Protein AF-U2P7S1-F1 (afdb_monomer)

Foldseek 3Di:
DDWDFDDQWIWDADPVPRQTLEIEHFPDAGFDADWDDDDQWIWGWHQQGWTFIFGNDRPDNVDSYHYTDTLETHTDRRIAANWAWDDDPFWIWTAGQQGWIFTAGPRHRHGPDIDRDPAGGANEYWDDDLQWIWGFGQQQWIAIFHADPVGHTPPPQGDDTDGQDGGWNAHWDDDPQKTWTKGQARVVVPDGGTWIWIWGADNPRRDIDTLETADQVVFSFIFRYYWDWDCVCCVPPVWIKTWTFTQGQQRFIWIFIDHPPHNYGDPNGYTDDTDPRGGGANYYWDADPQRWIWGAHPVGDIDTDHDAPKWWPDKDKADQPWDKQQNDDDPGVDQEIEIEGAQPTQKIKIATHMDPQKWKDKQNHTDNIDMDGDPHQWDKIWIWIDHPPGIGIHIYIYGHFWWWPDKFKFLDPDPPPTDTFDWVVHDDGPDQEIETEDEDQFKRFKMKIWTHTSHPLKDKWKWWQWQAAPVPLDIDDGRHTFDWDADPVRTIITIGTGSDMGRLDWGKTKMWMWIADNVRPTIGIHIYMYIYNCNAKEKDADPPQFPDDDFFKTKGKIAIQAKAKKFKDKDFPPDDDDDPVCSVPVTDIDTDGHTIDIDMGGGHHLGKIKMWIKGAHPVGGIYDIDIDIDHRPADAQPQVRPNDNAVVSLVVLVVCQVVVHDTDCRHQVNVPPPDRHPVSSVNSVCVRPVD

Structure (mmCIF, N/CA/C/O backbone):
data_AF-U2P7S1-F1
#
_entry.id   AF-U2P7S1-F1
#
loop_
_atom_site.group_PDB
_atom_site.id
_atom_site.type_symbol
_atom_site.label_atom_id
_atom_site.label_alt_id
_atom_site.label_comp_id
_atom_site.label_asym_id
_atom_site.label_entity_id
_atom_site.label_seq_id
_atom_site.pdbx_PDB_ins_code
_atom_site.Cartn_x
_atom_site.Cartn_y
_atom_site.Cartn_z
_atom_site.occupancy
_atom_site.B_iso_or_equiv
_atom_site.auth_seq_id
_atom_site.auth_comp_id
_atom_site.auth_asym_id
_atom_site.auth_atom_id
_atom_site.pdbx_PDB_model_num
ATOM 1 N N . MET A 1 1 ? 11.242 -25.268 -21.004 1.00 94.06 1 MET A N 1
ATOM 2 C CA . MET A 1 1 ? 12.525 -25.014 -20.318 1.00 94.06 1 MET A CA 1
ATOM 3 C C . MET A 1 1 ? 12.440 -23.665 -19.627 1.00 94.06 1 MET A C 1
ATOM 5 O O . MET A 1 1 ? 11.833 -22.766 -20.195 1.00 94.06 1 MET A O 1
ATOM 9 N N . ILE A 1 2 ? 13.009 -23.534 -18.432 1.00 96.25 2 ILE A N 1
ATOM 10 C CA . ILE A 1 2 ? 13.142 -22.275 -17.685 1.00 96.25 2 ILE A CA 1
ATOM 11 C C . ILE A 1 2 ? 14.637 -22.039 -17.474 1.00 96.25 2 ILE A C 1
ATOM 13 O O . ILE A 1 2 ? 15.324 -22.939 -17.005 1.00 96.25 2 ILE A O 1
ATOM 17 N N . PHE A 1 3 ? 15.147 -20.856 -17.819 1.00 95.94 3 PHE A N 1
ATOM 18 C CA . PHE A 1 3 ? 16.558 -20.500 -17.633 1.00 95.94 3 PHE A CA 1
ATOM 19 C C . PHE A 1 3 ? 16.683 -19.563 -16.437 1.00 95.94 3 PHE A C 1
ATOM 21 O O . PHE A 1 3 ? 16.132 -18.463 -16.455 1.00 95.94 3 PHE A O 1
ATOM 28 N N . VAL A 1 4 ? 17.394 -19.991 -15.398 1.00 94.50 4 VAL A N 1
ATOM 29 C CA . VAL A 1 4 ? 17.494 -19.247 -14.140 1.00 94.50 4 VAL A CA 1
ATOM 30 C C . VAL A 1 4 ? 18.948 -18.850 -13.900 1.00 94.50 4 VAL A C 1
ATOM 32 O O . VAL A 1 4 ? 19.814 -19.725 -13.819 1.00 94.50 4 VAL A O 1
ATOM 35 N N . PRO A 1 5 ? 19.249 -17.550 -13.757 1.00 91.56 5 PRO A N 1
ATOM 36 C CA . PRO A 1 5 ? 20.549 -17.111 -13.272 1.00 91.56 5 PRO A CA 1
ATOM 37 C C . PRO A 1 5 ? 20.773 -17.577 -11.825 1.00 91.56 5 PRO A C 1
ATOM 39 O O . PRO A 1 5 ? 20.066 -17.143 -10.917 1.00 91.56 5 PRO A O 1
ATOM 42 N N . LEU A 1 6 ? 21.758 -18.448 -11.593 1.00 87.19 6 LEU A N 1
ATOM 43 C CA . LEU A 1 6 ? 22.088 -19.004 -10.274 1.00 87.19 6 LEU A CA 1
ATOM 44 C C . LEU A 1 6 ? 23.607 -19.074 -10.085 1.00 87.19 6 LEU A C 1
ATOM 46 O O . LEU A 1 6 ? 24.335 -19.499 -10.976 1.00 87.19 6 LEU A O 1
ATOM 50 N N . GLY A 1 7 ? 24.107 -18.648 -8.919 1.00 76.62 7 GLY A N 1
ATOM 51 C CA . GLY A 1 7 ? 25.495 -18.902 -8.497 1.00 76.62 7 GLY A CA 1
ATOM 52 C C . GLY A 1 7 ? 26.605 -18.377 -9.425 1.00 76.62 7 GLY A C 1
ATOM 53 O O . GLY A 1 7 ? 27.675 -18.979 -9.487 1.00 76.62 7 GLY A O 1
ATOM 54 N N . GLY A 1 8 ? 26.372 -17.282 -10.161 1.00 84.31 8 GLY A N 1
ATOM 55 C CA . GLY A 1 8 ? 27.328 -16.773 -11.163 1.00 84.31 8 GLY A CA 1
ATOM 56 C C . GLY A 1 8 ? 27.298 -17.538 -12.494 1.00 84.31 8 GLY A C 1
ATOM 57 O O . GLY A 1 8 ? 28.266 -17.521 -13.253 1.00 84.31 8 GLY A O 1
ATOM 58 N N . GLY A 1 9 ? 26.189 -18.220 -12.768 1.00 92.00 9 GLY A N 1
ATOM 59 C CA . GLY A 1 9 ? 25.942 -19.022 -13.955 1.00 92.00 9 GLY A CA 1
ATOM 60 C C . GLY A 1 9 ? 24.457 -19.063 -14.314 1.00 92.00 9 GLY A C 1
ATOM 61 O O . GLY A 1 9 ? 23.676 -18.229 -13.855 1.00 92.00 9 GLY A O 1
ATOM 62 N N . ILE A 1 10 ? 24.083 -20.030 -15.145 1.00 95.25 10 ILE A N 1
ATOM 63 C CA . ILE A 1 10 ? 22.704 -20.294 -15.566 1.00 95.25 10 ILE A CA 1
ATOM 64 C C . ILE A 1 10 ? 22.416 -21.764 -15.319 1.00 95.25 10 ILE A C 1
ATOM 66 O O . ILE A 1 10 ? 23.233 -22.610 -15.663 1.00 95.25 10 ILE A O 1
ATOM 70 N N . GLN A 1 11 ? 21.250 -22.061 -14.768 1.00 96.12 11 GLN A N 1
ATOM 71 C CA . GLN A 1 11 ? 20.726 -23.415 -14.698 1.00 96.12 11 GLN A CA 1
ATOM 72 C C . GLN A 1 11 ? 19.424 -23.477 -15.485 1.00 96.12 11 GLN A C 1
ATOM 74 O O . GLN A 1 11 ? 18.567 -22.596 -15.362 1.00 96.12 11 GLN A O 1
ATOM 79 N N . CYS A 1 12 ? 19.301 -24.486 -16.336 1.00 96.75 12 CYS A N 1
ATOM 80 C CA . CYS A 1 12 ? 18.088 -24.752 -17.081 1.00 96.75 12 CYS A CA 1
ATOM 81 C C . CYS A 1 12 ? 17.276 -25.826 -16.376 1.00 96.75 12 CYS A C 1
ATOM 83 O O . CYS A 1 12 ? 17.821 -26.849 -15.974 1.00 96.75 12 CYS A O 1
ATOM 85 N N . PHE A 1 13 ? 15.972 -25.602 -16.271 1.00 97.44 13 PHE A N 1
ATOM 86 C CA . PHE A 1 13 ? 15.034 -26.537 -15.677 1.00 97.44 13 PHE A CA 1
ATOM 87 C C . PHE A 1 13 ? 13.955 -26.945 -16.673 1.00 97.44 13 PHE A C 1
ATOM 89 O O . PHE A 1 13 ? 13.537 -26.167 -17.545 1.00 97.44 13 PHE A O 1
ATOM 96 N N . ASN A 1 14 ? 13.436 -28.155 -16.506 1.00 95.75 14 ASN A N 1
ATOM 97 C CA . ASN A 1 14 ? 12.174 -28.546 -17.105 1.00 95.75 14 ASN A CA 1
ATOM 98 C C . ASN A 1 14 ? 11.059 -27.656 -16.529 1.00 95.75 14 ASN A C 1
ATOM 100 O O . ASN A 1 14 ? 10.944 -27.494 -15.319 1.00 95.75 14 ASN A O 1
ATOM 104 N N . ALA A 1 15 ? 10.235 -27.059 -17.392 1.00 95.00 15 ALA A N 1
ATOM 105 C CA . ALA A 1 15 ? 9.219 -26.105 -16.942 1.00 95.00 15 ALA A CA 1
ATOM 106 C C . ALA A 1 15 ? 8.072 -26.766 -16.159 1.00 95.00 15 ALA A C 1
ATOM 108 O O . ALA A 1 15 ? 7.423 -26.100 -15.363 1.00 95.00 15 ALA A O 1
ATOM 109 N N . SER A 1 16 ? 7.825 -28.057 -16.393 1.00 96.06 16 SER A N 1
ATOM 110 C CA . SER A 1 16 ? 6.743 -28.811 -15.760 1.00 96.06 16 SER A CA 1
ATOM 111 C C . SER A 1 16 ? 7.196 -29.534 -14.494 1.00 96.06 16 SER A C 1
ATOM 113 O O . SER A 1 16 ? 6.417 -29.625 -13.553 1.00 96.06 16 SER A O 1
ATOM 115 N N . THR A 1 17 ? 8.430 -30.050 -14.462 1.00 95.19 17 THR A N 1
ATOM 116 C CA . THR A 1 17 ? 8.932 -30.839 -13.318 1.00 95.19 17 THR A CA 1
ATOM 117 C C . THR A 1 17 ? 9.875 -30.063 -12.403 1.00 95.19 17 THR A C 1
ATOM 119 O O . THR A 1 17 ? 10.101 -30.490 -11.276 1.00 95.19 17 THR A O 1
ATOM 122 N N . LEU A 1 18 ? 10.417 -28.927 -12.863 1.00 95.44 18 LEU A N 1
ATOM 123 C CA . LEU A 1 18 ? 11.489 -28.171 -12.201 1.00 95.44 18 LEU A CA 1
ATOM 124 C C . LEU A 1 18 ? 12.773 -28.981 -11.963 1.00 95.44 18 LEU A C 1
ATOM 126 O O . LEU A 1 18 ? 13.650 -28.546 -11.219 1.00 95.44 18 LEU A O 1
ATOM 130 N N . GLU A 1 19 ? 12.920 -30.134 -12.615 1.00 95.62 19 GLU A N 1
ATOM 131 C CA . GLU A 1 19 ? 14.172 -30.882 -12.621 1.00 95.62 19 GLU A CA 1
ATOM 132 C C . GLU A 1 19 ? 15.210 -30.142 -13.457 1.00 95.62 19 GLU A C 1
ATOM 134 O O . GLU A 1 19 ? 14.893 -29.546 -14.493 1.00 95.62 19 GLU A O 1
ATOM 139 N N . SER A 1 20 ? 16.453 -30.165 -12.984 1.00 96.38 20 SER A N 1
ATOM 140 C CA . SER A 1 20 ? 17.575 -29.576 -13.702 1.00 96.38 20 SER A CA 1
ATOM 141 C C . SER A 1 20 ? 17.835 -30.355 -14.990 1.00 96.38 20 SER A C 1
ATOM 143 O O . SER A 1 20 ? 17.729 -31.578 -15.012 1.00 96.38 20 SER A O 1
ATOM 145 N N . LEU A 1 21 ? 18.147 -29.627 -16.056 1.00 96.44 21 LEU A N 1
ATOM 146 C CA . LEU A 1 21 ? 18.501 -30.176 -17.363 1.00 96.44 21 LEU A CA 1
ATOM 147 C C . LEU A 1 21 ? 19.994 -29.988 -17.610 1.00 96.44 21 LEU A C 1
ATOM 149 O O . LEU A 1 21 ? 20.700 -30.933 -17.902 1.00 96.44 21 LEU A O 1
ATOM 153 N N . TRP A 1 22 ? 20.491 -28.766 -17.427 1.00 96.94 22 TRP A N 1
ATOM 154 C CA . TRP A 1 22 ? 21.904 -28.452 -17.612 1.00 96.94 22 TRP A CA 1
ATOM 155 C C . TRP A 1 22 ? 22.290 -27.177 -16.865 1.00 96.94 22 TRP A C 1
ATOM 157 O O . TRP A 1 22 ? 21.449 -26.351 -16.492 1.00 96.94 22 TRP A O 1
ATOM 167 N N . CYS A 1 23 ? 23.592 -26.985 -16.692 1.00 96.38 23 CYS A N 1
ATOM 168 C CA . CYS A 1 23 ? 24.219 -25.864 -16.014 1.00 96.38 23 CYS A CA 1
ATOM 169 C C . CYS A 1 23 ? 25.219 -25.150 -16.935 1.00 96.38 23 CYS A C 1
ATOM 171 O O . CYS A 1 23 ? 25.857 -25.743 -17.794 1.00 96.38 23 CYS A O 1
ATOM 173 N N . TYR A 1 24 ? 25.426 -23.857 -16.727 1.00 95.44 24 TYR A N 1
ATOM 174 C CA . TYR A 1 24 ? 26.500 -23.077 -17.331 1.00 95.44 24 TYR A CA 1
ATOM 175 C C . TYR A 1 24 ? 27.141 -22.202 -16.266 1.00 95.44 24 TYR A C 1
ATOM 177 O O . TYR A 1 24 ? 26.440 -21.598 -15.458 1.00 95.44 24 TYR A O 1
ATOM 185 N N . LYS A 1 25 ? 28.469 -22.072 -16.284 1.00 92.56 25 LYS A N 1
ATOM 186 C CA . LYS A 1 25 ? 29.203 -21.203 -15.361 1.00 92.56 25 LYS A CA 1
ATOM 187 C C . LYS A 1 25 ? 29.925 -20.117 -16.138 1.00 92.56 25 LYS A C 1
ATOM 189 O O . LYS A 1 25 ? 30.770 -20.407 -16.982 1.00 92.56 25 LYS A O 1
ATOM 194 N N . GLY A 1 26 ? 29.604 -18.862 -15.830 1.00 88.81 26 GLY A N 1
ATOM 195 C CA . GLY A 1 26 ? 30.298 -17.724 -16.415 1.00 88.81 26 GLY A CA 1
ATOM 196 C C . GLY A 1 26 ? 31.757 -17.664 -15.966 1.00 88.81 26 GLY A C 1
ATOM 197 O O . GLY A 1 26 ? 32.126 -18.165 -14.903 1.00 88.81 26 GLY A O 1
ATOM 198 N N . ARG A 1 27 ? 32.598 -16.997 -16.763 1.00 86.00 27 ARG A N 1
ATOM 199 C CA . ARG A 1 27 ? 34.018 -16.799 -16.433 1.00 86.00 27 ARG A CA 1
ATOM 200 C C . ARG A 1 27 ? 34.204 -16.025 -15.124 1.00 86.00 27 ARG A C 1
ATOM 202 O O . ARG A 1 27 ? 35.052 -16.384 -14.311 1.00 86.00 27 ARG A O 1
ATOM 209 N N . LYS A 1 28 ? 33.461 -14.926 -14.954 1.00 85.88 28 LYS A N 1
ATOM 210 C CA . LYS A 1 28 ? 33.559 -14.016 -13.806 1.00 85.88 28 LYS A CA 1
ATOM 211 C C . LYS A 1 28 ? 32.287 -13.177 -13.661 1.00 85.88 28 LYS A C 1
ATOM 213 O O . LYS A 1 28 ? 31.691 -12.770 -14.655 1.00 85.88 28 LYS A O 1
ATOM 218 N N . GLY A 1 29 ? 31.956 -12.832 -12.417 1.00 84.19 29 GLY A N 1
ATOM 219 C CA . GLY A 1 29 ? 30.860 -11.925 -12.080 1.00 84.19 29 GLY A CA 1
ATOM 220 C C . GLY A 1 29 ? 29.502 -12.620 -12.026 1.00 84.19 29 GLY A C 1
ATOM 221 O O . GLY A 1 29 ? 29.348 -13.761 -12.456 1.00 84.19 29 GLY A O 1
ATOM 222 N N . SER A 1 30 ? 28.519 -11.926 -11.462 1.00 88.00 30 SER A N 1
ATOM 223 C CA . SER A 1 30 ? 27.154 -12.437 -11.363 1.00 88.00 30 SER A CA 1
ATOM 224 C C . SER A 1 30 ? 26.439 -12.378 -12.714 1.00 88.00 30 SER A C 1
ATOM 226 O O . SER A 1 30 ? 26.670 -11.465 -13.510 1.00 88.00 30 SER A O 1
ATOM 228 N N . CYS A 1 31 ? 25.537 -13.334 -12.939 1.00 87.81 31 CYS A N 1
ATOM 229 C CA . CYS A 1 31 ? 24.577 -13.306 -14.036 1.00 87.81 31 CYS A CA 1
ATOM 230 C C . CYS A 1 31 ? 23.307 -12.612 -13.535 1.00 87.81 31 CYS A C 1
ATOM 232 O O . CYS A 1 31 ? 22.544 -13.197 -12.771 1.00 87.81 31 CYS A O 1
ATOM 234 N N . ASN A 1 32 ? 23.115 -11.346 -13.892 1.00 86.75 32 ASN A N 1
ATOM 235 C CA . ASN A 1 32 ? 21.941 -10.557 -13.498 1.00 86.75 32 ASN A CA 1
ATOM 236 C C . ASN A 1 32 ? 21.328 -9.773 -14.669 1.00 86.75 32 ASN A C 1
ATOM 238 O O . ASN A 1 32 ? 20.440 -8.950 -14.454 1.00 86.75 32 ASN A O 1
ATOM 242 N N . SER A 1 33 ? 21.819 -10.001 -15.887 1.00 91.06 33 SER A N 1
ATOM 243 C CA . SER A 1 33 ? 21.253 -9.427 -17.104 1.00 91.06 33 SER A CA 1
ATOM 244 C C . SER A 1 33 ? 20.078 -10.273 -17.598 1.00 91.06 33 SER A C 1
ATOM 246 O O . SER A 1 33 ? 20.107 -11.496 -17.418 1.00 91.06 33 SER A O 1
ATOM 248 N N . PRO A 1 34 ? 19.059 -9.658 -18.222 1.00 92.31 34 PRO A N 1
ATOM 249 C CA . PRO A 1 34 ? 17.986 -10.395 -18.876 1.00 92.31 34 PRO A CA 1
ATOM 250 C C . PRO A 1 34 ? 18.517 -11.419 -19.885 1.00 92.31 34 PRO A C 1
ATOM 252 O O . PRO A 1 34 ? 19.489 -11.173 -20.603 1.00 92.31 34 PRO A O 1
ATOM 255 N N . ILE A 1 35 ? 17.880 -12.592 -19.916 1.00 95.56 35 ILE A N 1
ATOM 256 C CA . ILE A 1 35 ? 18.219 -13.673 -20.843 1.00 95.56 35 ILE A CA 1
ATOM 257 C C . ILE A 1 35 ? 17.362 -13.506 -22.095 1.00 95.56 35 ILE A C 1
ATOM 259 O O . ILE A 1 35 ? 16.136 -13.602 -22.035 1.00 95.56 35 ILE A O 1
ATOM 263 N N . ARG A 1 36 ? 18.007 -13.316 -23.245 1.00 96.69 36 ARG A N 1
ATOM 264 C CA . ARG A 1 36 ? 17.331 -13.293 -24.543 1.00 96.69 36 ARG A CA 1
ATOM 265 C C . ARG A 1 36 ? 17.317 -14.698 -25.128 1.00 96.69 36 ARG A C 1
ATOM 267 O O . ARG A 1 36 ? 18.375 -15.237 -25.434 1.00 96.69 36 ARG A O 1
ATOM 274 N N . TYR A 1 37 ? 16.133 -15.276 -25.309 1.00 97.19 37 TYR A N 1
ATOM 275 C CA . TYR A 1 37 ? 15.950 -16.499 -26.092 1.00 97.19 37 TYR A CA 1
ATOM 276 C C . TYR A 1 37 ? 15.639 -16.152 -27.548 1.00 97.19 37 TYR A C 1
ATOM 278 O O . TYR A 1 37 ? 14.790 -15.301 -27.814 1.00 97.19 37 TYR A O 1
ATOM 286 N N . ASP A 1 38 ? 16.303 -16.825 -28.483 1.00 97.25 38 ASP A N 1
ATOM 287 C CA . ASP A 1 38 ? 16.014 -16.715 -29.908 1.00 97.25 38 ASP A CA 1
ATOM 288 C C . ASP A 1 38 ? 16.469 -17.982 -30.650 1.00 97.25 38 ASP A C 1
ATOM 290 O O . ASP A 1 38 ? 17.634 -18.376 -30.583 1.00 97.25 38 ASP A O 1
ATOM 294 N N . ASN A 1 39 ? 15.524 -18.631 -31.335 1.00 94.62 39 ASN A N 1
ATOM 295 C CA . ASN A 1 39 ? 15.722 -19.813 -32.178 1.00 94.62 39 ASN A CA 1
ATOM 296 C C . ASN A 1 39 ? 16.614 -20.915 -31.561 1.00 94.62 39 ASN A C 1
ATOM 298 O O . ASN A 1 39 ? 17.637 -21.309 -32.126 1.00 94.62 39 ASN A O 1
ATOM 302 N N . GLY A 1 40 ? 16.249 -21.400 -30.370 1.00 95.50 40 GLY A N 1
ATOM 303 C CA . GLY A 1 40 ? 16.971 -22.480 -29.688 1.00 95.50 40 GLY A CA 1
ATOM 304 C C . GLY A 1 40 ? 18.310 -22.063 -29.072 1.00 95.50 40 GLY A C 1
ATOM 305 O O . GLY A 1 40 ? 19.070 -22.926 -28.632 1.00 95.50 40 GLY A O 1
ATOM 306 N N . ARG A 1 41 ? 18.616 -20.762 -29.024 1.00 97.31 41 ARG A N 1
ATOM 307 C CA . ARG A 1 41 ? 19.800 -20.201 -28.365 1.00 97.31 41 ARG A CA 1
ATOM 308 C C . ARG A 1 41 ? 19.390 -19.208 -27.287 1.00 97.31 41 ARG A C 1
ATOM 310 O O . ARG A 1 41 ? 18.348 -18.562 -27.398 1.00 97.31 41 ARG A O 1
ATOM 317 N N . ILE A 1 42 ? 20.224 -19.074 -26.262 1.00 97.50 42 ILE A N 1
ATOM 318 C CA . ILE A 1 42 ? 20.115 -18.002 -25.275 1.00 97.50 42 ILE A CA 1
ATOM 319 C C . ILE A 1 42 ? 21.350 -17.109 -25.292 1.00 97.50 42 ILE A C 1
ATOM 321 O O . ILE A 1 42 ? 22.473 -17.584 -25.465 1.00 97.50 42 ILE A O 1
ATOM 325 N N . TYR A 1 43 ? 21.115 -15.818 -25.089 1.00 97.44 43 TYR A N 1
ATOM 326 C CA . TYR A 1 43 ? 22.096 -14.743 -25.128 1.00 97.44 43 TYR A CA 1
ATOM 327 C C . TYR A 1 43 ? 22.035 -13.959 -23.821 1.00 97.44 43 TYR A C 1
ATOM 329 O O . TYR A 1 43 ? 20.950 -13.557 -23.392 1.00 97.44 43 TYR A O 1
ATOM 337 N N . VAL A 1 44 ? 23.179 -13.768 -23.167 1.00 96.12 44 VAL A N 1
ATOM 338 C CA . VAL A 1 44 ? 23.214 -13.232 -21.798 1.00 96.12 44 VAL A CA 1
ATOM 339 C C . VAL A 1 44 ? 24.584 -12.664 -21.436 1.00 96.12 44 VAL A C 1
ATOM 341 O O . VAL A 1 44 ? 25.622 -13.219 -21.799 1.00 96.12 44 VAL A O 1
ATOM 344 N N . GLY A 1 45 ? 24.577 -11.552 -20.702 1.00 94.38 45 GLY A N 1
ATOM 345 C CA . GLY A 1 45 ? 25.773 -10.846 -20.250 1.00 94.38 45 GLY A CA 1
ATOM 346 C C . GLY A 1 45 ? 26.062 -10.997 -18.753 1.00 94.38 45 GLY A C 1
ATOM 347 O O . GLY A 1 45 ? 25.146 -11.086 -17.932 1.00 94.38 45 GLY A O 1
ATOM 348 N N . PHE A 1 46 ? 27.348 -10.963 -18.396 1.00 93.31 46 PHE A N 1
ATOM 349 C CA . PHE A 1 46 ? 27.842 -11.047 -17.016 1.00 93.31 46 PHE A CA 1
ATOM 350 C C . PHE A 1 46 ? 28.490 -9.730 -16.553 1.00 93.31 46 PHE A C 1
ATOM 352 O O . PHE A 1 46 ? 29.221 -9.088 -17.311 1.00 93.31 46 PHE A O 1
ATOM 359 N N . GLN A 1 47 ? 28.306 -9.364 -15.275 1.00 89.56 47 GLN A N 1
ATOM 360 C CA . GLN A 1 47 ? 28.752 -8.077 -14.701 1.00 89.56 47 GLN A CA 1
ATOM 361 C C . GLN A 1 47 ? 30.241 -7.760 -14.911 1.00 89.56 47 GLN A C 1
ATOM 363 O O . GLN A 1 47 ? 30.631 -6.613 -15.074 1.00 89.56 47 GLN A O 1
ATOM 368 N N . GLN A 1 48 ? 31.114 -8.762 -14.853 1.00 80.69 48 GLN A N 1
ATOM 369 C CA . GLN A 1 48 ? 32.566 -8.572 -14.978 1.00 80.69 48 GLN A CA 1
ATOM 370 C C . GLN A 1 48 ? 33.152 -9.581 -15.965 1.00 80.69 48 GLN A C 1
ATOM 372 O O . GLN A 1 48 ? 34.237 -10.120 -15.735 1.00 80.69 48 GLN A O 1
ATOM 377 N N . GLY A 1 49 ? 32.390 -9.901 -17.011 1.00 73.88 49 GLY A N 1
ATOM 378 C CA . GLY A 1 49 ? 32.677 -11.037 -17.867 1.00 73.88 49 GLY A CA 1
ATOM 379 C C . GLY A 1 49 ? 32.129 -10.905 -19.278 1.00 73.88 49 GLY A C 1
ATOM 380 O O . GLY A 1 49 ? 31.905 -9.814 -19.800 1.00 73.88 49 GLY A O 1
ATOM 381 N N . ASP A 1 50 ? 31.980 -12.068 -19.894 1.00 87.25 50 ASP A N 1
ATOM 382 C CA . ASP A 1 50 ? 31.619 -12.209 -21.292 1.00 87.25 50 ASP A CA 1
ATOM 383 C C . ASP A 1 50 ? 30.113 -11.997 -21.513 1.00 87.25 50 ASP A C 1
ATOM 385 O O . ASP A 1 50 ? 29.289 -12.268 -20.639 1.00 87.25 50 ASP A O 1
ATOM 389 N N . PHE A 1 51 ? 29.758 -11.567 -22.716 1.00 94.75 51 PHE A N 1
ATOM 390 C CA . PHE A 1 51 ? 28.458 -11.839 -23.308 1.00 94.75 51 PHE A CA 1
ATOM 391 C C . PHE A 1 51 ? 28.530 -13.199 -23.997 1.00 94.75 51 PHE A C 1
ATOM 393 O O . PHE A 1 51 ? 29.488 -13.461 -24.725 1.00 94.75 51 PHE A O 1
ATOM 400 N N . VAL A 1 52 ? 27.572 -14.087 -23.758 1.00 96.06 52 VAL A N 1
ATOM 401 C CA . VAL A 1 52 ? 27.684 -15.486 -24.197 1.00 96.06 52 VAL A CA 1
ATOM 402 C C . VAL A 1 52 ? 26.460 -15.933 -24.973 1.00 96.06 52 VAL A C 1
ATOM 404 O O . VAL A 1 52 ? 25.354 -15.455 -24.726 1.00 96.06 52 VAL A O 1
ATOM 407 N N . CYS A 1 53 ? 26.673 -16.884 -25.880 1.00 97.81 53 CYS A N 1
ATOM 408 C CA . CYS A 1 53 ? 25.617 -17.609 -26.571 1.00 97.81 53 CYS A CA 1
ATOM 409 C C . CYS A 1 53 ? 25.662 -19.084 -26.181 1.00 97.81 53 CYS A C 1
ATOM 411 O O . CYS A 1 53 ? 26.683 -19.746 -26.373 1.00 97.81 53 CYS A O 1
ATOM 413 N N . LEU A 1 54 ? 24.546 -19.610 -25.682 1.00 97.00 54 LEU A N 1
ATOM 414 C CA . LEU A 1 54 ? 24.384 -21.017 -25.311 1.00 97.00 54 LEU A CA 1
ATOM 415 C C . LEU A 1 54 ? 23.266 -21.646 -26.145 1.00 97.00 54 LEU A C 1
ATOM 417 O O . LEU A 1 54 ? 22.304 -20.975 -26.513 1.00 97.00 54 LEU A O 1
ATOM 421 N N . THR A 1 55 ? 23.366 -22.938 -26.425 1.00 96.44 55 THR A N 1
ATOM 422 C CA . THR A 1 55 ? 22.252 -23.749 -26.936 1.00 96.44 55 THR A CA 1
ATOM 423 C C . THR A 1 55 ? 21.234 -23.981 -25.818 1.00 96.44 55 THR A C 1
ATOM 425 O O . THR A 1 55 ? 21.603 -24.280 -24.683 1.00 96.44 55 THR A O 1
ATOM 428 N N . ALA A 1 56 ? 19.944 -23.875 -26.131 1.00 95.69 56 ALA A N 1
ATOM 429 C CA . ALA A 1 56 ? 18.870 -24.154 -25.178 1.00 95.69 56 ALA A CA 1
ATOM 430 C C . ALA A 1 56 ? 18.663 -25.659 -24.935 1.00 95.69 56 ALA A C 1
ATOM 432 O O . ALA A 1 56 ? 18.224 -26.047 -23.857 1.00 95.69 56 ALA A O 1
ATOM 433 N N . THR A 1 57 ? 18.976 -26.488 -25.934 1.00 94.38 57 THR A N 1
ATOM 434 C CA . THR A 1 57 ? 18.774 -27.946 -25.947 1.00 94.38 57 THR A CA 1
ATOM 435 C C . THR A 1 57 ? 19.406 -28.641 -24.744 1.00 94.38 57 THR A C 1
ATOM 437 O O . THR A 1 57 ? 20.449 -28.211 -24.276 1.00 94.38 57 THR A O 1
ATOM 440 N N . ASP A 1 58 ? 18.806 -29.724 -24.273 1.00 94.12 58 ASP A N 1
ATOM 441 C CA . ASP A 1 58 ? 19.433 -30.658 -23.336 1.00 94.12 58 ASP A CA 1
ATOM 442 C C . ASP A 1 58 ? 20.328 -31.633 -24.125 1.00 94.12 58 ASP A C 1
ATOM 444 O O . ASP A 1 58 ? 19.818 -32.366 -24.976 1.00 94.12 58 ASP A O 1
ATOM 448 N N . GLU A 1 59 ? 21.653 -31.524 -23.977 1.00 93.50 59 GLU A N 1
ATOM 449 C CA . GLU A 1 59 ? 22.627 -32.237 -24.822 1.00 93.50 59 GLU A CA 1
ATOM 450 C C . GLU A 1 59 ? 22.916 -33.644 -24.284 1.00 93.50 59 GLU A C 1
ATOM 452 O O . GLU A 1 59 ? 23.024 -34.581 -25.082 1.00 93.50 59 GLU A O 1
ATOM 457 N N . ASP A 1 60 ? 22.923 -33.808 -22.959 1.00 94.44 60 ASP A N 1
ATOM 458 C CA . ASP A 1 60 ? 22.947 -35.092 -22.261 1.00 94.44 60 ASP A CA 1
ATOM 459 C C . ASP A 1 60 ? 21.768 -35.233 -21.276 1.00 94.44 60 ASP A C 1
ATOM 461 O O . ASP A 1 60 ? 21.930 -35.033 -20.071 1.00 94.44 60 ASP A O 1
ATOM 465 N N . PRO A 1 61 ? 20.592 -35.705 -21.743 1.00 93.19 61 PRO A N 1
ATOM 466 C CA . PRO A 1 61 ? 19.422 -35.906 -20.882 1.00 93.19 61 PRO A CA 1
ATOM 467 C C . PRO A 1 61 ? 19.607 -36.928 -19.748 1.00 93.19 61 PRO A C 1
ATOM 469 O O . PRO A 1 61 ? 18.687 -37.135 -18.953 1.00 93.19 61 PRO A O 1
ATOM 472 N N . SER A 1 62 ? 20.746 -37.633 -19.694 1.00 94.56 62 SER A N 1
ATOM 473 C CA . SER A 1 62 ? 21.081 -38.546 -18.600 1.00 94.56 62 SER A CA 1
ATOM 474 C C . SER A 1 62 ? 21.825 -37.868 -17.440 1.00 94.56 62 SER A C 1
ATOM 476 O O . SER A 1 62 ? 21.862 -38.438 -16.346 1.00 94.56 62 SER A O 1
ATOM 478 N N . ASP A 1 63 ? 22.345 -36.650 -17.637 1.00 95.88 63 ASP A N 1
ATOM 479 C CA . ASP A 1 63 ? 23.000 -35.824 -16.618 1.00 95.88 63 ASP A CA 1
ATOM 480 C C . ASP A 1 63 ? 22.234 -34.512 -16.395 1.00 95.88 63 ASP A C 1
ATOM 482 O O . ASP A 1 63 ? 22.427 -33.516 -17.083 1.00 95.88 63 ASP A O 1
ATOM 486 N N . GLN A 1 64 ? 21.432 -34.473 -15.331 1.00 92.81 64 GLN A N 1
ATOM 487 C CA . GLN A 1 64 ? 20.649 -33.295 -14.933 1.00 92.81 64 GLN A CA 1
ATOM 488 C C . GLN A 1 64 ? 21.501 -32.052 -14.608 1.00 92.81 64 GLN A C 1
ATOM 490 O O . GLN A 1 64 ? 20.962 -30.969 -14.377 1.00 92.81 64 GLN A O 1
ATOM 495 N N . THR A 1 65 ? 22.823 -32.180 -14.522 1.00 92.81 65 THR A N 1
ATOM 496 C CA . THR A 1 65 ? 23.752 -31.098 -14.181 1.00 92.81 65 THR A CA 1
ATOM 497 C C . THR A 1 65 ? 24.840 -30.886 -15.227 1.00 92.81 65 THR A C 1
ATOM 499 O O . THR A 1 65 ? 25.857 -30.258 -14.916 1.00 92.81 65 THR A O 1
ATOM 502 N N . GLU A 1 66 ? 24.608 -31.345 -16.461 1.00 95.06 66 GLU A N 1
ATOM 503 C CA . GLU A 1 66 ? 25.545 -31.215 -17.574 1.00 95.06 66 GLU A CA 1
ATOM 504 C C . GLU A 1 66 ? 26.096 -29.781 -17.677 1.00 95.06 66 GLU A C 1
ATOM 506 O O . GLU A 1 66 ? 25.348 -28.807 -17.780 1.00 95.06 66 GLU A O 1
ATOM 511 N N . MET A 1 67 ? 27.423 -29.626 -17.661 1.00 95.69 67 MET A N 1
ATOM 512 C CA . MET A 1 67 ? 28.068 -28.315 -17.765 1.00 95.69 67 MET A CA 1
ATOM 513 C C . MET A 1 67 ? 28.264 -27.897 -19.225 1.00 95.69 67 MET A C 1
ATOM 515 O O . MET A 1 67 ? 29.204 -28.329 -19.893 1.00 95.69 67 MET A O 1
ATOM 519 N N . LYS A 1 68 ? 27.433 -26.967 -19.692 1.00 94.25 68 LYS A N 1
ATOM 520 C CA . LYS A 1 68 ? 27.476 -26.430 -21.052 1.00 94.25 68 LYS A CA 1
ATOM 521 C C . LYS A 1 68 ? 28.750 -25.667 -21.377 1.00 94.25 68 LYS A C 1
ATOM 523 O O . LYS A 1 68 ? 29.275 -24.896 -20.571 1.00 94.25 68 LYS A O 1
ATOM 528 N N . THR A 1 69 ? 29.159 -25.787 -22.637 1.00 93.94 69 THR A N 1
ATOM 529 C CA . THR A 1 69 ? 30.139 -24.898 -23.270 1.00 93.94 69 THR A CA 1
ATOM 530 C C . THR A 1 69 ? 29.414 -23.857 -24.117 1.00 93.94 69 THR A C 1
ATOM 532 O O . THR A 1 69 ? 28.467 -24.173 -24.833 1.00 93.94 69 THR A O 1
ATOM 535 N N . ALA A 1 70 ? 29.848 -22.599 -24.045 1.00 95.56 70 ALA A N 1
ATOM 536 C CA . ALA A 1 70 ? 29.276 -21.558 -24.888 1.00 95.56 70 ALA A CA 1
ATOM 537 C C . ALA A 1 70 ? 29.642 -21.766 -26.363 1.00 95.56 70 ALA A C 1
ATOM 539 O O . ALA A 1 70 ? 30.796 -22.054 -26.676 1.00 95.56 70 ALA A O 1
ATOM 540 N N . LEU A 1 71 ? 28.678 -21.551 -27.265 1.00 96.94 71 LEU A N 1
ATOM 541 C CA . LEU A 1 71 ? 28.922 -21.548 -28.713 1.00 96.94 71 LEU A CA 1
ATOM 542 C C . LEU A 1 71 ? 29.940 -20.471 -29.089 1.00 96.94 71 LEU A C 1
ATOM 544 O O . LEU A 1 71 ? 30.796 -20.680 -29.945 1.00 96.94 71 LEU A O 1
ATOM 548 N N . TRP A 1 72 ? 29.843 -19.321 -28.429 1.00 97.50 72 TRP A N 1
ATOM 549 C CA . TRP A 1 72 ? 30.818 -18.248 -28.501 1.00 97.50 72 TRP A CA 1
ATOM 550 C C . TRP A 1 72 ? 30.712 -17.350 -27.270 1.00 97.50 72 TRP A C 1
ATOM 552 O O . TRP A 1 72 ? 29.696 -17.333 -26.564 1.00 97.50 72 TRP A O 1
ATOM 562 N N . THR A 1 73 ? 31.768 -16.572 -27.038 1.00 95.06 73 THR A N 1
ATOM 563 C CA . THR A 1 73 ? 31.815 -15.528 -26.015 1.00 95.06 73 THR A CA 1
ATOM 564 C C . THR A 1 73 ? 32.359 -14.225 -26.603 1.00 95.06 73 THR A C 1
ATOM 566 O O . THR A 1 73 ? 33.224 -14.235 -27.477 1.00 95.06 73 THR A O 1
ATOM 569 N N . ASN A 1 74 ? 31.853 -13.092 -26.121 1.00 93.94 74 ASN A N 1
ATOM 570 C CA . ASN A 1 74 ? 32.310 -11.752 -26.471 1.00 93.94 74 ASN A CA 1
ATOM 571 C C . ASN A 1 74 ? 32.694 -10.996 -25.193 1.00 93.94 74 ASN A C 1
ATOM 573 O O . ASN A 1 74 ? 31.847 -10.693 -24.354 1.00 93.94 74 ASN A O 1
ATOM 577 N N . TYR A 1 75 ? 33.984 -10.723 -25.018 1.00 88.25 75 TYR A N 1
ATOM 578 C CA . TYR A 1 75 ? 34.497 -10.117 -23.792 1.00 88.25 75 TYR A CA 1
ATOM 579 C C . TYR A 1 75 ? 34.393 -8.586 -23.824 1.00 88.25 75 TYR A C 1
ATOM 581 O O . TYR A 1 75 ? 34.891 -7.951 -24.753 1.00 88.25 75 TYR A O 1
ATOM 589 N N . SER A 1 76 ? 33.842 -7.992 -22.759 1.00 86.19 76 SER A N 1
ATOM 590 C CA . SER A 1 76 ? 33.966 -6.558 -22.464 1.00 86.19 76 SER A CA 1
ATOM 591 C C . SER A 1 76 ? 34.661 -6.359 -21.117 1.00 86.19 76 SER A C 1
ATOM 593 O O . SER A 1 76 ? 34.344 -7.026 -20.133 1.00 86.19 76 SER A O 1
ATOM 595 N N . THR A 1 77 ? 35.594 -5.407 -21.051 1.00 86.44 77 THR A N 1
ATOM 596 C CA . THR A 1 77 ? 36.250 -5.012 -19.794 1.00 86.44 77 THR A CA 1
ATOM 597 C C . THR A 1 77 ? 35.316 -4.252 -18.854 1.00 86.44 77 THR A C 1
ATOM 599 O O . THR A 1 77 ? 35.541 -4.274 -17.645 1.00 86.44 77 THR A O 1
ATOM 602 N N . ALA A 1 78 ? 34.279 -3.596 -19.386 1.00 91.06 78 ALA A N 1
ATOM 603 C CA . ALA A 1 78 ? 33.243 -2.941 -18.589 1.00 91.06 78 ALA A CA 1
ATOM 604 C C . ALA A 1 78 ? 32.201 -3.946 -18.062 1.00 91.06 78 ALA A C 1
ATOM 606 O O . ALA A 1 78 ? 31.602 -3.728 -17.007 1.00 91.06 78 ALA A O 1
ATOM 607 N N . GLY A 1 79 ? 32.025 -5.060 -18.782 1.00 92.44 79 GLY A N 1
ATOM 608 C CA . GLY A 1 79 ? 31.026 -6.087 -18.504 1.00 92.44 79 GLY A CA 1
ATOM 609 C C . GLY A 1 79 ? 29.600 -5.637 -18.821 1.00 92.44 79 GLY A C 1
ATOM 610 O O . GLY A 1 79 ? 29.367 -4.541 -19.331 1.00 92.44 79 GLY A O 1
ATOM 611 N N . TYR A 1 80 ? 28.634 -6.494 -18.503 1.00 93.69 80 TYR A N 1
ATOM 612 C CA . TYR A 1 80 ? 27.219 -6.308 -18.828 1.00 93.69 80 TYR A CA 1
ATOM 613 C C . TYR A 1 80 ? 26.392 -6.368 -17.543 1.00 93.69 80 TYR A C 1
ATOM 615 O O . TYR A 1 80 ? 26.346 -7.399 -16.871 1.00 93.69 80 TYR A O 1
ATOM 623 N N . TRP A 1 81 ? 25.782 -5.242 -17.169 1.00 91.56 81 TRP A N 1
ATOM 624 C CA . TRP A 1 81 ? 25.138 -5.052 -15.868 1.00 91.56 81 TRP A CA 1
ATOM 625 C C . TRP A 1 81 ? 23.654 -4.777 -16.041 1.00 91.56 81 TRP A C 1
ATOM 627 O O . TRP A 1 81 ? 23.299 -3.649 -16.371 1.00 91.56 81 TRP A O 1
ATOM 637 N N . TRP A 1 82 ? 22.797 -5.770 -15.777 1.00 90.31 82 TRP A N 1
ATOM 638 C CA . TRP A 1 82 ? 21.359 -5.635 -16.063 1.00 90.31 82 TRP A CA 1
ATOM 639 C C . TRP A 1 82 ? 21.117 -5.161 -17.510 1.00 90.31 82 TRP A C 1
ATOM 641 O O . TRP A 1 82 ? 20.250 -4.334 -17.768 1.00 90.31 82 TRP A O 1
ATOM 651 N N . ALA A 1 83 ? 21.968 -5.633 -18.425 1.00 90.88 83 ALA A N 1
ATOM 652 C CA . ALA A 1 83 ? 22.011 -5.228 -19.821 1.00 90.88 83 ALA A CA 1
ATOM 653 C C . ALA A 1 83 ? 21.948 -6.493 -20.673 1.00 90.88 83 ALA A C 1
ATOM 655 O O . ALA A 1 83 ? 22.937 -7.210 -20.848 1.00 90.88 83 ALA A O 1
ATOM 656 N N . GLY A 1 84 ? 20.743 -6.818 -21.100 1.00 94.00 84 GLY A N 1
ATOM 657 C CA . GLY A 1 84 ? 20.428 -7.860 -22.056 1.00 94.00 84 GLY A CA 1
ATOM 658 C C . GLY A 1 84 ? 20.503 -7.327 -23.479 1.00 94.00 84 GLY A C 1
ATOM 659 O O . GLY A 1 84 ? 21.160 -6.324 -23.773 1.00 94.00 84 GLY A O 1
ATOM 660 N N . ALA A 1 85 ? 19.859 -8.047 -24.389 1.00 96.94 85 ALA A N 1
ATOM 661 C CA . ALA A 1 85 ? 20.068 -7.855 -25.810 1.00 96.94 85 ALA A CA 1
ATOM 662 C C . ALA A 1 85 ? 18.797 -8.005 -26.630 1.00 96.94 85 ALA A C 1
ATOM 664 O O . ALA A 1 85 ? 17.891 -8.772 -26.301 1.00 96.94 85 ALA A O 1
ATOM 665 N N . TRP A 1 86 ? 18.823 -7.354 -27.785 1.00 98.00 86 TRP A N 1
ATOM 666 C CA . TRP A 1 86 ? 17.927 -7.658 -28.885 1.00 98.00 86 TRP A CA 1
ATOM 667 C C . TRP A 1 86 ? 18.665 -8.436 -29.973 1.00 98.00 86 TRP A C 1
ATOM 669 O O . TRP A 1 86 ? 19.879 -8.312 -30.140 1.00 98.00 86 TRP A O 1
ATOM 679 N N . THR A 1 87 ? 17.931 -9.252 -30.722 1.00 98.12 87 THR A N 1
ATOM 680 C CA . THR A 1 87 ? 18.468 -10.066 -31.813 1.00 98.12 87 THR A CA 1
ATOM 681 C C . THR A 1 87 ? 17.619 -9.900 -33.062 1.00 98.12 87 THR A C 1
ATOM 683 O O . THR A 1 87 ? 16.392 -9.877 -32.977 1.00 98.12 87 THR A O 1
ATOM 686 N N . ASN A 1 88 ? 18.278 -9.843 -34.218 1.00 97.19 88 ASN A N 1
ATOM 687 C CA . ASN A 1 88 ? 17.647 -10.100 -35.512 1.00 97.19 88 ASN A CA 1
ATOM 688 C C . ASN A 1 88 ? 18.207 -11.390 -36.121 1.00 97.19 88 ASN A C 1
ATOM 690 O O . ASN A 1 88 ? 18.860 -12.180 -35.434 1.00 97.19 88 ASN A O 1
ATOM 694 N N . ASP A 1 89 ? 17.949 -11.622 -37.406 1.00 95.81 89 ASP A N 1
ATOM 695 C CA . ASP A 1 89 ? 18.386 -12.835 -38.100 1.00 95.81 89 ASP A CA 1
ATOM 696 C C . ASP A 1 89 ? 19.912 -13.008 -38.093 1.00 95.81 89 ASP A C 1
ATOM 698 O O . ASP A 1 89 ? 20.402 -14.129 -37.947 1.00 95.81 89 ASP A O 1
ATOM 702 N N . ASN A 1 90 ? 20.663 -11.904 -38.170 1.00 97.50 90 ASN A N 1
ATOM 703 C CA . ASN A 1 90 ? 22.109 -11.913 -38.402 1.00 97.50 90 ASN A CA 1
ATOM 704 C C . ASN A 1 90 ? 22.939 -11.504 -37.178 1.00 97.50 90 ASN A C 1
ATOM 706 O O . ASN A 1 90 ? 24.084 -11.940 -37.046 1.00 97.50 90 ASN A O 1
ATOM 710 N N . TYR A 1 91 ? 22.391 -10.678 -36.282 1.00 98.50 91 TYR A N 1
ATOM 711 C CA . TYR A 1 91 ? 23.162 -10.003 -35.240 1.00 98.50 91 TYR A CA 1
ATOM 712 C C . TYR A 1 91 ? 22.491 -9.999 -33.864 1.00 98.50 91 TYR A C 1
ATOM 714 O O . TYR A 1 91 ? 21.272 -10.118 -33.721 1.00 98.50 91 TYR A O 1
ATOM 722 N N . VAL A 1 92 ? 23.334 -9.809 -32.850 1.00 98.44 92 VAL A N 1
ATOM 723 C CA . VAL A 1 92 ? 22.979 -9.588 -31.446 1.00 98.44 92 VAL A CA 1
ATOM 724 C C . VAL A 1 92 ? 23.429 -8.187 -31.040 1.00 98.44 92 VAL A C 1
ATOM 726 O O . VAL A 1 92 ? 24.579 -7.813 -31.272 1.00 98.44 92 VAL A O 1
ATOM 729 N N . PHE A 1 93 ? 22.532 -7.428 -30.419 1.00 98.50 93 PHE A N 1
ATOM 730 C CA . PHE A 1 93 ? 22.733 -6.041 -30.012 1.00 98.50 93 PHE A CA 1
ATOM 731 C C . PHE A 1 93 ? 22.706 -5.954 -28.497 1.00 98.50 93 PHE A C 1
ATOM 733 O O . PHE A 1 93 ? 21.667 -6.205 -27.893 1.00 98.50 93 PHE A O 1
ATOM 740 N N . SER A 1 94 ? 23.825 -5.574 -27.891 1.00 97.19 94 SER A N 1
ATOM 741 C CA . SER A 1 94 ? 23.935 -5.388 -26.443 1.00 97.19 94 SER A CA 1
ATOM 742 C C . SER A 1 94 ? 24.759 -4.149 -26.148 1.00 97.19 94 SER A C 1
ATOM 744 O O . SER A 1 94 ? 25.716 -3.861 -26.864 1.00 97.19 94 SER A O 1
ATOM 746 N N . VAL A 1 95 ? 24.431 -3.437 -25.076 1.00 96.19 95 VAL A N 1
ATOM 747 C CA . VAL A 1 95 ? 25.232 -2.299 -24.612 1.00 96.19 95 VAL A CA 1
ATOM 748 C C . VAL A 1 95 ? 26.042 -2.740 -23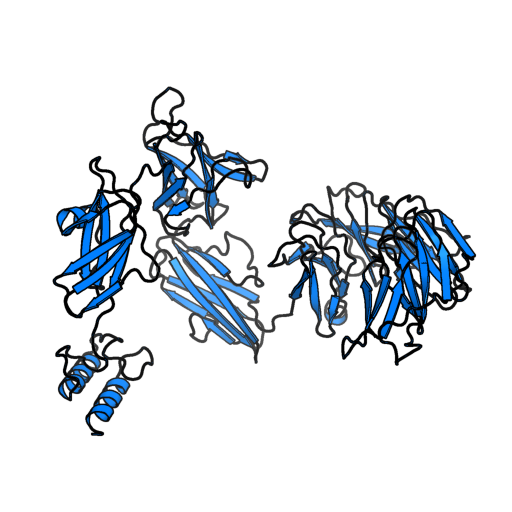.401 1.00 96.19 95 VAL A C 1
ATOM 750 O O . VAL A 1 95 ? 25.489 -3.315 -22.465 1.00 96.19 95 VAL A O 1
ATOM 753 N N . ASP A 1 96 ? 27.354 -2.522 -23.423 1.00 94.38 96 ASP A N 1
ATOM 754 C CA . ASP A 1 96 ? 28.175 -2.779 -22.242 1.00 94.38 96 ASP A CA 1
ATOM 755 C C . ASP A 1 96 ? 27.995 -1.674 -21.188 1.00 94.38 96 ASP A C 1
ATOM 757 O O . ASP A 1 96 ? 27.467 -0.590 -21.454 1.00 94.38 96 ASP A O 1
ATOM 761 N N . ALA A 1 97 ? 28.442 -1.925 -19.960 1.00 93.81 97 ALA A N 1
ATOM 762 C CA . ALA A 1 97 ? 28.269 -0.965 -18.874 1.00 93.81 97 ALA A CA 1
ATOM 763 C C . ALA A 1 97 ? 29.067 0.334 -19.051 1.00 93.81 97 ALA A C 1
ATOM 765 O O . ALA A 1 97 ? 28.781 1.291 -18.337 1.00 93.81 97 ALA A O 1
ATOM 766 N N . GLY A 1 98 ? 30.017 0.381 -19.992 1.00 94.25 98 GLY A N 1
ATOM 767 C CA . GLY A 1 98 ? 30.751 1.586 -20.381 1.00 94.25 98 GLY A CA 1
ATOM 768 C C . GLY A 1 98 ? 30.051 2.399 -21.475 1.00 94.25 98 GLY A C 1
ATOM 769 O O . GLY A 1 98 ? 30.625 3.366 -21.977 1.00 94.25 98 GLY A O 1
ATOM 770 N N . GLY A 1 99 ? 28.837 2.006 -21.872 1.00 95.25 99 GLY A N 1
ATOM 771 C CA . GLY A 1 99 ? 28.024 2.719 -22.851 1.00 95.25 99 GLY A CA 1
ATOM 772 C C . GLY A 1 99 ? 28.417 2.470 -24.302 1.00 95.25 99 GLY A C 1
ATOM 773 O O . GLY A 1 99 ? 28.095 3.291 -25.163 1.00 95.25 99 GLY A O 1
ATOM 774 N N . ALA A 1 100 ? 29.101 1.366 -24.604 1.00 95.69 100 ALA A N 1
ATOM 775 C CA . ALA A 1 100 ? 29.352 0.962 -25.979 1.00 95.69 100 ALA A CA 1
ATOM 776 C C . ALA A 1 100 ? 28.281 -0.017 -26.465 1.00 95.69 100 ALA A C 1
ATOM 778 O O . ALA A 1 100 ? 28.116 -1.098 -25.900 1.00 95.69 100 ALA A O 1
ATOM 779 N N . LEU A 1 101 ? 27.581 0.339 -27.545 1.00 97.44 101 LEU A N 1
ATOM 780 C CA . LEU A 1 101 ? 26.718 -0.595 -28.260 1.00 97.44 101 LEU A CA 1
ATOM 781 C C . LEU A 1 101 ? 27.588 -1.550 -29.081 1.00 97.44 101 LEU A C 1
ATOM 783 O O . LEU A 1 101 ? 28.360 -1.126 -29.947 1.00 97.44 101 LEU A O 1
ATOM 787 N N . MET A 1 102 ? 27.422 -2.837 -28.812 1.00 96.44 102 MET A N 1
ATOM 788 C CA . MET A 1 102 ? 28.085 -3.951 -29.467 1.00 96.44 102 MET A CA 1
ATOM 789 C C . MET A 1 102 ? 27.091 -4.621 -30.416 1.00 96.44 102 MET A C 1
ATOM 791 O O . MET A 1 102 ? 26.066 -5.142 -29.975 1.00 96.44 102 MET A O 1
ATOM 795 N N . VAL A 1 103 ? 27.404 -4.620 -31.712 1.00 98.12 103 VAL A N 1
ATOM 796 C CA . VAL A 1 103 ? 26.678 -5.385 -32.734 1.00 98.12 103 VAL A CA 1
ATOM 797 C C . VAL A 1 103 ? 27.525 -6.602 -33.068 1.00 98.12 103 VAL A C 1
ATOM 799 O O . VAL A 1 103 ? 28.604 -6.470 -33.648 1.00 98.12 103 VAL A O 1
ATOM 802 N N . MET A 1 104 ? 27.074 -7.777 -32.650 1.00 98.25 104 MET A N 1
ATOM 803 C CA . MET A 1 104 ? 27.820 -9.031 -32.745 1.00 98.25 104 MET A CA 1
ATOM 804 C C . MET A 1 104 ? 27.202 -9.933 -33.807 1.00 98.25 104 MET A C 1
ATOM 806 O O . MET A 1 104 ? 25.984 -10.063 -33.859 1.00 98.25 104 MET A O 1
ATOM 810 N N . ASP A 1 105 ? 28.023 -10.585 -34.626 1.00 98.06 105 ASP A N 1
ATOM 811 C CA . ASP A 1 105 ? 27.570 -11.666 -35.501 1.00 98.06 105 ASP A CA 1
ATOM 812 C C . ASP A 1 105 ? 26.959 -12.799 -34.663 1.00 98.06 105 ASP A C 1
ATOM 814 O O . ASP A 1 105 ? 27.567 -13.303 -33.716 1.00 98.06 105 ASP A O 1
ATOM 818 N N . LYS A 1 106 ? 25.735 -13.202 -35.005 1.00 96.31 106 LYS A N 1
ATOM 819 C CA . LYS A 1 106 ? 24.925 -14.120 -34.194 1.00 96.31 106 LYS A CA 1
ATOM 820 C C . LYS A 1 106 ? 25.498 -15.537 -34.108 1.00 96.31 106 LYS A C 1
ATOM 822 O O . LYS A 1 106 ? 25.172 -16.273 -33.170 1.00 96.31 106 LYS A O 1
ATOM 827 N N . ASN A 1 107 ? 26.332 -15.937 -35.068 1.00 95.81 107 ASN A N 1
ATOM 828 C CA . ASN A 1 107 ? 26.901 -17.283 -35.154 1.00 95.81 107 ASN A CA 1
ATOM 829 C C . ASN A 1 107 ? 28.301 -17.385 -34.552 1.00 95.81 107 ASN A C 1
ATOM 831 O O . ASN A 1 107 ? 28.666 -18.451 -34.066 1.00 95.81 107 ASN A O 1
ATOM 835 N N . THR A 1 108 ? 29.071 -16.301 -34.585 1.00 97.25 108 THR A N 1
ATOM 836 C CA . THR A 1 108 ? 30.482 -16.296 -34.177 1.00 97.25 108 THR A CA 1
ATOM 837 C C . THR A 1 108 ? 30.756 -15.454 -32.934 1.00 97.25 108 THR A C 1
ATOM 839 O O . THR A 1 108 ? 31.803 -15.621 -32.314 1.00 97.25 108 THR A O 1
ATOM 842 N N . GLY A 1 109 ? 29.857 -14.534 -32.571 1.00 96.88 109 GLY A N 1
ATOM 843 C CA . GLY A 1 109 ? 30.050 -13.590 -31.469 1.00 96.88 109 GLY A CA 1
ATOM 844 C C . GLY A 1 109 ? 31.024 -12.452 -31.780 1.00 96.88 109 GLY A C 1
ATOM 845 O O . GLY A 1 109 ? 31.305 -11.631 -30.906 1.00 96.88 109 GLY A O 1
ATOM 846 N N . VAL A 1 110 ? 31.555 -12.373 -33.005 1.00 97.00 110 VAL A N 1
ATOM 847 C CA . VAL A 1 110 ? 32.483 -11.312 -33.418 1.00 97.00 110 VAL A CA 1
ATOM 848 C C . VAL A 1 110 ? 31.745 -9.978 -33.492 1.00 97.00 110 VAL A C 1
ATOM 850 O O . VAL A 1 110 ? 30.729 -9.861 -34.172 1.00 97.00 110 VAL A O 1
ATOM 853 N N . THR A 1 111 ? 32.273 -8.948 -32.830 1.00 97.12 111 THR A N 1
ATOM 854 C CA . THR A 1 111 ? 31.740 -7.582 -32.927 1.00 97.12 111 THR A CA 1
ATOM 855 C C . THR A 1 111 ? 32.000 -7.007 -34.320 1.00 97.12 111 THR A C 1
ATOM 857 O O . THR A 1 111 ? 33.139 -6.688 -34.657 1.00 97.12 111 THR A O 1
ATOM 860 N N . VAL A 1 112 ? 30.944 -6.843 -35.119 1.00 97.94 112 VAL A N 1
ATOM 861 C CA . VAL A 1 112 ? 31.003 -6.270 -36.475 1.00 97.94 112 VAL A CA 1
ATOM 862 C C . VAL A 1 112 ? 30.821 -4.752 -36.489 1.00 97.94 112 VAL A C 1
ATOM 864 O O . VAL A 1 112 ? 31.304 -4.091 -37.405 1.00 97.94 112 VAL A O 1
ATOM 867 N N . GLN A 1 113 ? 30.160 -4.182 -35.476 1.00 98.12 113 GLN A N 1
ATOM 868 C CA . GLN A 1 113 ? 30.129 -2.738 -35.222 1.00 98.12 113 GLN A CA 1
ATOM 869 C C . GLN A 1 113 ? 30.230 -2.468 -33.719 1.00 98.12 113 GLN A C 1
ATOM 871 O O . GLN A 1 113 ? 29.635 -3.176 -32.905 1.00 98.12 113 GLN A O 1
ATOM 876 N N . ARG A 1 114 ? 30.962 -1.409 -33.363 1.00 96.31 114 ARG A N 1
ATOM 877 C CA . ARG A 1 114 ? 31.053 -0.878 -32.001 1.00 96.31 114 ARG A CA 1
ATOM 878 C C . ARG A 1 114 ? 30.783 0.619 -32.037 1.00 96.31 114 ARG A C 1
ATOM 880 O O . ARG A 1 114 ? 31.568 1.358 -32.626 1.00 96.31 114 ARG A O 1
ATOM 887 N N . ILE A 1 115 ? 29.714 1.063 -31.384 1.00 97.06 115 ILE A N 1
ATOM 888 C CA . ILE A 1 115 ? 29.355 2.483 -31.300 1.00 97.06 115 ILE A CA 1
ATOM 889 C C . ILE A 1 115 ? 29.523 2.944 -29.856 1.00 97.06 115 ILE A C 1
ATOM 891 O O . ILE A 1 115 ? 28.789 2.511 -28.971 1.00 97.06 115 ILE A O 1
ATOM 895 N N . GLN A 1 116 ? 30.505 3.813 -29.610 1.00 96.44 116 GLN A N 1
ATOM 896 C CA . GLN A 1 116 ? 30.652 4.464 -28.311 1.00 96.44 116 GLN A CA 1
ATOM 897 C C . GLN A 1 116 ? 29.625 5.588 -28.202 1.00 96.44 116 GLN A C 1
ATOM 899 O O . GLN A 1 116 ? 29.614 6.502 -29.025 1.00 96.44 116 GLN A O 1
ATOM 904 N N . THR A 1 117 ? 28.772 5.523 -27.186 1.00 96.62 117 THR A N 1
ATOM 905 C CA . THR A 1 117 ? 27.767 6.558 -26.942 1.00 96.62 117 THR A CA 1
ATOM 906 C C . THR A 1 117 ? 28.344 7.724 -26.132 1.00 96.62 117 THR A C 1
ATOM 908 O O . THR A 1 117 ? 29.478 7.665 -25.651 1.00 96.62 117 THR A O 1
ATOM 911 N N . LYS A 1 118 ? 27.550 8.790 -25.948 1.00 95.00 118 LYS A N 1
ATOM 912 C CA . LYS A 1 118 ? 27.853 9.881 -25.001 1.00 95.00 118 LYS A CA 1
ATOM 913 C C . LYS A 1 118 ? 27.706 9.440 -23.536 1.00 95.00 118 LYS A C 1
ATOM 915 O O . LYS A 1 118 ? 28.067 10.200 -22.644 1.00 95.00 118 LYS A O 1
ATOM 920 N N . ALA A 1 119 ? 27.141 8.256 -23.288 1.00 93.88 119 ALA A N 1
ATOM 921 C CA . ALA A 1 119 ? 26.985 7.703 -21.955 1.00 93.88 119 ALA A CA 1
ATOM 922 C C . ALA A 1 119 ? 28.212 6.876 -21.563 1.00 93.88 119 ALA A C 1
ATOM 924 O O . ALA A 1 119 ? 28.813 6.184 -22.381 1.00 93.88 119 ALA A O 1
ATOM 925 N N . ASP A 1 120 ? 28.537 6.930 -20.281 1.00 92.88 120 ASP A N 1
ATOM 926 C CA . ASP A 1 120 ? 29.596 6.169 -19.622 1.00 92.88 120 ASP A CA 1
ATOM 927 C C . ASP A 1 120 ? 29.034 5.113 -18.657 1.00 92.88 120 ASP A C 1
ATOM 929 O O . ASP A 1 120 ? 29.794 4.384 -18.019 1.00 92.88 120 ASP A O 1
ATOM 933 N N . LYS A 1 121 ? 27.700 5.028 -18.546 1.00 94.81 121 LYS A N 1
ATOM 934 C CA . LYS A 1 121 ? 27.008 4.085 -17.671 1.00 94.81 121 LYS A CA 1
ATOM 935 C C . LYS A 1 121 ? 25.658 3.644 -18.242 1.00 94.81 121 LYS A C 1
ATOM 937 O O . LYS A 1 121 ? 24.732 4.448 -18.381 1.00 94.81 121 LYS A O 1
ATOM 942 N N . VAL A 1 122 ? 25.519 2.348 -18.525 1.00 94.81 122 VAL A N 1
ATOM 943 C CA . VAL A 1 122 ? 24.292 1.746 -19.087 1.00 94.81 122 VAL A CA 1
ATOM 944 C C . VAL A 1 122 ? 23.894 0.484 -18.325 1.00 94.81 122 VAL A C 1
ATOM 946 O O . VAL A 1 122 ? 24.752 -0.313 -17.945 1.00 94.81 122 VAL A O 1
ATOM 949 N N . ARG A 1 123 ? 22.587 0.348 -18.062 1.00 93.94 123 ARG A N 1
ATOM 950 C CA . ARG A 1 123 ? 21.949 -0.773 -17.348 1.00 93.94 123 ARG A CA 1
ATOM 951 C C . ARG A 1 123 ? 20.510 -0.978 -17.834 1.00 93.94 123 ARG A C 1
ATOM 953 O O . ARG A 1 123 ? 19.576 -0.845 -17.050 1.00 93.94 123 ARG A O 1
ATOM 960 N N . SER A 1 124 ? 20.338 -1.147 -19.137 1.00 94.31 124 SER A N 1
ATOM 961 C CA . SER A 1 124 ? 19.043 -1.375 -19.783 1.00 94.31 124 SER A CA 1
ATOM 962 C C . SER A 1 124 ? 19.211 -2.378 -20.926 1.00 94.31 124 SER A C 1
ATOM 964 O O . SER A 1 124 ? 20.316 -2.519 -21.463 1.00 94.31 124 SER A O 1
ATOM 966 N N . ASP A 1 125 ? 18.130 -3.069 -21.299 1.00 95.62 125 ASP A N 1
ATOM 967 C CA . ASP A 1 125 ? 18.105 -3.853 -22.539 1.00 95.62 125 ASP A CA 1
ATOM 968 C C . ASP A 1 125 ? 17.974 -2.943 -23.761 1.00 95.62 125 ASP A C 1
ATOM 970 O O . ASP A 1 125 ? 17.609 -1.765 -23.687 1.00 95.62 125 ASP A O 1
ATOM 974 N N . VAL A 1 126 ? 18.229 -3.550 -24.917 1.00 98.12 126 VAL A N 1
ATOM 975 C CA . VAL A 1 126 ? 17.923 -2.979 -26.222 1.00 98.12 126 VAL A CA 1
ATOM 976 C C . VAL A 1 126 ? 16.495 -3.368 -26.611 1.00 98.12 126 VAL A C 1
ATOM 978 O O . VAL A 1 126 ? 16.178 -4.550 -26.718 1.00 98.12 126 VAL A O 1
ATOM 981 N N . SER A 1 127 ? 15.643 -2.380 -26.864 1.00 98.00 127 SER A N 1
ATOM 982 C CA . SER A 1 127 ? 14.311 -2.563 -27.450 1.00 98.00 127 SER A CA 1
ATOM 983 C C . SER A 1 127 ? 14.368 -2.397 -28.963 1.00 98.00 127 SER A C 1
ATOM 985 O O . SER A 1 127 ? 15.197 -1.644 -29.471 1.00 98.00 127 SER A O 1
ATOM 987 N N . TYR A 1 128 ? 13.456 -3.041 -29.686 1.00 98.06 128 TYR A N 1
ATOM 988 C CA . TYR A 1 128 ? 13.261 -2.834 -31.121 1.00 98.06 128 TYR A CA 1
ATOM 989 C C . TYR A 1 128 ? 11.840 -2.368 -31.400 1.00 98.06 128 TYR A C 1
ATOM 991 O O . TYR A 1 128 ? 10.888 -2.923 -30.854 1.00 98.06 128 TYR A O 1
ATOM 999 N N . TYR A 1 129 ? 11.705 -1.384 -32.281 1.00 97.94 129 TYR A N 1
ATOM 1000 C CA . TYR A 1 129 ? 10.416 -0.905 -32.759 1.00 97.94 129 TYR A CA 1
ATOM 1001 C C . TYR A 1 129 ? 10.584 -0.236 -34.130 1.00 97.94 129 TYR A C 1
ATOM 1003 O O . TYR A 1 129 ? 11.502 0.558 -34.325 1.00 97.94 129 TYR A O 1
ATOM 1011 N N . ASN A 1 130 ? 9.718 -0.579 -35.090 1.00 95.75 130 ASN A N 1
ATOM 1012 C CA . ASN A 1 130 ? 9.651 0.015 -36.435 1.00 95.75 130 ASN A CA 1
ATOM 1013 C C . ASN A 1 130 ? 11.011 0.218 -37.133 1.00 95.75 130 ASN A C 1
ATOM 1015 O O . ASN A 1 130 ? 11.338 1.311 -37.585 1.00 95.75 130 ASN A O 1
ATOM 1019 N N . GLY A 1 131 ? 11.819 -0.844 -37.228 1.00 96.19 131 GLY A N 1
ATOM 1020 C CA . GLY A 1 131 ? 13.106 -0.797 -37.938 1.00 96.19 131 GLY A CA 1
ATOM 1021 C C . GLY A 1 131 ? 14.252 -0.155 -37.153 1.00 96.19 131 GLY A C 1
ATOM 1022 O O . GLY A 1 131 ? 15.348 -0.012 -37.691 1.00 96.19 131 GLY A O 1
ATOM 1023 N N . ARG A 1 132 ? 14.031 0.204 -35.885 1.00 98.06 132 ARG A N 1
ATOM 1024 C CA . ARG A 1 132 ? 15.016 0.893 -35.049 1.00 98.06 132 ARG A CA 1
ATOM 1025 C C . ARG A 1 132 ? 15.224 0.180 -33.725 1.00 98.06 132 ARG A C 1
ATOM 1027 O O . ARG A 1 132 ? 14.331 -0.505 -33.229 1.00 98.06 132 ARG A O 1
ATOM 1034 N N . ILE A 1 133 ? 16.398 0.386 -33.140 1.00 98.62 133 ILE A N 1
ATOM 1035 C CA . ILE A 1 133 ? 16.720 -0.048 -31.781 1.00 98.62 133 ILE A CA 1
ATOM 1036 C C . ILE A 1 133 ? 16.783 1.136 -30.818 1.00 98.62 133 ILE A C 1
ATOM 1038 O O . ILE A 1 133 ? 17.178 2.237 -31.206 1.00 98.62 133 ILE A O 1
ATOM 1042 N N . TYR A 1 134 ? 16.423 0.889 -29.561 1.00 98.69 134 TYR A N 1
ATOM 1043 C CA . TYR A 1 134 ? 16.315 1.895 -28.510 1.00 98.69 134 TYR A CA 1
ATOM 1044 C C . TYR A 1 134 ? 16.902 1.386 -27.201 1.00 98.69 134 TYR A C 1
ATOM 1046 O O . TYR A 1 134 ? 16.726 0.223 -26.852 1.00 98.69 134 TYR A O 1
ATOM 1054 N N . PHE A 1 135 ? 17.563 2.262 -26.451 1.00 98.50 135 PHE A N 1
ATOM 1055 C CA . PHE A 1 135 ? 18.027 1.960 -25.097 1.00 98.50 135 PHE A CA 1
ATOM 1056 C C . PHE A 1 135 ? 18.203 3.249 -24.295 1.00 98.50 135 PHE A C 1
ATOM 1058 O O . PHE A 1 135 ? 18.532 4.309 -24.840 1.00 98.50 135 PHE A O 1
ATOM 1065 N N . SER A 1 136 ? 17.966 3.154 -22.989 1.00 97.56 136 SER A N 1
ATOM 1066 C CA . SER A 1 136 ? 18.135 4.254 -22.041 1.00 97.56 136 SER A CA 1
ATOM 1067 C C . SER A 1 136 ? 19.468 4.124 -21.305 1.00 97.56 136 SER A C 1
ATOM 1069 O O . SER A 1 136 ? 20.067 3.049 -21.243 1.00 97.56 136 SER A O 1
ATOM 1071 N N . THR A 1 137 ? 19.961 5.216 -20.736 1.00 97.12 137 THR A N 1
ATOM 1072 C CA . THR A 1 137 ? 21.258 5.227 -20.052 1.00 97.12 137 THR A CA 1
ATOM 1073 C C . THR A 1 137 ? 21.161 5.856 -18.667 1.00 97.12 137 THR A C 1
ATOM 1075 O O . THR A 1 137 ? 20.305 6.703 -18.397 1.00 97.12 137 THR A O 1
ATOM 1078 N N . GLN A 1 138 ? 22.087 5.490 -17.781 1.00 95.94 138 GLN A N 1
ATOM 1079 C CA . GLN A 1 138 ? 22.198 6.133 -16.470 1.00 95.94 138 GLN A CA 1
ATOM 1080 C C . GLN A 1 138 ? 22.862 7.513 -16.548 1.00 95.94 138 GLN A C 1
ATOM 1082 O O . GLN A 1 138 ? 22.843 8.244 -15.564 1.00 95.94 138 GLN A O 1
ATOM 1087 N N . SER A 1 139 ? 23.423 7.867 -17.706 1.00 95.50 139 SER A N 1
ATOM 1088 C CA . SER A 1 139 ? 23.991 9.188 -17.992 1.00 95.50 139 SER A CA 1
ATOM 1089 C C . SER A 1 139 ? 22.956 10.171 -18.577 1.00 95.50 139 SER A C 1
ATOM 1091 O O . SER A 1 139 ? 23.332 11.258 -19.007 1.00 95.50 139 SER A O 1
ATOM 1093 N N . GLY A 1 140 ? 21.667 9.805 -18.621 1.00 96.19 140 GLY A N 1
ATOM 1094 C CA . GLY A 1 140 ? 20.569 10.725 -18.953 1.00 96.19 140 GLY A CA 1
ATOM 1095 C C . GLY A 1 140 ? 20.193 10.807 -20.429 1.00 96.19 140 GLY A C 1
ATOM 1096 O O . GLY A 1 140 ? 19.556 11.773 -20.839 1.00 96.19 140 GLY A O 1
ATOM 1097 N N . TYR A 1 141 ? 20.596 9.824 -21.232 1.00 97.44 141 TYR A N 1
ATOM 1098 C CA . TYR A 1 141 ? 20.320 9.762 -22.669 1.00 97.44 141 TYR A CA 1
ATOM 1099 C C . TYR A 1 141 ? 19.425 8.587 -23.036 1.00 97.44 141 TYR A C 1
ATOM 1101 O O . TYR A 1 141 ? 19.586 7.483 -22.506 1.00 97.44 141 TYR A O 1
ATOM 1109 N N . LEU A 1 142 ? 18.543 8.826 -24.000 1.00 98.19 142 LEU A N 1
ATOM 1110 C CA . LEU A 1 142 ? 17.734 7.832 -24.686 1.00 98.19 142 LEU A CA 1
ATOM 1111 C C . LEU A 1 142 ? 18.135 7.808 -26.166 1.00 98.19 142 LEU A C 1
ATOM 1113 O O . LEU A 1 142 ? 18.043 8.825 -26.856 1.00 98.19 142 LEU A O 1
ATOM 1117 N N . TYR A 1 143 ? 18.607 6.658 -26.642 1.00 98.50 143 TYR A N 1
ATOM 1118 C CA . TYR A 1 143 ? 19.113 6.483 -28.005 1.00 98.50 143 TYR A CA 1
ATOM 1119 C C . TYR A 1 143 ? 18.064 5.860 -28.924 1.00 98.50 143 TYR A C 1
ATOM 1121 O O . TYR A 1 143 ? 17.258 5.044 -28.482 1.00 98.50 143 TYR A O 1
ATOM 1129 N N . SER A 1 144 ? 18.111 6.226 -30.208 1.00 98.25 144 SER A N 1
ATOM 1130 C CA . SER A 1 144 ? 17.356 5.584 -31.286 1.00 98.25 144 SER A CA 1
ATOM 1131 C C . SER A 1 144 ? 18.244 5.438 -32.517 1.00 98.25 144 SER A C 1
ATOM 1133 O O . SER A 1 144 ? 18.671 6.436 -33.102 1.00 98.25 144 SER A O 1
ATOM 1135 N N . TYR A 1 145 ? 18.508 4.202 -32.931 1.00 98.38 145 TYR A N 1
ATOM 1136 C CA . TYR A 1 145 ? 19.331 3.915 -34.103 1.00 98.38 145 TYR A CA 1
ATOM 1137 C C . TYR A 1 145 ? 18.544 3.155 -35.157 1.00 98.38 145 TYR A C 1
ATOM 1139 O O . TYR A 1 145 ? 17.925 2.136 -34.858 1.00 98.38 145 TYR A O 1
ATOM 1147 N N . ASN A 1 146 ? 18.589 3.653 -36.392 1.00 97.81 146 ASN A N 1
ATOM 1148 C CA . ASN A 1 146 ? 18.007 2.968 -37.536 1.00 97.81 146 ASN A CA 1
ATOM 1149 C C . ASN A 1 146 ? 18.815 1.723 -37.890 1.00 97.81 146 ASN A C 1
ATOM 1151 O O . ASN A 1 146 ? 20.040 1.717 -37.729 1.00 97.81 146 ASN A O 1
ATOM 1155 N N . LEU A 1 147 ? 18.139 0.704 -38.415 1.00 97.94 147 LEU A N 1
ATOM 1156 C CA . LEU A 1 147 ? 18.804 -0.452 -38.992 1.00 97.94 147 LEU A CA 1
ATOM 1157 C C . LEU A 1 147 ? 18.812 -0.379 -40.521 1.00 97.94 147 LEU A C 1
ATOM 1159 O O . LEU A 1 147 ? 17.824 -0.011 -41.154 1.00 97.94 147 LEU A O 1
ATOM 1163 N N . THR A 1 148 ? 19.939 -0.753 -41.115 1.00 97.12 148 THR A N 1
ATOM 1164 C CA . THR A 1 148 ? 20.087 -0.944 -42.560 1.00 97.12 148 THR A CA 1
ATOM 1165 C C . THR A 1 148 ? 19.385 -2.227 -43.015 1.00 97.12 148 THR A C 1
ATOM 1167 O O . THR A 1 148 ? 19.040 -3.093 -42.211 1.00 97.12 148 THR A O 1
ATOM 1170 N N . ALA A 1 149 ? 19.219 -2.398 -44.330 1.00 94.88 149 ALA A N 1
ATOM 1171 C CA . ALA A 1 149 ? 18.596 -3.595 -44.904 1.00 94.88 149 ALA A CA 1
ATOM 1172 C C . ALA A 1 149 ? 19.356 -4.903 -44.598 1.00 94.88 149 ALA A C 1
ATOM 1174 O O . ALA A 1 149 ? 18.737 -5.959 -44.518 1.00 94.88 149 ALA A O 1
ATOM 1175 N N . ASP A 1 150 ? 20.681 -4.851 -44.402 1.00 94.81 150 ASP A N 1
ATOM 1176 C CA . ASP A 1 150 ? 21.470 -6.013 -43.964 1.00 94.81 150 ASP A CA 1
ATOM 1177 C C . ASP A 1 150 ? 21.347 -6.286 -42.454 1.00 94.81 150 ASP A C 1
ATOM 1179 O O . ASP A 1 150 ? 21.876 -7.285 -41.965 1.00 94.81 150 ASP A O 1
ATOM 1183 N N . GLY A 1 151 ? 20.624 -5.430 -41.726 1.00 96.62 151 GLY A N 1
ATOM 1184 C CA . GLY A 1 151 ? 20.282 -5.584 -40.320 1.00 96.62 151 GLY A CA 1
ATOM 1185 C C . GLY A 1 151 ? 21.298 -4.994 -39.349 1.00 96.62 151 GLY A C 1
ATOM 1186 O O . GLY A 1 151 ? 21.197 -5.299 -38.168 1.00 96.62 151 GLY A O 1
ATOM 1187 N N . LYS A 1 152 ? 22.278 -4.201 -39.800 1.00 98.06 152 LYS A N 1
ATOM 1188 C CA . LYS A 1 152 ? 23.248 -3.490 -38.944 1.00 98.06 152 LYS A CA 1
ATOM 1189 C C . LYS A 1 152 ? 22.733 -2.110 -38.534 1.00 98.06 152 LYS A C 1
ATOM 1191 O O . LYS A 1 152 ? 21.713 -1.664 -39.040 1.00 98.06 152 LYS A O 1
ATOM 1196 N N . VAL A 1 153 ? 23.446 -1.412 -37.646 1.00 98.38 153 VAL A N 1
ATOM 1197 C CA . VAL A 1 153 ? 23.169 0.009 -37.389 1.00 98.38 153 VAL A CA 1
ATOM 1198 C C . VAL A 1 153 ? 23.554 0.836 -38.613 1.00 98.38 153 VAL A C 1
ATOM 1200 O O . VAL A 1 153 ? 24.663 0.699 -39.140 1.00 98.38 153 VAL A O 1
ATOM 1203 N N . ASP A 1 154 ? 22.652 1.725 -39.017 1.00 97.75 154 ASP A N 1
ATOM 1204 C CA . ASP A 1 154 ? 22.887 2.748 -40.030 1.00 97.75 154 ASP A CA 1
ATOM 1205 C C . ASP A 1 154 ? 23.759 3.873 -39.458 1.00 97.75 154 ASP A C 1
ATOM 1207 O O . ASP A 1 154 ? 23.284 4.804 -38.805 1.00 97.75 154 ASP A O 1
ATOM 1211 N N . LEU A 1 155 ? 25.070 3.751 -39.672 1.00 96.56 155 LEU A N 1
ATOM 1212 C CA . LEU A 1 155 ? 26.058 4.715 -39.185 1.00 96.56 155 LEU A CA 1
ATOM 1213 C C . LEU A 1 155 ? 26.053 6.031 -39.975 1.00 96.56 155 LEU A C 1
ATOM 1215 O O . LEU A 1 155 ? 26.632 7.009 -39.504 1.00 96.56 155 LEU A O 1
ATOM 1219 N N . GLU A 1 156 ? 25.431 6.067 -41.155 1.00 95.69 156 GLU A N 1
ATOM 1220 C CA . GLU A 1 156 ? 25.388 7.258 -42.007 1.00 95.69 156 GLU A CA 1
ATOM 1221 C C . GLU A 1 156 ? 24.258 8.209 -41.589 1.00 95.69 156 GLU A C 1
ATOM 1223 O O . GLU A 1 156 ? 24.393 9.421 -41.742 1.00 95.69 156 GLU A O 1
ATOM 1228 N N . ASN A 1 157 ? 23.184 7.676 -40.992 1.00 94.62 157 ASN A N 1
ATOM 1229 C CA . ASN A 1 157 ? 21.981 8.426 -40.612 1.00 94.62 157 ASN A CA 1
ATOM 1230 C C . ASN A 1 157 ? 21.711 8.408 -39.095 1.00 94.62 157 ASN A C 1
ATOM 1232 O O . ASN A 1 157 ? 20.569 8.272 -38.644 1.00 94.62 157 ASN A O 1
ATOM 1236 N N . LEU A 1 158 ? 22.768 8.534 -38.288 1.00 95.81 158 LEU A N 1
ATOM 1237 C CA . LEU A 1 158 ? 22.640 8.665 -36.835 1.00 95.81 158 LEU A CA 1
ATOM 1238 C C . LEU A 1 158 ? 21.912 9.965 -36.463 1.00 95.81 158 LEU A C 1
ATOM 1240 O O . LEU A 1 158 ? 22.179 11.026 -37.024 1.00 95.81 158 LEU A O 1
ATOM 1244 N N . ILE A 1 159 ? 21.027 9.883 -35.470 1.00 96.81 159 ILE A N 1
ATOM 1245 C CA . ILE A 1 159 ? 20.306 11.035 -34.921 1.00 96.81 159 ILE A CA 1
ATOM 1246 C C . ILE A 1 159 ? 20.776 11.339 -33.497 1.00 96.81 159 ILE A C 1
ATOM 1248 O O . ILE A 1 159 ? 21.301 10.468 -32.797 1.00 96.81 159 ILE A O 1
ATOM 1252 N N . GLU A 1 160 ? 20.575 12.580 -33.059 1.00 97.25 160 GLU A N 1
ATOM 1253 C CA . GLU A 1 160 ? 20.886 12.987 -31.690 1.00 97.25 160 GLU A CA 1
ATOM 1254 C C . GLU A 1 160 ? 19.979 12.260 -30.676 1.00 97.25 160 GLU A C 1
ATOM 1256 O O . GLU A 1 160 ? 18.761 12.208 -30.875 1.00 97.25 160 GLU A O 1
ATOM 1261 N N . PRO A 1 161 ? 20.538 11.687 -29.590 1.00 97.62 161 PRO A N 1
ATOM 1262 C CA . PRO A 1 161 ? 19.737 11.090 -28.529 1.00 97.62 161 PRO A CA 1
ATOM 1263 C C . PRO A 1 161 ? 18.931 12.153 -27.779 1.00 97.62 161 PRO A C 1
ATOM 1265 O O . PRO A 1 161 ? 19.382 13.286 -27.595 1.00 97.62 161 PRO A O 1
ATOM 1268 N N . LEU A 1 162 ? 17.773 11.759 -27.250 1.00 98.00 162 LEU A N 1
ATOM 1269 C CA . LEU A 1 162 ? 17.022 12.610 -26.334 1.00 98.00 162 LEU A CA 1
ATOM 1270 C C . LEU A 1 162 ? 17.740 12.637 -24.981 1.00 98.00 162 LEU A C 1
ATOM 1272 O O . LEU A 1 162 ? 17.890 11.602 -24.329 1.00 98.00 162 LEU A O 1
ATOM 1276 N N . TYR A 1 163 ? 18.176 13.821 -24.557 1.00 96.44 163 TYR A N 1
ATOM 1277 C CA . TYR A 1 163 ? 18.713 14.038 -23.218 1.00 96.44 163 TYR A CA 1
ATOM 1278 C C . TYR A 1 163 ? 17.577 14.380 -22.252 1.00 96.44 163 TYR A C 1
ATOM 1280 O O . TYR A 1 163 ? 16.868 15.364 -22.459 1.00 96.44 163 TYR A O 1
ATOM 1288 N N . PHE A 1 164 ? 17.408 13.569 -21.210 1.00 94.06 164 PHE A N 1
ATOM 1289 C CA . PHE A 1 164 ? 16.350 13.717 -20.208 1.00 94.06 164 PHE A CA 1
ATOM 1290 C C . PHE A 1 164 ? 16.851 14.105 -18.813 1.00 94.06 164 PHE A C 1
ATOM 1292 O O . PHE A 1 164 ? 16.045 14.474 -17.967 1.00 94.06 164 PHE A O 1
ATOM 1299 N N . GLY A 1 165 ? 18.168 14.082 -18.581 1.00 88.31 165 GLY A N 1
ATOM 1300 C CA . GLY A 1 165 ? 18.759 14.372 -17.272 1.00 88.31 165 GLY A CA 1
ATOM 1301 C C . GLY A 1 165 ? 18.561 13.250 -16.242 1.00 88.31 165 GLY A C 1
ATOM 1302 O O . GLY A 1 165 ? 17.630 12.459 -16.304 1.00 88.31 165 GLY A O 1
ATOM 1303 N N . GLY A 1 166 ? 19.479 13.126 -15.282 1.00 92.31 166 GLY A N 1
ATOM 1304 C CA . GLY A 1 166 ? 19.440 12.020 -14.316 1.00 92.31 166 GLY A CA 1
ATOM 1305 C C . GLY A 1 166 ? 19.699 10.647 -14.955 1.00 92.31 166 GLY A C 1
ATOM 1306 O O . GLY A 1 166 ? 20.342 10.546 -15.994 1.00 92.31 166 GLY A O 1
ATOM 1307 N N . ALA A 1 167 ? 19.237 9.576 -14.312 1.00 95.44 167 ALA A N 1
ATOM 1308 C CA . ALA A 1 167 ? 19.509 8.197 -14.703 1.00 95.44 167 ALA A CA 1
ATOM 1309 C C . ALA A 1 167 ? 18.231 7.435 -15.068 1.00 95.44 167 ALA A C 1
ATOM 1311 O O . ALA A 1 167 ? 17.201 7.601 -14.420 1.00 95.44 167 ALA A O 1
ATOM 1312 N N . SER A 1 168 ? 18.325 6.526 -16.038 1.00 96.44 168 SER A N 1
ATOM 1313 C CA . SER A 1 168 ? 17.348 5.456 -16.241 1.00 96.44 168 SER A CA 1
ATOM 1314 C C . SER A 1 168 ? 18.047 4.099 -16.273 1.00 96.44 168 SER A C 1
ATOM 1316 O O . SER A 1 168 ? 19.151 3.965 -16.806 1.00 96.44 168 SER A O 1
ATOM 1318 N N . THR A 1 169 ? 17.408 3.095 -15.677 1.00 95.38 169 THR A N 1
ATOM 1319 C CA . THR A 1 169 ? 17.754 1.670 -15.840 1.00 95.38 169 THR A CA 1
ATOM 1320 C C . THR A 1 169 ? 16.624 0.896 -16.516 1.00 95.38 169 THR A C 1
ATOM 1322 O O . THR A 1 169 ? 16.605 -0.328 -16.492 1.00 95.38 169 THR A O 1
ATOM 1325 N N . CYS A 1 170 ? 15.638 1.604 -17.071 1.00 95.00 170 CYS A N 1
ATOM 1326 C CA . CYS A 1 170 ? 14.477 0.985 -17.692 1.00 95.00 170 CYS A CA 1
ATOM 1327 C C . CYS A 1 170 ? 14.809 0.574 -19.121 1.00 95.00 170 CYS A C 1
ATOM 1329 O O . CYS A 1 170 ? 15.322 1.384 -19.899 1.00 95.00 170 CYS A O 1
ATOM 1331 N N . THR A 1 171 ? 14.428 -0.634 -19.507 1.00 95.94 171 THR A N 1
ATOM 1332 C CA . THR A 1 171 ? 14.307 -0.981 -20.920 1.00 95.94 171 THR A CA 1
ATOM 1333 C C . THR A 1 171 ? 13.148 -0.170 -21.508 1.00 95.94 171 THR A C 1
ATOM 1335 O O . THR A 1 171 ? 12.057 -0.200 -20.930 1.00 95.94 171 THR A O 1
ATOM 1338 N N . PRO A 1 172 ? 13.345 0.587 -22.606 1.00 97.81 172 PRO A N 1
ATOM 1339 C CA . PRO A 1 172 ? 12.268 1.373 -23.198 1.00 97.81 172 PRO A CA 1
ATOM 1340 C C . PRO A 1 172 ? 11.076 0.499 -23.595 1.00 97.81 172 PRO A C 1
ATOM 1342 O O . PRO A 1 172 ? 11.206 -0.378 -24.450 1.00 97.81 172 PRO A O 1
ATOM 1345 N N . ALA A 1 173 ? 9.912 0.754 -23.000 1.00 98.12 173 ALA A N 1
ATOM 1346 C CA . ALA A 1 173 ? 8.654 0.172 -23.449 1.00 98.12 173 ALA A CA 1
ATOM 1347 C C . ALA A 1 173 ? 8.104 1.058 -24.573 1.00 98.12 173 ALA A C 1
ATOM 1349 O O . ALA A 1 173 ? 8.059 2.278 -24.407 1.00 98.12 173 ALA A O 1
ATOM 1350 N N . ILE A 1 174 ? 7.766 0.480 -25.729 1.00 98.44 174 ILE A N 1
ATOM 1351 C CA . ILE A 1 174 ? 7.424 1.251 -26.933 1.00 98.44 174 ILE A CA 1
ATOM 1352 C C . ILE A 1 174 ? 6.183 0.668 -27.600 1.00 98.44 174 ILE A C 1
ATOM 1354 O O . ILE A 1 174 ? 6.141 -0.527 -27.887 1.00 98.44 174 ILE A O 1
ATOM 1358 N N . TYR A 1 175 ? 5.200 1.521 -27.881 1.00 97.56 175 TYR A N 1
ATOM 1359 C CA . TYR A 1 175 ? 3.994 1.172 -28.630 1.00 97.56 175 TYR A CA 1
ATOM 1360 C C . TYR A 1 175 ? 3.382 2.429 -29.260 1.00 97.56 175 TYR A C 1
ATOM 1362 O O . TYR A 1 175 ? 3.461 3.500 -28.672 1.00 97.56 175 TYR A O 1
ATOM 1370 N N . ASN A 1 176 ? 2.809 2.334 -30.464 1.00 95.94 176 ASN A N 1
ATOM 1371 C CA . ASN A 1 176 ? 2.177 3.459 -31.175 1.00 95.94 176 ASN A CA 1
ATOM 1372 C C . ASN A 1 176 ? 3.005 4.758 -31.228 1.00 95.94 176 ASN A C 1
ATOM 1374 O O . ASN A 1 176 ? 2.481 5.860 -31.069 1.00 95.94 176 ASN A O 1
ATOM 1378 N N . ASN A 1 177 ? 4.314 4.635 -31.467 1.00 97.62 177 ASN A N 1
ATOM 1379 C CA . ASN A 1 177 ? 5.267 5.752 -31.487 1.00 97.62 177 ASN A CA 1
ATOM 1380 C C . ASN A 1 177 ? 5.353 6.521 -30.154 1.00 97.62 177 ASN A C 1
ATOM 1382 O O . ASN A 1 177 ? 5.812 7.660 -30.123 1.00 97.62 177 ASN A O 1
ATOM 1386 N N . ARG A 1 178 ? 4.945 5.886 -29.054 1.00 98.00 178 ARG A N 1
ATOM 1387 C CA . ARG A 1 178 ? 5.092 6.358 -27.680 1.00 98.00 178 ARG A CA 1
ATOM 1388 C C . ARG A 1 178 ? 6.118 5.498 -26.968 1.00 98.00 178 ARG A C 1
ATOM 1390 O O . ARG A 1 178 ? 6.141 4.279 -27.141 1.00 98.00 178 ARG A O 1
ATOM 1397 N N . LEU A 1 179 ? 6.978 6.140 -26.189 1.00 98.44 179 LEU A N 1
ATOM 1398 C CA . LEU A 1 179 ? 8.050 5.500 -25.439 1.00 98.44 179 LEU A CA 1
ATOM 1399 C C . LEU A 1 179 ? 7.951 5.860 -23.963 1.00 98.44 179 LEU A C 1
ATOM 1401 O O . LEU A 1 179 ? 7.826 7.033 -23.617 1.00 98.44 179 LEU A O 1
ATOM 1405 N N . TYR A 1 180 ? 8.079 4.849 -23.106 1.00 98.62 180 TYR A N 1
ATOM 1406 C CA . TYR A 1 180 ? 7.922 4.978 -21.662 1.00 98.62 180 TYR A CA 1
ATOM 1407 C C . TYR A 1 180 ? 9.179 4.495 -20.927 1.00 98.62 180 TYR A C 1
ATOM 1409 O O . TYR A 1 180 ? 9.612 3.353 -21.116 1.00 98.62 180 TYR A O 1
ATOM 1417 N N . ILE A 1 181 ? 9.753 5.344 -20.066 1.00 98.25 181 ILE A N 1
ATOM 1418 C CA . ILE A 1 181 ? 10.867 4.989 -19.166 1.00 98.25 181 ILE A CA 1
ATOM 1419 C C . ILE A 1 181 ? 10.744 5.688 -17.807 1.00 98.25 181 ILE A C 1
ATOM 1421 O O . ILE A 1 181 ? 10.334 6.840 -17.726 1.00 98.25 181 ILE A O 1
ATOM 1425 N N . GLY A 1 182 ? 11.179 5.034 -16.733 1.00 97.00 182 GLY A N 1
ATOM 1426 C CA . GLY A 1 182 ? 11.446 5.695 -15.454 1.00 97.00 182 GLY A CA 1
ATOM 1427 C C . GLY A 1 182 ? 12.752 6.486 -15.480 1.00 97.00 182 GLY A C 1
ATOM 1428 O O . GLY A 1 182 ? 13.761 5.989 -15.986 1.00 97.00 182 GLY A O 1
ATOM 1429 N N . ILE A 1 183 ? 12.756 7.693 -14.915 1.00 96.62 183 ILE A N 1
ATOM 1430 C CA . ILE A 1 183 ? 13.921 8.585 -14.837 1.00 96.62 183 ILE A CA 1
ATOM 1431 C C . ILE A 1 183 ? 14.132 9.102 -13.407 1.00 96.62 183 ILE A C 1
ATOM 1433 O O . ILE A 1 183 ? 13.181 9.421 -12.694 1.00 96.62 183 ILE A O 1
ATOM 1437 N N . SER A 1 184 ? 15.393 9.203 -12.980 1.00 94.06 184 SER A N 1
ATOM 1438 C CA . SER A 1 184 ? 15.765 9.653 -11.631 1.00 94.06 184 SER A CA 1
ATOM 1439 C C . SER A 1 184 ? 15.736 11.168 -11.436 1.00 94.06 184 SER A C 1
ATOM 1441 O O . SER A 1 184 ? 15.896 11.630 -10.310 1.00 94.06 184 SER A O 1
ATOM 1443 N N . GLY A 1 185 ? 15.592 11.940 -12.513 1.00 86.56 185 GLY A N 1
ATOM 1444 C CA . GLY A 1 185 ? 15.539 13.395 -12.457 1.00 86.56 185 GLY A CA 1
ATOM 1445 C C . GLY A 1 185 ? 14.837 13.974 -13.678 1.00 86.56 185 GLY A C 1
ATOM 1446 O O . GLY A 1 185 ? 15.361 13.884 -14.778 1.00 86.56 185 GLY A O 1
ATOM 1447 N N . GLY A 1 186 ? 13.675 14.592 -13.475 1.00 80.25 186 GLY A N 1
ATOM 1448 C CA . GLY A 1 186 ? 12.904 15.297 -14.500 1.00 80.25 186 GLY A CA 1
ATOM 1449 C C . GLY A 1 186 ? 13.290 16.768 -14.671 1.00 80.25 186 GLY A C 1
ATOM 1450 O O . GLY A 1 186 ? 12.670 17.473 -15.468 1.00 80.25 186 GLY A O 1
ATOM 1451 N N . SER A 1 187 ? 14.301 17.261 -13.946 1.00 79.50 187 SER A N 1
ATOM 1452 C CA . SER A 1 187 ? 14.582 18.701 -13.844 1.00 79.50 187 SER A CA 1
ATOM 1453 C C . SER A 1 187 ? 15.063 19.312 -15.157 1.00 79.50 187 SER A C 1
ATOM 1455 O O . SER A 1 187 ? 14.760 20.469 -15.440 1.00 79.50 187 SER A O 1
ATOM 1457 N N . ALA A 1 188 ? 15.701 18.517 -16.026 1.00 80.69 188 ALA A N 1
ATOM 1458 C CA . ALA A 1 188 ? 16.016 18.919 -17.401 1.00 80.69 188 ALA A CA 1
ATOM 1459 C C . ALA A 1 188 ? 14.759 19.247 -18.234 1.00 80.69 188 ALA A C 1
ATOM 1461 O O . ALA A 1 188 ? 14.847 19.895 -19.275 1.00 80.69 188 ALA A O 1
ATOM 1462 N N . PHE A 1 189 ? 13.588 18.825 -17.760 1.00 87.88 189 PHE A N 1
ATOM 1463 C CA . PHE A 1 189 ? 12.285 19.014 -18.377 1.00 87.88 189 PHE A CA 1
ATOM 1464 C C . PHE A 1 189 ? 11.300 19.825 -17.531 1.00 87.88 189 PHE A C 1
ATOM 1466 O O . PHE A 1 189 ? 10.133 19.926 -17.926 1.00 87.88 189 PHE A O 1
ATOM 1473 N N . GLY A 1 190 ? 11.765 20.420 -16.428 1.00 80.50 190 GLY A N 1
ATOM 1474 C CA . GLY A 1 190 ? 10.978 21.298 -15.562 1.00 80.50 190 GLY A CA 1
ATOM 1475 C C . GLY A 1 190 ? 10.223 20.611 -14.419 1.00 80.50 190 GLY A C 1
ATOM 1476 O O . GLY A 1 190 ? 9.502 21.306 -13.713 1.00 80.50 190 GLY A O 1
ATOM 1477 N N . GLU A 1 191 ? 10.386 19.300 -14.209 1.00 83.69 191 GLU A N 1
ATOM 1478 C CA . GLU A 1 191 ? 9.807 18.588 -13.055 1.00 83.69 191 GLU A CA 1
ATOM 1479 C C . GLU A 1 191 ? 10.889 18.295 -12.015 1.00 83.69 191 GLU A C 1
ATOM 1481 O O . GLU A 1 191 ? 11.971 17.824 -12.360 1.00 83.69 191 GLU A O 1
ATOM 1486 N N . ASP A 1 192 ? 10.620 18.548 -10.736 1.00 83.62 192 ASP A N 1
ATOM 1487 C CA . ASP A 1 192 ? 11.590 18.237 -9.687 1.00 83.62 192 ASP A CA 1
ATOM 1488 C C . ASP A 1 192 ? 11.520 16.758 -9.272 1.00 83.62 192 ASP A C 1
ATOM 1490 O O . ASP A 1 192 ? 10.446 16.204 -9.030 1.00 83.62 192 ASP A O 1
ATOM 1494 N N . GLY A 1 193 ? 12.684 16.118 -9.163 1.00 87.44 193 GLY A N 1
ATOM 1495 C CA . GLY A 1 193 ? 12.807 14.725 -8.735 1.00 87.44 193 GLY A CA 1
ATOM 1496 C C . GLY A 1 193 ? 12.468 13.668 -9.795 1.00 87.44 193 GLY A C 1
ATOM 1497 O O . GLY A 1 193 ? 12.579 13.882 -11.002 1.00 87.44 193 GLY A O 1
ATOM 1498 N N . ALA A 1 194 ? 12.145 12.467 -9.318 1.00 93.50 194 ALA A N 1
ATOM 1499 C CA . ALA A 1 194 ? 11.917 11.279 -10.133 1.00 93.50 194 ALA A CA 1
ATOM 1500 C C . ALA A 1 194 ? 10.560 11.293 -10.855 1.00 93.50 194 ALA A C 1
ATOM 1502 O O . ALA A 1 194 ? 9.573 11.849 -10.369 1.00 93.50 194 ALA A O 1
ATOM 1503 N N . SER A 1 195 ? 10.499 10.675 -12.035 1.00 95.88 195 SER A N 1
ATOM 1504 C CA . SER A 1 195 ? 9.280 10.622 -12.852 1.00 95.88 195 SER A CA 1
ATOM 1505 C C . SER A 1 195 ? 9.285 9.438 -13.815 1.00 95.88 195 SER A C 1
ATOM 1507 O O . SER A 1 195 ? 10.325 8.836 -14.079 1.00 95.88 195 SER A O 1
ATOM 1509 N N . ILE A 1 196 ? 8.125 9.134 -14.387 1.00 97.81 196 ILE A N 1
ATOM 1510 C CA . ILE A 1 196 ? 8.002 8.342 -15.611 1.00 97.81 196 ILE A CA 1
ATOM 1511 C C . ILE A 1 196 ? 7.945 9.325 -16.782 1.00 97.81 196 ILE A C 1
ATOM 1513 O O . ILE A 1 196 ? 7.096 10.216 -16.809 1.00 97.81 196 ILE A O 1
ATOM 1517 N N . LEU A 1 197 ? 8.869 9.187 -17.728 1.00 98.19 197 LEU A N 1
ATOM 1518 C CA . LEU A 1 197 ? 8.900 9.941 -18.974 1.00 98.19 197 LEU A CA 1
ATOM 1519 C C . LEU A 1 197 ? 8.054 9.240 -20.026 1.00 98.19 197 LEU A C 1
ATOM 1521 O O . LEU A 1 197 ? 8.310 8.078 -20.343 1.00 98.19 197 LEU A O 1
ATOM 1525 N N . VAL A 1 198 ? 7.124 9.996 -20.608 1.00 98.62 198 VAL A N 1
ATOM 1526 C CA . VAL A 1 198 ? 6.468 9.649 -21.866 1.00 98.62 198 VAL A CA 1
ATOM 1527 C C . VAL A 1 198 ? 7.074 10.504 -22.973 1.00 98.62 198 VAL A C 1
ATOM 1529 O O . VAL A 1 198 ? 7.108 11.735 -22.878 1.00 98.62 198 VAL A O 1
ATOM 1532 N N . ALA A 1 199 ? 7.590 9.857 -24.013 1.00 98.31 199 ALA A N 1
ATOM 1533 C CA . ALA A 1 199 ? 8.207 10.509 -25.160 1.00 98.31 199 ALA A CA 1
ATOM 1534 C C . ALA A 1 199 ? 7.496 10.128 -26.462 1.00 98.31 199 ALA A C 1
ATOM 1536 O O . ALA A 1 199 ? 7.101 8.979 -26.654 1.00 98.31 199 ALA A O 1
ATOM 1537 N N . ASP A 1 200 ? 7.381 11.098 -27.362 1.00 98.38 200 ASP A N 1
ATOM 1538 C CA . ASP A 1 200 ? 6.971 10.881 -28.745 1.00 98.38 200 ASP A CA 1
ATOM 1539 C C . ASP A 1 200 ? 8.159 10.422 -29.583 1.00 98.38 200 ASP A C 1
ATOM 1541 O O . ASP A 1 200 ? 9.272 10.929 -29.427 1.00 98.38 200 ASP A O 1
ATOM 1545 N N . ILE A 1 201 ? 7.903 9.496 -30.503 1.00 98.44 201 ILE A N 1
ATOM 1546 C CA . ILE A 1 201 ? 8.821 9.066 -31.553 1.00 98.44 201 ILE A CA 1
ATOM 1547 C C . ILE A 1 201 ? 8.294 9.613 -32.879 1.00 98.44 201 ILE A C 1
ATOM 1549 O O . ILE A 1 201 ? 7.191 9.283 -33.310 1.00 98.44 201 ILE A O 1
ATOM 1553 N N . ASN A 1 202 ? 9.095 10.411 -33.578 1.00 97.25 202 ASN A N 1
ATOM 1554 C CA . ASN A 1 202 ? 8.783 10.786 -34.949 1.00 97.25 202 ASN A CA 1
ATOM 1555 C C . ASN A 1 202 ? 8.846 9.526 -35.845 1.00 97.25 202 ASN A C 1
ATOM 1557 O O . ASN A 1 202 ? 9.904 8.896 -35.921 1.00 97.25 202 ASN A O 1
ATOM 1561 N N . PRO A 1 203 ? 7.756 9.144 -36.534 1.00 94.69 203 PRO A N 1
ATOM 1562 C CA . PRO A 1 203 ? 7.704 7.892 -37.290 1.00 94.69 203 PRO A CA 1
ATOM 1563 C C . PRO A 1 203 ? 8.593 7.885 -38.542 1.00 94.69 203 PRO A C 1
ATOM 1565 O O . PRO A 1 203 ? 8.939 6.812 -39.026 1.00 94.69 203 PRO A O 1
ATOM 1568 N N . GLU A 1 204 ? 8.971 9.050 -39.072 1.00 93.56 204 GLU A N 1
ATOM 1569 C CA . GLU A 1 204 ? 9.779 9.156 -40.291 1.00 93.56 204 GLU A CA 1
ATOM 1570 C C . GLU A 1 204 ? 11.272 8.979 -40.007 1.00 93.56 204 GLU A C 1
ATOM 1572 O O . GLU A 1 204 ? 11.983 8.338 -40.777 1.00 93.56 204 GLU A O 1
ATOM 1577 N N . ASN A 1 205 ? 11.765 9.553 -38.905 1.00 94.31 205 ASN A N 1
ATOM 1578 C CA . ASN A 1 205 ? 13.203 9.612 -38.624 1.00 94.31 205 ASN A CA 1
ATOM 1579 C C . ASN A 1 205 ? 13.613 9.038 -37.258 1.00 94.31 205 ASN A C 1
ATOM 1581 O O . ASN A 1 205 ? 14.807 8.916 -36.991 1.00 94.31 205 ASN A O 1
ATOM 1585 N N . GLY A 1 206 ? 12.655 8.666 -36.406 1.00 96.50 206 GLY A N 1
ATOM 1586 C CA . GLY A 1 206 ? 12.885 8.110 -35.073 1.00 96.50 206 GLY A CA 1
ATOM 1587 C C . GLY A 1 206 ? 13.351 9.112 -34.016 1.00 96.50 206 GLY A C 1
ATOM 1588 O O . GLY A 1 206 ? 13.693 8.689 -32.912 1.00 96.50 206 GLY A O 1
ATOM 1589 N N . ALA A 1 207 ? 13.389 10.413 -34.326 1.00 97.81 207 ALA A N 1
ATOM 1590 C CA . ALA A 1 207 ? 13.727 11.451 -33.360 1.00 97.81 207 ALA A CA 1
ATOM 1591 C C . ALA A 1 207 ? 12.714 11.466 -32.218 1.00 97.81 207 ALA A C 1
ATOM 1593 O O . ALA A 1 207 ? 11.511 11.342 -32.443 1.00 97.81 207 ALA A O 1
ATOM 1594 N N . MET A 1 208 ? 13.221 11.610 -30.996 1.00 98.19 208 MET A N 1
ATOM 1595 C CA . MET A 1 208 ? 12.409 11.544 -29.789 1.00 98.19 208 MET A CA 1
ATOM 1596 C C . MET A 1 208 ? 12.287 12.914 -29.139 1.00 98.19 208 MET A C 1
ATOM 1598 O O . MET A 1 208 ? 13.252 13.676 -29.086 1.00 98.19 208 MET A O 1
ATOM 1602 N N . SER A 1 209 ? 11.116 13.196 -28.584 1.00 97.69 209 SER A N 1
ATOM 1603 C CA . SER A 1 209 ? 10.846 14.412 -27.820 1.00 97.69 209 SER A CA 1
ATOM 1604 C C . SER A 1 209 ? 9.986 14.096 -26.608 1.00 97.69 209 SER A C 1
ATOM 1606 O O . SER A 1 209 ? 9.150 13.199 -26.657 1.00 97.69 209 SER A O 1
ATOM 1608 N N . LYS A 1 210 ? 10.164 14.842 -25.516 1.00 97.62 210 LYS A N 1
ATOM 1609 C CA . LYS A 1 210 ? 9.282 14.727 -24.349 1.00 97.62 210 LYS A CA 1
ATOM 1610 C C . LYS A 1 210 ? 7.841 15.047 -24.755 1.00 97.62 210 LYS A C 1
ATOM 1612 O O . LYS A 1 210 ? 7.606 16.130 -25.284 1.00 97.62 210 LYS A O 1
ATOM 1617 N N . ALA A 1 211 ? 6.911 14.163 -24.406 1.00 98.12 211 ALA A N 1
ATOM 1618 C CA . ALA A 1 211 ? 5.489 14.473 -24.387 1.00 98.12 211 ALA A CA 1
ATOM 1619 C C . ALA A 1 211 ? 5.119 15.079 -23.026 1.00 98.12 211 ALA A C 1
ATOM 1621 O O . ALA A 1 211 ? 4.874 16.277 -22.923 1.00 98.12 211 ALA A O 1
ATOM 1622 N N . TYR A 1 212 ? 5.200 14.283 -21.958 1.00 98.00 212 TYR A N 1
ATOM 1623 C CA . TYR A 1 212 ? 4.947 14.719 -20.582 1.00 98.00 212 TYR A CA 1
ATOM 1624 C C . TYR A 1 212 ? 5.648 13.815 -19.558 1.00 98.00 212 TYR A C 1
ATOM 1626 O O . TYR A 1 212 ? 6.300 12.829 -19.911 1.00 98.00 212 TYR A O 1
ATOM 1634 N N . LEU A 1 213 ? 5.538 14.181 -18.279 1.00 97.00 213 LEU A N 1
ATOM 1635 C CA . LEU A 1 213 ? 6.067 13.427 -17.143 1.00 97.00 213 LEU A CA 1
ATOM 1636 C C . LEU A 1 213 ? 4.932 13.024 -16.196 1.00 97.00 213 LEU A C 1
ATOM 1638 O O . LEU A 1 213 ? 3.997 13.794 -15.993 1.00 97.00 213 LEU A O 1
ATOM 1642 N N . VAL A 1 214 ? 5.048 11.843 -15.590 1.00 96.94 214 VAL A N 1
ATOM 1643 C CA . VAL A 1 214 ? 4.212 11.401 -14.462 1.00 96.94 214 VAL A CA 1
ATOM 1644 C C . VAL A 1 214 ? 5.100 11.317 -13.213 1.00 96.94 214 VAL A C 1
ATOM 1646 O O . VAL A 1 214 ? 5.936 10.412 -13.130 1.00 96.94 214 VAL A O 1
ATOM 1649 N N . PRO A 1 215 ? 4.987 12.255 -12.254 1.00 93.62 215 PRO A N 1
ATOM 1650 C CA . PRO A 1 215 ? 5.873 12.294 -11.091 1.00 93.62 215 PRO A CA 1
ATOM 1651 C C . PRO A 1 215 ? 5.632 11.148 -10.100 1.00 93.62 215 PRO A C 1
ATOM 1653 O O . PRO A 1 215 ? 4.493 10.832 -9.759 1.00 93.62 215 PRO A O 1
ATOM 1656 N N . THR A 1 216 ? 6.702 10.588 -9.532 1.00 91.75 216 THR A N 1
ATOM 1657 C CA . THR A 1 216 ? 6.642 9.508 -8.521 1.00 91.75 216 THR A CA 1
ATOM 1658 C C . THR A 1 216 ? 6.788 10.041 -7.087 1.00 91.75 216 THR A C 1
ATOM 1660 O O . THR A 1 216 ? 7.487 9.478 -6.243 1.00 91.75 216 THR A O 1
ATOM 1663 N N . LYS A 1 217 ? 6.125 11.172 -6.801 1.00 79.38 217 LYS A N 1
ATOM 1664 C CA . LYS A 1 217 ? 6.330 11.993 -5.587 1.00 79.38 217 LYS A CA 1
ATOM 1665 C C . LYS A 1 217 ? 6.111 11.242 -4.271 1.00 79.38 217 LYS A C 1
ATOM 1667 O O . LYS A 1 217 ? 6.853 11.464 -3.324 1.00 79.38 217 LYS A O 1
ATOM 1672 N N . THR A 1 218 ? 5.137 10.336 -4.215 1.00 75.88 218 THR A N 1
ATOM 1673 C CA . THR A 1 218 ? 4.771 9.597 -2.991 1.00 75.88 218 THR A CA 1
ATOM 1674 C C . THR A 1 218 ? 5.871 8.658 -2.485 1.00 75.88 218 THR A C 1
ATOM 1676 O O . THR A 1 218 ? 5.928 8.355 -1.287 1.00 75.88 218 THR A O 1
ATOM 1679 N N . ASP A 1 219 ? 6.743 8.206 -3.382 1.00 80.75 219 ASP A N 1
ATOM 1680 C CA . ASP A 1 219 ? 7.801 7.239 -3.092 1.00 80.75 219 ASP A CA 1
ATOM 1681 C C . ASP A 1 219 ? 9.189 7.885 -2.979 1.00 80.75 219 ASP A C 1
ATOM 1683 O O . ASP A 1 219 ? 10.114 7.245 -2.484 1.00 80.75 219 ASP A O 1
ATOM 1687 N N . PHE A 1 220 ? 9.349 9.133 -3.441 1.00 78.38 220 PHE A N 1
ATOM 1688 C CA . PHE A 1 220 ? 10.641 9.831 -3.546 1.00 78.38 220 PHE A CA 1
ATOM 1689 C C . PHE A 1 220 ? 11.739 8.993 -4.237 1.00 78.38 220 PHE A C 1
ATOM 1691 O O . PHE A 1 220 ? 12.926 9.121 -3.939 1.00 78.38 220 PHE A O 1
ATOM 1698 N N . GLY A 1 221 ? 11.342 8.127 -5.172 1.00 86.38 221 GLY A N 1
ATOM 1699 C CA . GLY A 1 221 ? 12.213 7.206 -5.898 1.00 86.38 221 GLY A CA 1
ATOM 1700 C C . GLY A 1 221 ? 11.801 7.096 -7.360 1.00 86.38 221 GLY A C 1
ATOM 1701 O O . GLY A 1 221 ? 10.685 7.462 -7.725 1.00 86.38 221 GLY A O 1
ATOM 1702 N N . TYR A 1 222 ? 12.699 6.605 -8.214 1.00 91.62 222 TYR A N 1
ATOM 1703 C CA . TYR A 1 222 ? 12.415 6.410 -9.637 1.00 91.62 222 TYR A CA 1
ATOM 1704 C C . TYR A 1 222 ? 12.155 4.950 -9.972 1.00 91.62 222 TYR A C 1
ATOM 1706 O O . TYR A 1 222 ? 12.606 4.035 -9.278 1.00 91.62 222 TYR A O 1
ATOM 1714 N N . CYS A 1 223 ? 11.421 4.738 -11.060 1.00 94.00 223 CYS A N 1
ATOM 1715 C CA . CYS A 1 223 ? 11.194 3.400 -11.577 1.00 94.00 223 CYS A CA 1
ATOM 1716 C C . CYS A 1 223 ? 12.515 2.869 -12.136 1.00 94.00 223 CYS A C 1
ATOM 1718 O 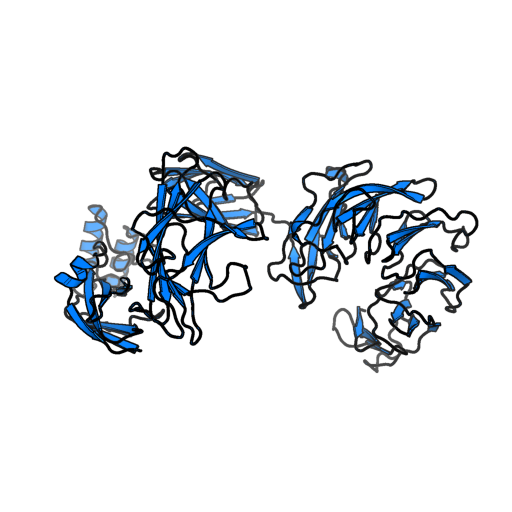O . CYS A 1 223 ? 13.097 3.458 -13.048 1.00 94.00 223 CYS A O 1
ATOM 1720 N N . GLN A 1 224 ? 13.001 1.775 -11.552 1.00 92.88 224 GLN A N 1
ATOM 1721 C CA . GLN A 1 224 ? 14.157 1.028 -12.060 1.00 92.88 224 GLN A CA 1
ATOM 1722 C C . GLN A 1 224 ? 13.743 -0.252 -12.788 1.00 92.88 224 GLN A C 1
ATOM 1724 O O . GLN A 1 224 ? 14.599 -1.014 -13.232 1.00 92.88 224 GLN A O 1
ATOM 1729 N N . THR A 1 225 ? 12.434 -0.454 -12.912 1.00 92.94 225 THR A N 1
ATOM 1730 C CA . THR A 1 225 ? 11.785 -1.536 -13.640 1.00 92.94 225 THR A CA 1
ATOM 1731 C C . THR A 1 225 ? 11.312 -1.049 -15.004 1.00 92.94 225 THR A C 1
ATOM 1733 O O . THR A 1 225 ? 11.118 0.145 -15.216 1.00 92.94 225 THR A O 1
ATOM 1736 N N . SER A 1 226 ? 11.137 -1.968 -15.949 1.00 94.06 226 SER A N 1
ATOM 1737 C CA . SER A 1 226 ? 10.654 -1.628 -17.292 1.00 94.06 226 SER A CA 1
ATOM 1738 C C . SER A 1 226 ? 9.128 -1.595 -17.329 1.00 94.06 226 SER A C 1
ATOM 1740 O O . SER A 1 226 ? 8.474 -2.284 -16.547 1.00 94.06 226 SER A O 1
ATOM 1742 N N . GLY A 1 227 ? 8.571 -0.798 -18.242 1.00 96.75 227 GLY A N 1
ATOM 1743 C CA . GLY A 1 227 ? 7.125 -0.634 -18.365 1.00 96.75 227 GLY A CA 1
ATOM 1744 C C . GLY A 1 227 ? 6.447 -1.887 -18.916 1.00 96.75 227 GLY A C 1
ATOM 1745 O O . GLY A 1 227 ? 6.838 -2.386 -19.971 1.00 96.75 227 GLY A O 1
ATOM 1746 N N . LEU A 1 228 ? 5.409 -2.364 -18.232 1.00 97.56 228 LEU A N 1
ATOM 1747 C CA . LEU A 1 228 ? 4.472 -3.353 -18.766 1.00 97.56 228 LEU A CA 1
ATOM 1748 C C . LEU A 1 228 ? 3.357 -2.617 -19.509 1.00 97.56 228 LEU A C 1
ATOM 1750 O O . LEU A 1 228 ? 2.597 -1.893 -18.875 1.00 97.56 228 LEU A O 1
ATOM 1754 N N . ILE A 1 229 ? 3.254 -2.799 -20.825 1.00 97.12 229 ILE A N 1
ATOM 1755 C CA . ILE A 1 229 ? 2.181 -2.211 -21.638 1.00 97.12 229 ILE A CA 1
ATOM 1756 C C . ILE A 1 229 ? 1.005 -3.187 -21.700 1.00 97.12 229 ILE A C 1
ATOM 1758 O O . ILE A 1 229 ? 1.178 -4.342 -22.085 1.00 97.12 229 ILE A O 1
ATOM 1762 N N . ILE A 1 230 ? -0.189 -2.701 -21.371 1.00 94.31 230 ILE A N 1
ATOM 1763 C CA . ILE A 1 230 ? -1.466 -3.391 -21.559 1.00 94.31 230 ILE A CA 1
ATOM 1764 C C . ILE A 1 230 ? -2.309 -2.570 -22.537 1.00 94.31 230 ILE A C 1
ATOM 1766 O O . ILE A 1 230 ? -2.677 -1.430 -22.251 1.00 94.31 230 ILE A O 1
ATOM 1770 N N . ASN A 1 231 ? -2.626 -3.160 -23.689 1.00 93.50 231 ASN A N 1
ATOM 1771 C CA . ASN A 1 231 ? -3.416 -2.546 -24.763 1.00 93.50 231 ASN A CA 1
ATOM 1772 C C . ASN A 1 231 ? -4.799 -3.196 -24.953 1.00 93.50 231 ASN A C 1
ATOM 1774 O O . ASN A 1 231 ? -5.504 -2.862 -25.896 1.00 93.50 231 ASN A O 1
ATOM 1778 N N . GLY A 1 232 ? -5.223 -4.090 -24.052 1.00 89.75 232 GLY A N 1
ATOM 1779 C CA . GLY A 1 232 ? -6.504 -4.804 -24.170 1.00 89.75 232 GLY A CA 1
ATOM 1780 C C . GLY A 1 232 ? -7.756 -3.913 -24.162 1.00 89.75 232 GLY A C 1
ATOM 1781 O O . GLY A 1 232 ? -8.824 -4.382 -24.530 1.00 89.75 232 GLY A O 1
ATOM 1782 N N . TYR A 1 233 ? -7.627 -2.640 -23.774 1.00 87.12 233 TYR A N 1
ATOM 1783 C CA . TYR A 1 233 ? -8.714 -1.650 -23.746 1.00 87.12 233 TYR A CA 1
ATOM 1784 C C . TYR A 1 233 ? -8.632 -0.628 -24.891 1.00 87.12 233 TYR A C 1
ATOM 1786 O O . TYR A 1 233 ? -9.429 0.315 -24.936 1.00 87.12 233 TYR A O 1
ATOM 1794 N N . GLU A 1 234 ? -7.655 -0.769 -25.790 1.00 94.06 234 GLU A N 1
ATOM 1795 C CA . GLU A 1 234 ? -7.377 0.216 -26.837 1.00 94.06 234 GLU A CA 1
ATOM 1796 C C . GLU A 1 234 ? -8.546 0.335 -27.822 1.00 94.06 234 GLU A C 1
ATOM 1798 O O . GLU A 1 234 ? -8.960 1.448 -28.131 1.00 94.06 234 GLU A O 1
ATOM 1803 N N . ASP A 1 235 ? -9.145 -0.779 -28.245 1.00 93.94 235 ASP A N 1
ATOM 1804 C CA . ASP A 1 235 ? -10.268 -0.762 -29.195 1.00 93.94 235 ASP A CA 1
ATOM 1805 C C . ASP A 1 235 ? -11.520 -0.070 -28.625 1.00 93.94 235 ASP A C 1
ATOM 1807 O O . ASP A 1 235 ? -12.280 0.564 -29.359 1.00 93.94 235 ASP A O 1
ATOM 1811 N N . GLU A 1 236 ? -11.735 -0.165 -27.310 1.00 91.62 236 GLU A N 1
ATOM 1812 C CA . GLU A 1 236 ? -12.904 0.401 -26.627 1.00 91.62 236 GLU A CA 1
ATOM 1813 C C . GLU A 1 236 ? -12.711 1.875 -26.256 1.00 91.62 236 GLU A C 1
ATOM 1815 O O . GLU A 1 236 ? -13.640 2.681 -26.343 1.00 91.62 236 GLU A O 1
ATOM 1820 N N . THR A 1 237 ? -11.508 2.233 -25.805 1.00 91.94 237 THR A N 1
ATOM 1821 C CA . THR A 1 237 ? -11.245 3.526 -25.152 1.00 91.94 237 THR A CA 1
ATOM 1822 C C . THR A 1 237 ? -10.242 4.398 -25.906 1.00 91.94 237 THR A C 1
ATOM 1824 O O . THR A 1 237 ? -10.165 5.607 -25.670 1.00 91.94 237 THR A O 1
ATOM 1827 N N . GLY A 1 238 ? -9.458 3.802 -26.804 1.00 95.12 238 GLY A N 1
ATOM 1828 C CA . GLY A 1 238 ? -8.292 4.404 -27.444 1.00 95.12 238 GLY A CA 1
ATOM 1829 C C . GLY A 1 238 ? -7.058 4.501 -26.544 1.00 95.12 238 GLY A C 1
ATOM 1830 O O . GLY A 1 238 ? -6.060 5.063 -26.987 1.00 95.12 238 GLY A O 1
ATOM 1831 N N . TYR A 1 239 ? -7.115 4.017 -25.297 1.00 96.88 239 TYR A N 1
ATOM 1832 C CA . TYR A 1 239 ? -6.022 4.119 -24.329 1.00 96.88 239 TYR A CA 1
ATOM 1833 C C . TYR A 1 239 ? -5.257 2.810 -24.159 1.00 96.88 239 TYR A C 1
ATOM 1835 O O . TYR A 1 239 ? -5.822 1.716 -24.171 1.00 96.88 239 TYR A O 1
ATOM 1843 N N . VAL A 1 240 ? -3.963 2.962 -23.896 1.00 96.75 240 VAL A N 1
ATOM 1844 C CA . VAL A 1 240 ? -3.095 1.926 -23.346 1.00 96.75 240 VAL A CA 1
ATOM 1845 C C . VAL A 1 240 ? -2.705 2.287 -21.916 1.00 96.75 240 VAL A C 1
ATOM 1847 O O . VAL A 1 240 ? -2.686 3.458 -21.527 1.00 96.75 240 VAL A O 1
ATOM 1850 N N . TYR A 1 241 ? -2.372 1.265 -21.137 1.00 96.75 241 TYR A N 1
ATOM 1851 C CA . TYR A 1 241 ? -1.974 1.401 -19.742 1.00 96.75 241 TYR A CA 1
ATOM 1852 C C . TYR A 1 241 ? -0.562 0.861 -19.574 1.00 96.75 241 TYR A C 1
ATOM 1854 O O . TYR A 1 241 ? -0.276 -0.264 -19.983 1.00 96.75 241 TYR A O 1
ATOM 1862 N N . VAL A 1 242 ? 0.328 1.657 -18.987 1.00 98.06 242 VAL A N 1
ATOM 1863 C CA . VAL A 1 242 ? 1.729 1.277 -18.789 1.00 98.06 242 VAL A CA 1
ATOM 1864 C C . VAL A 1 242 ? 2.065 1.268 -17.310 1.00 98.06 242 VAL A C 1
ATOM 1866 O O . VAL A 1 242 ? 1.933 2.288 -16.636 1.00 98.06 242 VAL A O 1
ATOM 1869 N N . TYR A 1 243 ? 2.512 0.122 -16.809 1.00 97.62 243 TYR A N 1
ATOM 1870 C CA . TYR A 1 243 ? 2.741 -0.095 -15.385 1.00 97.62 243 TYR A CA 1
ATOM 1871 C C . TYR A 1 243 ? 4.227 -0.136 -15.055 1.00 97.62 243 TYR A C 1
ATOM 1873 O O . TYR A 1 243 ? 4.998 -0.835 -15.713 1.00 97.62 243 TYR A O 1
ATOM 1881 N N . PHE A 1 244 ? 4.609 0.582 -14.003 1.00 97.50 244 PHE A N 1
ATOM 1882 C CA . PHE A 1 244 ? 5.981 0.675 -13.519 1.00 97.50 244 PHE A CA 1
ATOM 1883 C C . PHE A 1 244 ? 6.042 0.445 -12.016 1.00 97.50 244 PHE A C 1
ATOM 1885 O O . PHE A 1 244 ? 5.231 0.981 -11.268 1.00 97.50 244 PHE A O 1
ATOM 1892 N N . LEU A 1 245 ? 7.047 -0.295 -11.562 1.00 95.88 245 LEU A N 1
ATOM 1893 C CA . LEU A 1 245 ? 7.367 -0.420 -10.144 1.00 95.88 245 LEU A CA 1
ATOM 1894 C C . LEU A 1 245 ? 8.493 0.546 -9.778 1.00 95.88 245 LEU A C 1
ATOM 1896 O O . LEU A 1 245 ? 9.538 0.597 -10.445 1.00 95.88 245 LEU A O 1
ATOM 1900 N N . VAL A 1 246 ? 8.275 1.305 -8.708 1.00 95.19 246 VAL A N 1
ATOM 1901 C CA . VAL A 1 246 ? 9.268 2.226 -8.159 1.00 95.19 246 VAL A CA 1
ATOM 1902 C C . VAL A 1 246 ? 10.217 1.456 -7.255 1.00 95.19 246 VAL A C 1
ATOM 1904 O O . VAL A 1 246 ? 9.788 0.736 -6.357 1.00 95.19 246 VAL A O 1
ATOM 1907 N N . ASN A 1 247 ? 11.523 1.645 -7.452 1.00 94.25 247 ASN A N 1
ATOM 1908 C CA . ASN A 1 247 ? 12.505 1.060 -6.550 1.00 94.25 247 ASN A CA 1
ATOM 1909 C C . ASN A 1 247 ? 12.659 1.934 -5.296 1.00 94.25 247 ASN A C 1
ATOM 1911 O O . ASN A 1 247 ? 13.575 2.750 -5.193 1.00 94.25 247 ASN A O 1
ATOM 1915 N N . SER A 1 248 ? 11.721 1.790 -4.367 1.00 92.81 248 SER A N 1
ATOM 1916 C CA . SER A 1 248 ? 11.649 2.516 -3.096 1.00 92.81 248 SER A CA 1
ATOM 1917 C C . SER A 1 248 ? 11.354 1.542 -1.958 1.00 92.81 248 SER A C 1
ATOM 1919 O O . SER A 1 248 ? 10.920 0.424 -2.205 1.00 92.81 248 SER A O 1
ATOM 1921 N N . ALA A 1 249 ? 11.465 1.985 -0.705 1.00 88.62 249 ALA A N 1
ATOM 1922 C CA . ALA A 1 249 ? 11.036 1.178 0.439 1.00 88.62 249 ALA A CA 1
ATOM 1923 C C . ALA A 1 249 ? 9.568 0.704 0.354 1.00 88.62 249 ALA A C 1
ATOM 1925 O O . ALA A 1 249 ? 9.232 -0.272 1.011 1.00 88.62 249 ALA A O 1
ATOM 1926 N N . LYS A 1 250 ? 8.726 1.358 -0.462 1.00 88.88 250 LYS A N 1
ATOM 1927 C CA . LYS A 1 250 ? 7.321 0.994 -0.678 1.00 88.88 250 LYS A CA 1
ATOM 1928 C C . LYS A 1 250 ? 7.131 -0.020 -1.806 1.00 88.88 250 LYS A C 1
ATOM 1930 O O . LYS A 1 250 ? 6.233 -0.851 -1.726 1.00 88.88 250 LYS A O 1
ATOM 1935 N N . GLY A 1 251 ? 7.957 0.034 -2.854 1.00 91.81 251 GLY A N 1
ATOM 1936 C CA . GLY A 1 251 ? 7.804 -0.830 -4.031 1.00 91.81 251 GLY A CA 1
ATOM 1937 C C . GLY A 1 251 ? 6.529 -0.554 -4.826 1.00 91.81 251 GLY A C 1
ATOM 1938 O O . GLY A 1 251 ? 5.946 -1.480 -5.388 1.00 91.81 251 GLY A O 1
ATOM 1939 N N . SER A 1 252 ? 6.046 0.689 -4.812 1.00 94.44 252 SER A N 1
ATOM 1940 C CA . SER A 1 252 ? 4.734 1.047 -5.347 1.00 94.44 252 SER A CA 1
ATOM 1941 C C . SER A 1 252 ? 4.623 0.814 -6.858 1.00 94.44 252 SER A C 1
ATOM 1943 O O . SER A 1 252 ? 5.554 1.089 -7.619 1.00 94.44 252 SER A O 1
ATOM 1945 N N . LEU A 1 253 ? 3.444 0.372 -7.296 1.00 95.69 253 LEU A N 1
ATOM 1946 C CA . LEU A 1 253 ? 3.043 0.273 -8.694 1.00 95.69 253 LEU A CA 1
ATOM 1947 C C . LEU A 1 253 ? 2.408 1.593 -9.143 1.00 95.69 253 LEU A C 1
ATOM 1949 O O . LEU A 1 253 ? 1.392 2.032 -8.601 1.00 95.69 253 LEU A O 1
ATOM 1953 N N . TYR A 1 254 ? 2.992 2.193 -10.168 1.00 96.81 254 TYR A N 1
ATOM 1954 C CA . TYR A 1 254 ? 2.478 3.358 -10.870 1.00 96.81 254 TYR A CA 1
ATOM 1955 C C . TYR A 1 254 ? 1.890 2.948 -12.216 1.00 96.81 254 TYR A C 1
ATOM 1957 O O . TYR A 1 254 ? 2.352 1.993 -12.840 1.00 96.81 254 TYR A O 1
ATOM 1965 N N . MET A 1 255 ? 0.888 3.694 -12.669 1.00 96.81 255 MET A N 1
ATOM 1966 C CA . MET A 1 255 ? 0.212 3.492 -13.943 1.00 96.81 255 MET A CA 1
ATOM 1967 C C . MET A 1 255 ? 0.224 4.788 -14.752 1.00 96.81 255 MET A C 1
ATOM 1969 O O . MET A 1 255 ? -0.011 5.874 -14.224 1.00 96.81 255 MET A O 1
ATOM 1973 N N . VAL A 1 256 ? 0.529 4.661 -16.039 1.00 98.31 256 VAL A N 1
ATOM 1974 C CA . VAL A 1 256 ? 0.377 5.712 -17.043 1.00 98.31 256 VAL A CA 1
ATOM 1975 C C . VAL A 1 256 ? -0.770 5.309 -17.954 1.00 98.31 256 VAL A C 1
ATOM 1977 O O . VAL A 1 256 ? -0.685 4.281 -18.620 1.00 98.31 256 VAL A O 1
ATOM 1980 N N . LYS A 1 257 ? -1.818 6.127 -17.998 1.00 97.62 257 LYS A N 1
ATOM 1981 C CA . LYS A 1 257 ? -2.908 6.013 -18.966 1.00 97.62 257 LYS A CA 1
ATOM 1982 C C . LYS A 1 257 ? -2.597 6.954 -20.122 1.00 97.62 257 LYS A C 1
ATOM 1984 O O . LYS A 1 257 ? -2.517 8.165 -19.925 1.00 97.62 257 LYS A O 1
ATOM 1989 N N . ASP A 1 258 ? -2.364 6.397 -21.304 1.00 98.25 258 ASP A N 1
ATOM 1990 C CA . ASP A 1 258 ? -1.850 7.150 -22.450 1.00 98.25 258 ASP A CA 1
ATOM 1991 C C . ASP A 1 258 ? -2.541 6.759 -23.755 1.00 98.25 258 ASP A C 1
ATOM 1993 O O . ASP A 1 258 ? -3.057 5.653 -23.904 1.00 98.25 258 ASP A O 1
ATOM 1997 N N . LYS A 1 259 ? -2.520 7.678 -24.718 1.00 96.12 259 LYS A N 1
ATOM 1998 C CA . LYS A 1 259 ? -2.868 7.426 -26.115 1.00 96.12 259 LYS A CA 1
ATOM 1999 C C . LYS A 1 259 ? -2.080 8.366 -27.030 1.00 96.12 259 LYS A C 1
ATOM 2001 O O . LYS A 1 259 ? -1.624 9.421 -26.576 1.00 96.12 259 LYS A O 1
ATOM 2006 N N . PRO A 1 260 ? -1.933 8.038 -28.325 1.00 93.25 260 PRO A N 1
ATOM 2007 C CA . PRO A 1 260 ? -1.191 8.882 -29.255 1.00 93.25 260 PRO A CA 1
ATOM 2008 C C . PRO A 1 260 ? -1.658 10.346 -29.239 1.00 93.25 260 PRO A C 1
ATOM 2010 O O . PRO A 1 260 ? -2.855 10.633 -29.279 1.00 93.25 260 PRO A O 1
ATOM 2013 N N . GLY A 1 261 ? -0.697 11.273 -29.198 1.00 93.25 261 GLY A N 1
ATOM 2014 C CA . GLY A 1 261 ? -0.940 12.719 -29.250 1.00 93.25 261 GLY A CA 1
ATOM 2015 C C . GLY A 1 261 ? -1.172 13.412 -27.902 1.00 93.25 261 GLY A C 1
ATOM 2016 O O . GLY A 1 261 ? -1.325 14.631 -27.885 1.00 93.25 261 GLY A O 1
ATOM 2017 N N . MET A 1 262 ? -1.181 12.691 -26.776 1.00 97.62 262 MET A N 1
ATOM 2018 C CA . MET A 1 262 ? -1.274 13.322 -25.455 1.00 97.62 262 MET A CA 1
ATOM 2019 C C . MET A 1 262 ? 0.000 14.099 -25.095 1.00 97.62 262 MET A C 1
ATOM 2021 O O . MET A 1 262 ? 1.109 13.557 -25.151 1.00 97.62 262 MET A O 1
ATOM 2025 N N . THR A 1 263 ? -0.182 15.350 -24.662 1.00 96.88 263 THR A N 1
ATOM 2026 C CA . THR A 1 263 ? 0.886 16.282 -24.249 1.00 96.88 263 THR A CA 1
ATOM 2027 C C . THR A 1 263 ? 0.917 16.556 -22.745 1.00 96.88 263 THR A C 1
ATOM 2029 O O . THR A 1 263 ? 1.791 17.275 -22.275 1.00 96.88 263 THR A O 1
ATOM 2032 N N . GLU A 1 264 ? -0.027 16.000 -21.989 1.00 96.75 264 GLU A N 1
ATOM 2033 C CA . GLU A 1 264 ? -0.126 16.097 -20.531 1.00 96.75 264 GLU A CA 1
ATOM 2034 C C . GLU A 1 264 ? -0.607 14.754 -19.972 1.00 96.75 264 GLU A C 1
ATOM 2036 O O . GLU A 1 264 ? -1.245 13.978 -20.687 1.00 96.75 264 GLU A O 1
ATOM 2041 N N . ALA A 1 265 ? -0.290 14.473 -18.708 1.00 95.94 265 ALA A N 1
ATOM 2042 C CA . ALA A 1 265 ? -0.714 13.240 -18.058 1.00 95.94 265 ALA A CA 1
ATOM 2043 C C . ALA A 1 265 ? -2.233 13.228 -17.837 1.00 95.94 265 ALA A C 1
ATOM 2045 O O . ALA A 1 265 ? -2.809 14.220 -17.388 1.00 95.94 265 ALA A O 1
ATOM 2046 N N . ASP A 1 266 ? -2.872 12.087 -18.103 1.00 96.25 266 ASP A N 1
ATOM 2047 C CA . ASP A 1 266 ? -4.256 11.865 -17.683 1.00 96.25 266 ASP A CA 1
ATOM 2048 C C . ASP A 1 266 ? -4.340 11.946 -16.143 1.00 96.25 266 ASP A C 1
ATOM 2050 O O . ASP A 1 266 ? -3.445 11.407 -15.483 1.00 96.25 266 ASP A O 1
ATOM 2054 N N . PRO A 1 267 ? -5.374 12.575 -15.552 1.00 89.94 267 PRO A N 1
ATOM 2055 C CA . PRO A 1 267 ? -5.536 12.651 -14.098 1.00 89.94 267 PRO A CA 1
ATOM 2056 C C . PRO A 1 267 ? -5.562 11.294 -13.378 1.00 89.94 267 PRO A C 1
ATOM 2058 O O . PRO A 1 267 ? -5.283 11.244 -12.183 1.00 89.94 267 PRO A O 1
ATOM 2061 N N . GLU A 1 268 ? -5.891 10.202 -14.078 1.00 90.44 268 GLU A N 1
ATOM 2062 C CA . GLU A 1 268 ? -5.833 8.838 -13.535 1.00 90.44 268 GLU A CA 1
ATOM 2063 C C . GLU A 1 268 ? -4.413 8.243 -13.530 1.00 90.44 268 GLU A C 1
ATOM 2065 O O . GLU A 1 268 ? -4.186 7.201 -12.916 1.00 90.44 268 GLU A O 1
ATOM 2070 N N . SER A 1 269 ? -3.444 8.878 -14.197 1.00 95.44 269 SER A N 1
ATOM 2071 C CA . SER A 1 269 ? -2.043 8.451 -14.154 1.00 95.44 269 SER A CA 1
ATOM 2072 C C . SER A 1 269 ? -1.407 8.798 -12.808 1.00 95.44 269 SER A C 1
ATOM 2074 O O . SER A 1 269 ? -1.585 9.893 -12.279 1.00 95.44 269 SER A O 1
ATOM 2076 N N . GLY A 1 270 ? -0.588 7.896 -12.272 1.00 94.31 270 GLY A N 1
ATOM 2077 C CA . GLY A 1 270 ? 0.079 8.090 -10.988 1.00 94.31 270 GLY A CA 1
ATOM 2078 C C . GLY A 1 270 ? 0.183 6.805 -10.181 1.00 94.31 270 GLY A C 1
ATOM 2079 O O . GLY A 1 270 ? 0.302 5.715 -10.740 1.00 94.31 270 GLY A O 1
ATOM 2080 N N . LEU A 1 271 ? 0.182 6.945 -8.854 1.00 93.69 271 LEU A N 1
ATOM 2081 C CA . LEU A 1 271 ? 0.216 5.814 -7.931 1.00 93.69 271 LEU A CA 1
ATOM 2082 C C . LEU A 1 271 ? -1.068 4.992 -8.082 1.00 93.69 271 LEU A C 1
ATOM 2084 O O . LEU A 1 271 ? -2.153 5.501 -7.819 1.00 93.69 271 LEU A O 1
ATOM 2088 N N . LEU A 1 272 ? -0.931 3.722 -8.459 1.00 91.88 272 LEU A N 1
ATOM 2089 C CA . LEU A 1 272 ? -2.056 2.799 -8.579 1.00 91.88 272 LEU A CA 1
ATOM 2090 C C . LEU A 1 272 ? -2.190 1.898 -7.350 1.00 91.88 272 LEU A C 1
ATOM 2092 O O . LEU A 1 272 ? -3.298 1.648 -6.882 1.00 91.88 272 LEU A O 1
ATOM 2096 N N . TYR A 1 273 ? -1.070 1.376 -6.849 1.00 91.44 273 TYR A N 1
ATOM 2097 C CA . TYR A 1 273 ? -1.077 0.400 -5.764 1.00 91.44 273 TYR A CA 1
ATOM 2098 C C . TYR A 1 273 ? 0.215 0.446 -4.949 1.00 91.44 273 TYR A C 1
ATOM 2100 O O . TYR A 1 273 ? 1.309 0.449 -5.510 1.00 91.44 273 TYR A O 1
ATOM 2108 N N . THR A 1 274 ? 0.087 0.418 -3.623 1.00 90.25 274 THR A N 1
ATOM 2109 C CA . THR A 1 274 ? 1.205 0.171 -2.705 1.00 90.25 274 THR A CA 1
ATOM 2110 C C . THR A 1 274 ? 1.097 -1.267 -2.186 1.00 90.25 274 THR A C 1
ATOM 2112 O O . THR A 1 274 ? 0.056 -1.622 -1.626 1.00 90.25 274 THR A O 1
ATOM 2115 N N . PRO A 1 275 ? 2.127 -2.110 -2.388 1.00 89.31 275 PRO A N 1
ATOM 2116 C CA . PRO A 1 275 ? 2.169 -3.475 -1.875 1.00 89.31 275 PRO A CA 1
ATOM 2117 C C . PRO A 1 275 ? 1.822 -3.591 -0.392 1.00 89.31 275 PRO A C 1
ATOM 2119 O O . PRO A 1 275 ? 2.341 -2.844 0.427 1.00 89.31 275 PRO A O 1
ATOM 2122 N N . SER A 1 276 ? 1.034 -4.608 -0.028 1.00 83.88 276 SER A N 1
ATOM 2123 C CA . SER A 1 276 ? 0.762 -4.929 1.385 1.00 83.88 276 SER A CA 1
ATOM 2124 C C . SER A 1 276 ? 2.022 -5.341 2.160 1.00 83.88 276 SER A C 1
ATOM 2126 O O . SER A 1 276 ? 2.064 -5.242 3.382 1.00 83.88 276 SER A O 1
ATOM 2128 N N . HIS A 1 277 ? 3.049 -5.800 1.440 1.00 88.31 277 HIS A N 1
ATOM 2129 C CA . HIS A 1 277 ? 4.398 -6.034 1.943 1.00 88.31 277 HIS A CA 1
ATOM 2130 C C . HIS A 1 277 ? 5.354 -5.075 1.229 1.00 88.31 277 HIS A C 1
ATOM 2132 O O . HIS A 1 277 ? 5.949 -5.417 0.203 1.00 88.31 277 HIS A O 1
ATOM 2138 N N . GLU A 1 278 ? 5.449 -3.857 1.754 1.00 91.94 278 GLU A N 1
ATOM 2139 C CA . GLU A 1 278 ? 6.309 -2.793 1.234 1.00 91.94 278 GLU A CA 1
ATOM 2140 C C . GLU A 1 278 ? 7.788 -3.217 1.209 1.00 91.94 278 GLU A C 1
ATOM 2142 O O . GLU A 1 278 ? 8.332 -3.691 2.210 1.00 91.94 278 GLU A O 1
ATOM 2147 N N . GLN A 1 279 ? 8.436 -3.074 0.049 1.00 93.12 279 GLN A N 1
ATOM 2148 C CA . GLN A 1 279 ? 9.872 -3.307 -0.122 1.00 93.12 279 GLN A CA 1
ATOM 2149 C C . GLN A 1 279 ? 10.371 -2.730 -1.454 1.00 93.12 279 GLN A C 1
ATOM 2151 O O . GLN A 1 279 ? 9.606 -2.665 -2.416 1.00 93.12 279 GLN A O 1
ATOM 2156 N N . TYR A 1 280 ? 11.675 -2.432 -1.535 1.00 93.06 280 TYR A N 1
ATOM 2157 C CA . TYR A 1 280 ? 12.399 -2.190 -2.792 1.00 93.06 280 TYR A CA 1
ATOM 2158 C C . TYR A 1 280 ? 12.051 -3.228 -3.865 1.00 93.06 280 TYR A C 1
ATOM 2160 O O . TYR A 1 280 ? 11.763 -4.393 -3.573 1.00 93.06 280 TYR A O 1
ATOM 2168 N N . CYS A 1 281 ? 12.031 -2.784 -5.118 1.00 91.38 281 CYS A N 1
ATOM 2169 C CA . CYS A 1 281 ? 11.587 -3.595 -6.236 1.00 91.38 281 CYS A CA 1
ATOM 2170 C C . CYS A 1 281 ? 12.376 -3.261 -7.501 1.00 91.38 281 CYS A C 1
ATOM 2172 O O . CYS A 1 281 ? 12.333 -2.140 -8.015 1.00 91.38 281 CYS A O 1
ATOM 2174 N N . ILE A 1 282 ? 13.065 -4.275 -8.024 1.00 88.62 282 ILE A N 1
ATOM 2175 C CA . ILE A 1 282 ? 13.807 -4.199 -9.292 1.00 88.62 282 ILE A CA 1
ATOM 2176 C C . ILE A 1 282 ? 13.279 -5.159 -10.369 1.00 88.62 282 ILE A C 1
ATOM 2178 O O . ILE A 1 282 ? 13.838 -5.220 -11.463 1.00 88.62 282 ILE A O 1
ATOM 2182 N N . ALA A 1 283 ? 12.215 -5.912 -10.081 1.00 91.25 283 ALA A N 1
ATOM 2183 C CA . ALA A 1 283 ? 11.573 -6.807 -11.038 1.00 91.25 283 ALA A CA 1
ATOM 2184 C C . ALA A 1 283 ? 10.383 -6.107 -11.703 1.00 91.25 283 ALA A C 1
ATOM 2186 O O . ALA A 1 283 ? 9.490 -5.626 -11.015 1.00 91.25 283 ALA A O 1
ATOM 2187 N N . SER A 1 284 ? 10.358 -6.057 -13.035 1.00 93.69 284 SER A N 1
ATOM 2188 C CA . SER A 1 284 ? 9.222 -5.500 -13.779 1.00 93.69 284 SER A CA 1
ATOM 2189 C C . SER A 1 284 ? 7.952 -6.319 -13.554 1.00 93.69 284 SER A C 1
ATOM 2191 O O . SER A 1 284 ? 8.015 -7.538 -13.384 1.00 93.69 284 SER A O 1
ATOM 2193 N N . ALA A 1 285 ? 6.805 -5.642 -13.589 1.00 95.81 285 ALA A N 1
ATOM 2194 C CA . ALA A 1 285 ? 5.511 -6.303 -13.579 1.00 95.81 285 ALA A CA 1
ATOM 2195 C C . ALA A 1 285 ? 5.337 -7.165 -14.840 1.00 95.81 285 ALA A C 1
ATOM 2197 O O . ALA A 1 285 ? 5.853 -6.834 -15.910 1.00 95.81 285 ALA A O 1
ATOM 2198 N N . VAL A 1 286 ? 4.577 -8.249 -14.722 1.00 95.56 286 VAL A N 1
ATOM 2199 C CA . VAL A 1 286 ? 4.147 -9.080 -15.857 1.00 95.56 286 VAL A CA 1
ATOM 2200 C C . VAL A 1 286 ? 2.646 -9.307 -15.772 1.00 95.56 286 VAL A C 1
ATOM 2202 O O . VAL A 1 286 ? 2.086 -9.210 -14.685 1.00 95.56 286 VAL A O 1
ATOM 2205 N N . ALA A 1 287 ? 1.992 -9.601 -16.892 1.00 95.25 287 ALA A N 1
ATOM 2206 C CA . ALA A 1 287 ? 0.572 -9.933 -16.901 1.00 95.25 287 ALA A CA 1
ATOM 2207 C C . ALA A 1 287 ? 0.301 -11.275 -17.581 1.00 95.25 287 ALA A C 1
ATOM 2209 O O . ALA A 1 287 ? 1.063 -11.696 -18.455 1.00 95.25 287 ALA A O 1
ATOM 2210 N N . ASP A 1 288 ? -0.779 -11.933 -17.162 1.00 93.38 288 ASP A N 1
ATOM 2211 C CA . ASP A 1 288 ? -1.362 -13.060 -17.891 1.00 93.38 288 ASP A CA 1
ATOM 2212 C C . ASP A 1 288 ? -2.357 -12.587 -18.969 1.00 93.38 288 ASP A C 1
ATOM 2214 O O . ASP A 1 288 ? -2.562 -11.389 -19.185 1.00 93.38 288 ASP A O 1
ATOM 2218 N N . SER A 1 289 ? -2.966 -13.544 -19.672 1.00 89.88 289 SER A N 1
ATOM 2219 C CA . SER A 1 289 ? -3.967 -13.285 -20.712 1.00 89.88 289 SER A CA 1
ATOM 2220 C C . SER A 1 289 ? -5.264 -12.666 -20.193 1.00 89.88 289 SER A C 1
ATOM 2222 O O . SER A 1 289 ? -5.992 -12.068 -20.980 1.00 89.88 289 SER A O 1
ATOM 2224 N N . ASP A 1 290 ? -5.545 -12.797 -18.897 1.00 85.38 290 ASP A N 1
ATOM 2225 C CA . ASP A 1 290 ? -6.756 -12.273 -18.263 1.00 85.38 290 ASP A CA 1
ATOM 2226 C C . ASP A 1 290 ? -6.549 -10.827 -17.774 1.00 85.38 290 ASP A C 1
ATOM 2228 O O . ASP A 1 290 ? -7.474 -10.179 -17.280 1.00 85.38 290 ASP A O 1
ATOM 2232 N N . GLY A 1 291 ? -5.328 -10.299 -17.921 1.00 87.56 291 GLY A N 1
ATOM 2233 C CA . GLY A 1 291 ? -4.942 -8.974 -17.450 1.00 87.56 291 GLY A CA 1
ATOM 2234 C C . GLY A 1 291 ? -4.615 -8.931 -15.957 1.00 87.56 291 GLY A C 1
ATOM 2235 O O . GLY A 1 291 ? -4.519 -7.839 -15.395 1.00 87.56 291 GLY A O 1
ATOM 2236 N N . THR A 1 292 ? -4.424 -10.083 -15.303 1.00 92.94 292 THR A N 1
ATOM 2237 C CA . THR A 1 292 ? -3.894 -10.135 -13.937 1.00 92.94 292 THR A CA 1
ATOM 2238 C C . THR A 1 292 ? -2.450 -9.668 -13.954 1.00 92.94 292 THR A C 1
ATOM 2240 O O . THR A 1 292 ? -1.622 -10.243 -14.657 1.00 92.94 292 THR A O 1
ATOM 2243 N N . ILE A 1 293 ? -2.124 -8.661 -13.148 1.00 95.50 293 ILE A N 1
ATOM 2244 C CA . ILE A 1 293 ? -0.765 -8.128 -13.045 1.00 95.50 293 ILE A CA 1
ATOM 2245 C C . ILE A 1 293 ? -0.053 -8.793 -11.869 1.00 95.50 293 ILE A C 1
ATOM 2247 O O . ILE A 1 293 ? -0.494 -8.695 -10.727 1.00 95.50 293 ILE A O 1
ATOM 2251 N N . TYR A 1 294 ? 1.083 -9.422 -12.135 1.00 96.31 294 TYR A N 1
ATOM 2252 C CA . TYR A 1 294 ? 1.948 -10.043 -11.143 1.00 96.31 294 TYR A CA 1
ATOM 2253 C C . TYR A 1 294 ? 3.145 -9.152 -10.836 1.00 96.31 294 TYR A C 1
ATOM 2255 O O . TYR A 1 294 ? 3.825 -8.650 -11.736 1.00 96.31 294 TYR A O 1
ATOM 2263 N N . LEU A 1 295 ? 3.420 -8.994 -9.546 1.00 95.06 295 LEU A N 1
ATOM 2264 C CA . LEU A 1 295 ? 4.507 -8.185 -9.011 1.00 95.06 295 LEU A CA 1
ATOM 2265 C C . LEU A 1 295 ? 5.382 -9.045 -8.100 1.00 95.06 295 LEU A C 1
ATOM 2267 O O . LEU A 1 295 ? 4.884 -9.941 -7.416 1.00 95.06 295 LEU A O 1
ATOM 2271 N N . LYS A 1 296 ? 6.674 -8.723 -8.032 1.00 94.56 296 LYS A N 1
ATOM 2272 C CA . LYS A 1 296 ? 7.599 -9.309 -7.059 1.00 94.56 296 LYS A CA 1
ATOM 2273 C C . LYS A 1 296 ? 8.528 -8.234 -6.506 1.00 94.56 296 LYS A C 1
ATOM 2275 O O . LYS A 1 296 ? 9.111 -7.483 -7.281 1.00 94.56 296 LYS A O 1
ATOM 2280 N N . ASN A 1 297 ? 8.721 -8.199 -5.191 1.00 94.06 297 ASN A N 1
ATOM 2281 C CA . ASN A 1 297 ? 9.681 -7.293 -4.553 1.00 94.06 297 ASN A CA 1
ATOM 2282 C C . ASN A 1 297 ? 11.013 -7.986 -4.188 1.00 94.06 297 ASN A C 1
ATOM 2284 O O . ASN A 1 297 ? 11.182 -9.200 -4.358 1.00 94.06 297 ASN A O 1
ATOM 2288 N N . ASP A 1 298 ? 11.975 -7.218 -3.679 1.00 92.38 298 ASP A N 1
ATOM 2289 C CA . ASP A 1 298 ? 13.335 -7.688 -3.375 1.00 92.38 298 ASP A CA 1
ATOM 2290 C C . ASP A 1 298 ? 13.386 -8.624 -2.152 1.00 92.38 298 ASP A C 1
ATOM 2292 O O . ASP A 1 298 ? 14.324 -9.407 -2.004 1.00 9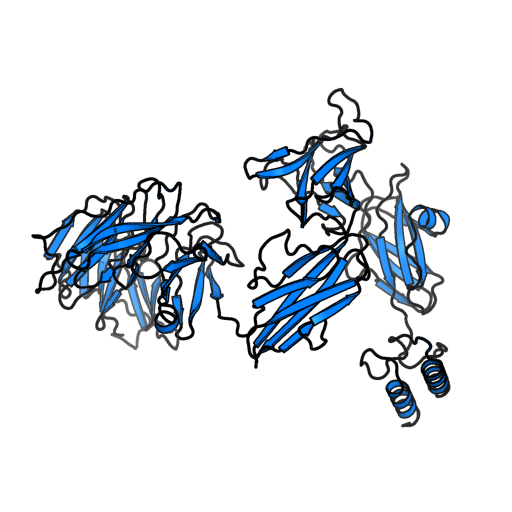2.38 298 ASP A O 1
ATOM 2296 N N . SER A 1 299 ? 12.337 -8.624 -1.319 1.00 93.75 299 SER A N 1
ATOM 2297 C CA . SER A 1 299 ? 12.110 -9.619 -0.258 1.00 93.75 299 SER A CA 1
ATOM 2298 C C . SER A 1 299 ? 11.427 -10.895 -0.764 1.00 93.75 299 SER A C 1
ATOM 2300 O O . SER A 1 299 ? 11.093 -11.765 0.034 1.00 93.75 299 SER A O 1
ATOM 2302 N N . ALA A 1 300 ? 11.246 -11.025 -2.081 1.00 92.31 300 ALA A N 1
ATOM 2303 C CA . ALA A 1 300 ? 10.635 -12.163 -2.761 1.00 92.31 300 ALA A CA 1
ATOM 2304 C C . ALA A 1 300 ? 9.145 -12.400 -2.464 1.00 92.31 300 ALA A C 1
ATOM 2306 O O . ALA A 1 300 ? 8.621 -13.450 -2.846 1.00 92.31 300 ALA A O 1
ATOM 2307 N N . TRP A 1 301 ? 8.443 -11.421 -1.885 1.00 95.00 301 TRP A N 1
ATOM 2308 C CA . TRP A 1 301 ? 6.982 -11.443 -1.880 1.00 95.00 301 TRP A CA 1
ATOM 2309 C C . TRP A 1 301 ? 6.466 -11.348 -3.310 1.00 95.00 301 TRP A C 1
ATOM 2311 O O . TRP A 1 301 ? 7.007 -10.589 -4.118 1.00 95.00 301 TRP A O 1
ATOM 2321 N N . GLN A 1 302 ? 5.432 -12.129 -3.606 1.00 94.62 302 GLN A N 1
ATOM 2322 C CA . GLN A 1 302 ? 4.737 -12.127 -4.886 1.00 94.62 302 GLN A CA 1
ATOM 2323 C C . GLN A 1 302 ? 3.299 -11.678 -4.662 1.00 94.62 302 GLN A C 1
ATOM 2325 O O . GLN A 1 302 ? 2.637 -12.145 -3.735 1.00 94.62 302 GLN A O 1
ATOM 2330 N N . MET A 1 303 ? 2.827 -10.775 -5.513 1.00 94.00 303 MET A N 1
ATOM 2331 C CA . MET A 1 303 ? 1.481 -10.218 -5.451 1.00 94.00 303 MET A CA 1
ATOM 2332 C C . MET A 1 303 ? 0.811 -10.354 -6.814 1.00 94.00 303 MET A C 1
ATOM 2334 O O . MET A 1 303 ? 1.482 -10.275 -7.841 1.00 94.00 303 MET A O 1
ATOM 2338 N N . ALA A 1 304 ? -0.509 -10.525 -6.815 1.00 93.38 304 ALA A N 1
ATOM 2339 C CA . ALA A 1 304 ? -1.327 -10.542 -8.020 1.00 93.38 304 ALA A CA 1
ATOM 2340 C C . ALA A 1 304 ? -2.447 -9.507 -7.883 1.00 93.38 304 ALA A C 1
ATOM 2342 O O . ALA A 1 304 ? -3.239 -9.567 -6.943 1.00 93.38 304 ALA A O 1
ATOM 2343 N N . LEU A 1 305 ? -2.508 -8.564 -8.818 1.00 91.31 305 LEU A N 1
ATOM 2344 C CA . LEU A 1 305 ? -3.580 -7.589 -8.937 1.00 91.31 305 LEU A CA 1
ATOM 2345 C C . LEU A 1 305 ? -4.543 -8.085 -10.002 1.00 91.31 305 LEU A C 1
ATOM 2347 O O . LEU A 1 305 ? -4.196 -8.162 -11.180 1.00 91.31 305 LEU A O 1
ATOM 2351 N N . LYS A 1 306 ? -5.751 -8.421 -9.566 1.00 86.94 306 LYS A N 1
ATOM 2352 C CA . LYS A 1 306 ? -6.822 -8.926 -10.418 1.00 86.94 306 LYS A CA 1
ATOM 2353 C C . LYS A 1 306 ? -7.907 -7.876 -10.565 1.00 86.94 306 LYS A C 1
ATOM 2355 O O . LYS A 1 306 ? -8.159 -7.092 -9.648 1.00 86.94 306 LYS A O 1
ATOM 2360 N N . ARG A 1 307 ? -8.592 -7.899 -11.704 1.00 81.12 307 ARG A N 1
ATOM 2361 C CA . ARG A 1 307 ? -9.856 -7.184 -11.853 1.00 81.12 307 ARG A CA 1
ATOM 2362 C C . ARG A 1 307 ? -10.883 -7.805 -10.903 1.00 81.12 307 ARG A C 1
ATOM 2364 O O . ARG A 1 307 ? -11.061 -9.017 -10.906 1.00 81.12 307 ARG A O 1
ATOM 2371 N N . SER A 1 308 ? -11.556 -6.978 -10.105 1.00 83.25 308 SER A N 1
ATOM 2372 C CA . SER A 1 308 ? -12.702 -7.439 -9.316 1.00 83.25 308 SER A CA 1
ATOM 2373 C C . SER A 1 308 ? -13.960 -7.419 -10.178 1.00 83.25 308 SER A C 1
ATOM 2375 O O . SER A 1 308 ? -14.270 -6.387 -10.778 1.00 83.25 308 SER A O 1
ATOM 2377 N N . ASN A 1 309 ? -14.711 -8.520 -10.197 1.00 87.19 309 ASN A N 1
ATOM 2378 C CA . ASN A 1 309 ? -16.032 -8.573 -10.833 1.00 87.19 309 ASN A CA 1
ATOM 2379 C C . ASN A 1 309 ? -17.139 -8.000 -9.936 1.00 87.19 309 ASN A C 1
ATOM 2381 O O . ASN A 1 309 ? -18.226 -7.706 -10.420 1.00 87.19 309 ASN A O 1
ATOM 2385 N N . ALA A 1 310 ? -16.851 -7.773 -8.652 1.00 92.62 310 ALA A N 1
ATOM 2386 C CA . ALA A 1 310 ? -17.746 -7.127 -7.699 1.00 92.62 310 ALA A CA 1
ATOM 2387 C C . ALA A 1 310 ? -17.070 -5.875 -7.112 1.00 92.62 310 ALA A C 1
ATOM 2389 O O . ALA A 1 310 ? -16.043 -5.961 -6.431 1.00 92.62 310 ALA A O 1
ATOM 2390 N N . TYR A 1 311 ? -17.599 -4.688 -7.400 1.00 92.06 311 TYR A N 1
ATOM 2391 C CA . TYR A 1 311 ? -17.087 -3.423 -6.869 1.00 92.06 311 TYR A CA 1
ATOM 2392 C C . TYR A 1 311 ? -18.173 -2.344 -6.788 1.00 92.06 311 TYR A C 1
ATOM 2394 O O . TYR A 1 311 ? -19.150 -2.344 -7.540 1.00 92.06 311 TYR A O 1
ATOM 2402 N N . LEU A 1 312 ? -17.980 -1.393 -5.874 1.00 93.69 312 LEU A N 1
ATOM 2403 C CA . LEU A 1 312 ? -18.814 -0.198 -5.768 1.00 93.69 312 LEU A CA 1
ATOM 2404 C C . LEU A 1 312 ? -18.333 0.860 -6.771 1.00 93.69 312 LEU A C 1
ATOM 2406 O O . LEU A 1 312 ? -17.155 1.203 -6.813 1.00 93.69 312 LEU A O 1
ATOM 2410 N N . LYS A 1 313 ? -19.254 1.372 -7.589 1.00 90.38 313 LYS A N 1
ATOM 2411 C CA . LYS A 1 313 ? -19.072 2.532 -8.475 1.00 90.38 313 LYS A CA 1
ATOM 2412 C C . LYS A 1 313 ? -19.268 3.848 -7.730 1.00 90.38 313 LYS A C 1
ATOM 2414 O O . LYS A 1 313 ? -18.603 4.827 -8.045 1.00 90.38 313 LYS A O 1
ATOM 2419 N N . ASN A 1 314 ? -20.211 3.875 -6.791 1.00 90.81 314 ASN A N 1
ATOM 2420 C CA . ASN A 1 314 ? -20.517 5.053 -5.993 1.00 90.81 314 ASN A CA 1
ATOM 2421 C C . ASN A 1 314 ? -20.949 4.655 -4.585 1.00 90.81 314 ASN A C 1
ATOM 2423 O O . ASN A 1 314 ? -21.608 3.627 -4.395 1.00 90.81 314 ASN A O 1
ATOM 2427 N N . ILE A 1 315 ? -20.612 5.516 -3.633 1.00 95.25 315 ILE A N 1
ATOM 2428 C CA . ILE A 1 315 ? -21.069 5.454 -2.253 1.00 95.25 315 ILE A CA 1
ATOM 2429 C C . ILE A 1 315 ? -21.546 6.840 -1.870 1.00 95.25 315 ILE A C 1
ATOM 2431 O O . ILE A 1 315 ? -20.825 7.822 -2.020 1.00 95.25 315 ILE A O 1
ATOM 2435 N N . GLU A 1 316 ? -22.754 6.900 -1.341 1.00 94.69 316 GLU A N 1
ATOM 2436 C CA . GLU A 1 316 ? -23.353 8.112 -0.825 1.00 94.69 316 GLU A CA 1
ATOM 2437 C C . GLU A 1 316 ? -23.940 7.815 0.554 1.00 94.69 316 GLU A C 1
ATOM 2439 O O . GLU A 1 316 ? -24.625 6.810 0.754 1.00 94.69 316 GLU A O 1
ATOM 2444 N N . MET A 1 317 ? -23.679 8.701 1.511 1.00 95.44 317 MET A N 1
ATOM 2445 C CA . MET A 1 317 ? -24.334 8.677 2.812 1.00 95.44 317 MET A CA 1
ATOM 2446 C C . MET A 1 317 ? -25.200 9.923 2.943 1.00 95.44 317 MET A C 1
ATOM 2448 O O . MET A 1 317 ? -24.714 11.047 2.845 1.00 95.44 317 MET A O 1
ATOM 2452 N N . ILE A 1 318 ? -26.500 9.709 3.127 1.00 95.75 318 ILE A N 1
ATOM 2453 C CA . ILE A 1 318 ? -27.505 10.768 3.187 1.00 95.75 318 ILE A CA 1
ATOM 2454 C C . ILE A 1 318 ? -27.867 11.011 4.653 1.00 95.75 318 ILE A C 1
ATOM 2456 O O . ILE A 1 318 ? -28.265 10.087 5.365 1.00 95.75 318 ILE A O 1
ATOM 2460 N N . GLY A 1 319 ? -27.777 12.272 5.079 1.00 93.88 319 GLY A N 1
ATOM 2461 C CA . GLY A 1 319 ? -28.059 12.706 6.449 1.00 93.88 319 GLY A CA 1
ATOM 2462 C C . GLY A 1 319 ? -26.798 12.909 7.292 1.00 93.88 319 GLY A C 1
ATOM 2463 O O . GLY A 1 319 ? -25.722 12.416 6.961 1.00 93.88 319 GLY A O 1
ATOM 2464 N N . GLY A 1 320 ? -26.935 13.690 8.367 1.00 90.75 320 GLY A N 1
ATOM 2465 C CA . GLY A 1 320 ? -25.876 13.905 9.359 1.00 90.75 320 GLY A CA 1
ATOM 2466 C C . GLY A 1 320 ? -24.603 14.584 8.850 1.00 90.75 320 GLY A C 1
ATOM 2467 O O . GLY A 1 320 ? -23.563 14.383 9.460 1.00 90.75 320 GLY A O 1
ATOM 2468 N N . ASN A 1 321 ? -24.655 15.324 7.733 1.00 90.06 321 ASN A N 1
ATOM 2469 C CA . ASN A 1 321 ? -23.489 15.979 7.114 1.00 90.06 321 ASN A CA 1
ATOM 2470 C C . ASN A 1 321 ? -22.288 15.033 6.924 1.00 90.06 321 ASN A C 1
ATOM 2472 O O . ASN A 1 321 ? -21.146 15.386 7.210 1.00 90.06 321 ASN A O 1
ATOM 2476 N N . ALA A 1 322 ? -22.568 13.816 6.449 1.00 91.44 322 ALA A N 1
ATOM 2477 C CA . ALA A 1 322 ? -21.588 12.746 6.355 1.00 91.44 322 ALA A CA 1
ATOM 2478 C C . ALA A 1 322 ? -20.356 13.108 5.500 1.00 91.44 322 ALA A C 1
ATOM 2480 O O . ALA A 1 322 ? -20.478 13.541 4.353 1.00 91.44 322 ALA A O 1
ATOM 2481 N N . VAL A 1 323 ? -19.163 12.849 6.038 1.00 89.75 323 VAL A N 1
ATOM 2482 C CA . VAL A 1 323 ? -17.871 13.039 5.364 1.00 89.75 323 VAL A CA 1
ATOM 2483 C C . VAL A 1 323 ? -17.145 11.699 5.266 1.00 89.75 323 VAL A C 1
ATOM 2485 O O . VAL A 1 323 ? -16.702 11.164 6.281 1.00 89.75 323 VAL A O 1
ATOM 2488 N N . LEU A 1 324 ? -17.006 11.174 4.045 1.00 91.81 324 LEU A N 1
ATOM 2489 C CA . LEU A 1 324 ? -16.266 9.940 3.747 1.00 91.81 324 LEU A CA 1
ATOM 2490 C C . LEU A 1 324 ? -14.753 10.178 3.805 1.00 91.81 324 LEU A C 1
ATOM 2492 O O . LEU A 1 324 ? -14.260 11.120 3.185 1.00 91.81 324 LEU A O 1
ATOM 2496 N N . ASP A 1 325 ? -14.017 9.317 4.509 1.00 89.12 325 ASP A N 1
ATOM 2497 C CA . ASP A 1 325 ? -12.547 9.236 4.509 1.00 89.12 325 ASP A CA 1
ATOM 2498 C C . ASP A 1 325 ? -11.833 10.595 4.680 1.00 89.12 325 ASP A C 1
ATOM 2500 O O . ASP A 1 325 ? -10.778 10.862 4.092 1.00 89.12 325 ASP A O 1
ATOM 2504 N N . GLY A 1 326 ? -12.434 11.495 5.465 1.00 82.94 326 GLY A N 1
ATOM 2505 C CA . GLY A 1 326 ? -11.904 12.841 5.696 1.00 82.94 326 GLY A CA 1
ATOM 2506 C C . GLY A 1 326 ? -12.054 13.820 4.528 1.00 82.94 326 GLY A C 1
ATOM 2507 O O . GLY A 1 326 ? -11.282 14.776 4.432 1.00 82.94 326 GLY A O 1
ATOM 2508 N N . GLY A 1 327 ? -13.015 13.577 3.634 1.00 84.00 327 GLY A N 1
ATOM 2509 C CA . GLY A 1 327 ? -13.299 14.379 2.441 1.00 84.00 327 GLY A CA 1
ATOM 2510 C C . GLY A 1 327 ? -12.597 13.874 1.180 1.00 84.00 327 GLY A C 1
ATOM 2511 O O . GLY A 1 327 ? -12.542 14.588 0.179 1.00 84.00 327 GLY A O 1
ATOM 2512 N N . LYS A 1 328 ? -12.024 12.666 1.221 1.00 84.38 328 LYS A N 1
ATOM 2513 C CA . LYS A 1 328 ? -11.397 12.031 0.058 1.00 84.38 328 LYS A CA 1
ATOM 2514 C C . LYS A 1 328 ? -12.453 11.387 -0.839 1.00 84.38 328 LYS A C 1
ATOM 2516 O O . LYS A 1 328 ? -13.545 11.034 -0.402 1.00 84.38 328 LYS A O 1
ATOM 2521 N N . ASN A 1 329 ? -12.092 11.192 -2.104 1.00 85.94 329 ASN A N 1
ATOM 2522 C CA . ASN A 1 329 ? -12.884 10.362 -3.005 1.00 85.94 329 ASN A CA 1
ATOM 2523 C C . ASN A 1 329 ? -12.870 8.906 -2.530 1.00 85.94 329 ASN A C 1
ATOM 2525 O O . ASN A 1 329 ? -11.860 8.431 -2.008 1.00 85.94 329 ASN A O 1
ATOM 2529 N N . PHE A 1 330 ? -13.966 8.193 -2.783 1.00 88.88 330 PHE A N 1
ATOM 2530 C CA . PHE A 1 330 ? -14.075 6.775 -2.468 1.00 88.88 330 PHE A CA 1
ATOM 2531 C C . PHE A 1 330 ? -12.987 5.955 -3.180 1.00 88.88 330 PHE A C 1
ATOM 2533 O O . PHE A 1 330 ? -12.950 5.868 -4.410 1.00 88.88 330 PHE A O 1
ATOM 2540 N N . ALA A 1 331 ? -12.108 5.329 -2.397 1.00 85.56 331 ALA A N 1
ATOM 2541 C CA . ALA A 1 331 ? -11.042 4.471 -2.896 1.00 85.56 331 ALA A CA 1
ATOM 2542 C C . ALA A 1 331 ? -11.505 3.011 -2.933 1.00 85.56 331 ALA A C 1
ATOM 2544 O O . ALA A 1 331 ? -11.155 2.218 -2.067 1.00 85.56 331 ALA A O 1
ATOM 2545 N N . GLY A 1 332 ? -12.265 2.637 -3.963 1.00 85.12 332 GLY A N 1
ATOM 2546 C CA . GLY A 1 332 ? -12.908 1.324 -4.041 1.00 85.12 332 GLY A CA 1
ATOM 2547 C C . GLY A 1 332 ? -11.984 0.107 -4.110 1.00 85.12 332 GLY A C 1
ATOM 2548 O O . GLY A 1 332 ? -12.505 -0.996 -4.226 1.00 85.12 332 GLY A O 1
ATOM 2549 N N . SER A 1 333 ? -10.656 0.256 -4.070 1.00 78.12 333 SER A N 1
ATOM 2550 C CA . SER A 1 333 ? -9.666 -0.818 -3.871 1.00 78.12 333 SER A CA 1
ATOM 2551 C C . SER A 1 333 ? -9.418 -1.142 -2.389 1.00 78.12 333 SER A C 1
ATOM 2553 O O . SER A 1 333 ? -8.982 -2.249 -2.083 1.00 78.12 333 SER A O 1
ATOM 2555 N N . VAL A 1 334 ? -9.734 -0.219 -1.482 1.00 84.62 334 VAL A N 1
ATOM 2556 C CA . VAL A 1 334 ? -9.632 -0.378 -0.028 1.00 84.62 334 VAL A CA 1
ATOM 2557 C C . VAL A 1 334 ? -10.911 -1.046 0.489 1.00 84.62 334 VAL A C 1
ATOM 2559 O O . VAL A 1 334 ? -11.981 -0.855 -0.081 1.00 84.62 334 VAL A O 1
ATOM 2562 N N . ALA A 1 335 ? -10.796 -1.915 1.494 1.00 89.50 335 ALA A N 1
ATOM 2563 C CA . ALA A 1 335 ? -11.954 -2.564 2.117 1.00 89.50 335 ALA A CA 1
ATOM 2564 C C . ALA A 1 335 ? -12.508 -1.737 3.287 1.00 89.50 335 ALA A C 1
ATOM 2566 O O . ALA A 1 335 ? -13.718 -1.663 3.470 1.00 89.50 335 ALA A O 1
ATOM 2567 N N . GLU A 1 336 ? -11.621 -1.097 4.047 1.00 93.06 336 GLU A N 1
ATOM 2568 C CA . GLU A 1 336 ? -11.948 -0.309 5.233 1.00 93.06 336 GLU A CA 1
ATOM 2569 C C . GLU A 1 336 ? -12.155 1.165 4.882 1.00 93.06 336 GLU A C 1
ATOM 2571 O O . GLU A 1 336 ? -11.272 1.810 4.314 1.00 93.06 336 GLU A O 1
ATOM 2576 N N . HIS A 1 337 ? -13.299 1.705 5.276 1.00 93.31 337 HIS A N 1
ATOM 2577 C CA . HIS A 1 337 ? -13.678 3.098 5.074 1.00 93.31 337 HIS A CA 1
ATOM 2578 C C . HIS A 1 337 ? -14.359 3.642 6.322 1.00 93.31 337 HIS A C 1
ATOM 2580 O O . HIS A 1 337 ? -14.805 2.895 7.198 1.00 93.31 337 HIS A O 1
ATOM 2586 N N . TRP A 1 338 ? -14.490 4.960 6.406 1.00 92.88 338 TRP A N 1
ATOM 2587 C CA . TRP A 1 338 ? -15.229 5.562 7.506 1.00 92.88 338 TRP A CA 1
ATOM 2588 C C . TRP A 1 338 ? -15.959 6.840 7.116 1.00 92.88 338 TRP A C 1
ATOM 2590 O O . TRP A 1 338 ? -15.584 7.552 6.187 1.00 92.88 338 TRP A O 1
ATOM 2600 N N . PHE A 1 339 ? -16.985 7.159 7.896 1.00 93.31 339 PHE A N 1
ATOM 2601 C CA . PHE A 1 339 ? -17.742 8.396 7.817 1.00 93.31 339 PHE A CA 1
ATOM 2602 C C . PHE A 1 339 ? -17.661 9.149 9.140 1.00 93.31 339 PHE A C 1
ATOM 2604 O O . PHE A 1 339 ? -17.825 8.550 10.200 1.00 93.31 339 PHE A O 1
ATOM 2611 N N . ASN A 1 340 ? -17.472 10.465 9.088 1.00 92.19 340 ASN A N 1
ATOM 2612 C CA . ASN A 1 340 ? -17.865 11.343 10.190 1.00 92.19 340 ASN A CA 1
ATOM 2613 C C . ASN A 1 340 ? -19.248 11.907 9.915 1.00 92.19 340 ASN A C 1
ATOM 2615 O O . ASN A 1 340 ? -19.490 12.387 8.814 1.00 92.19 340 ASN A O 1
ATOM 2619 N N . VAL A 1 341 ? -20.115 11.883 10.918 1.00 93.12 341 VAL A N 1
ATOM 2620 C CA . VAL A 1 341 ? -21.436 12.519 10.899 1.00 93.12 341 VAL A CA 1
ATOM 2621 C C . VAL A 1 341 ? -21.583 13.433 12.106 1.00 93.12 341 VAL A C 1
ATOM 2623 O O . VAL A 1 341 ? -20.821 13.320 13.063 1.00 93.12 341 VAL A O 1
ATOM 2626 N N . ASP A 1 342 ? -22.587 14.299 12.116 1.00 90.81 342 ASP A N 1
ATOM 2627 C CA . ASP A 1 342 ? -22.854 15.169 13.258 1.00 90.81 342 ASP A CA 1
ATOM 2628 C C . ASP A 1 342 ? -23.178 14.365 14.529 1.00 90.81 342 ASP A C 1
ATOM 2630 O O . ASP A 1 342 ? -23.822 13.314 14.480 1.00 90.81 342 ASP A O 1
ATOM 2634 N N . GLN A 1 343 ? -22.783 14.886 15.691 1.00 88.00 343 GLN A N 1
ATOM 2635 C CA . GLN A 1 343 ? -22.893 14.249 17.001 1.00 88.00 343 GLN A CA 1
ATOM 2636 C C . GLN A 1 343 ? -24.336 13.878 17.370 1.00 88.00 343 GLN A C 1
ATOM 2638 O O . GLN A 1 343 ? -24.563 12.851 18.004 1.00 88.00 343 GLN A O 1
ATOM 2643 N N . GLY A 1 344 ? -25.312 14.683 16.939 1.00 88.75 344 GLY A N 1
ATOM 2644 C CA . GLY A 1 344 ? -26.743 14.440 17.156 1.00 88.75 344 GLY A CA 1
ATOM 2645 C C . GLY A 1 344 ? -27.406 13.522 16.123 1.00 88.75 344 GLY A C 1
ATOM 2646 O O . GLY A 1 344 ? -28.621 13.353 16.158 1.00 88.75 344 GLY A O 1
ATOM 2647 N N . THR A 1 345 ? -26.656 12.956 15.174 1.00 93.44 345 THR A N 1
ATOM 2648 C CA . THR A 1 345 ? -27.231 12.132 14.104 1.00 93.44 345 THR A CA 1
ATOM 2649 C C . THR A 1 345 ? -27.719 10.799 14.657 1.00 93.44 345 THR A C 1
ATOM 2651 O O . THR A 1 345 ? -26.924 9.940 15.028 1.00 93.44 345 THR A O 1
ATOM 2654 N N . GLU A 1 346 ? -29.028 10.576 14.676 1.00 95.06 346 GLU A N 1
ATOM 2655 C CA . GLU A 1 346 ? -29.615 9.302 15.118 1.00 95.06 346 GLU A CA 1
ATOM 2656 C C . GLU A 1 346 ? -29.647 8.246 14.010 1.00 95.06 346 GLU A C 1
ATOM 2658 O O . GLU A 1 346 ? -29.597 7.047 14.280 1.00 95.06 346 GLU A O 1
ATOM 2663 N N . LYS A 1 347 ? -29.718 8.693 12.756 1.00 96.44 347 LYS A N 1
ATOM 2664 C CA . LYS A 1 347 ? -29.947 7.839 11.597 1.00 96.44 347 LYS A CA 1
ATOM 2665 C C . LYS A 1 347 ? -29.316 8.439 10.345 1.00 96.44 347 LYS A C 1
ATOM 2667 O O . LYS A 1 347 ? -29.387 9.649 10.141 1.00 96.44 347 LYS A O 1
ATOM 2672 N N . VAL A 1 348 ? -28.766 7.583 9.494 1.00 97.75 348 VAL A N 1
ATOM 2673 C CA . VAL A 1 348 ? -28.300 7.927 8.143 1.00 97.75 348 VAL A CA 1
ATOM 2674 C C . VAL A 1 348 ? -28.851 6.930 7.135 1.00 97.75 348 VAL A C 1
ATOM 2676 O O . VAL A 1 348 ? -29.253 5.831 7.508 1.00 97.75 348 VAL A O 1
ATOM 2679 N N . THR A 1 349 ? -28.852 7.281 5.855 1.00 97.81 349 THR A N 1
ATOM 2680 C CA . THR A 1 349 ? -29.163 6.338 4.776 1.00 97.81 349 THR A CA 1
ATOM 2681 C C . THR A 1 349 ? -27.901 6.081 3.966 1.00 97.81 349 THR A C 1
ATOM 2683 O O . THR A 1 349 ? -27.373 6.999 3.338 1.00 97.81 349 THR A O 1
ATOM 2686 N N . LEU A 1 350 ? -27.430 4.836 3.952 1.00 97.62 350 LEU A N 1
ATOM 2687 C CA . LEU A 1 350 ? -26.363 4.400 3.059 1.00 97.62 350 LEU A CA 1
ATOM 2688 C C . LEU A 1 350 ? -26.974 4.068 1.694 1.00 97.62 350 LEU A C 1
ATOM 2690 O O . LEU A 1 350 ? -27.907 3.270 1.612 1.00 97.62 350 LEU A O 1
ATOM 2694 N N . ASN A 1 351 ? -26.471 4.696 0.635 1.00 97.06 351 ASN A N 1
ATOM 2695 C CA . ASN A 1 351 ? -26.914 4.528 -0.744 1.00 97.06 351 ASN A CA 1
ATOM 2696 C C . ASN A 1 351 ? -25.713 4.153 -1.620 1.00 97.06 351 ASN A C 1
ATOM 2698 O O . ASN A 1 351 ? -24.775 4.927 -1.804 1.00 97.06 351 ASN A O 1
ATOM 2702 N N . LEU A 1 352 ? -25.731 2.936 -2.144 1.00 97.38 352 LEU A N 1
ATOM 2703 C CA . LEU A 1 352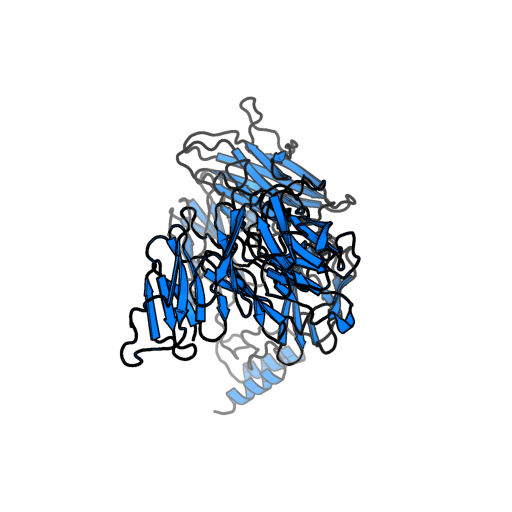 ? -24.623 2.306 -2.842 1.00 97.38 352 LEU A CA 1
ATOM 2704 C C . LEU A 1 352 ? -24.985 2.084 -4.303 1.00 97.38 352 LEU A C 1
ATOM 2706 O O . LEU A 1 352 ? -26.119 1.771 -4.657 1.00 97.38 352 LEU A O 1
ATOM 2710 N N . THR A 1 353 ? -23.996 2.205 -5.176 1.00 95.81 353 THR A N 1
ATOM 2711 C CA . THR A 1 353 ? -24.124 1.807 -6.577 1.00 95.81 353 THR A CA 1
ATOM 2712 C C . THR A 1 353 ? -23.036 0.800 -6.877 1.00 95.81 353 THR A C 1
ATOM 2714 O O . THR A 1 353 ? -21.870 1.173 -6.947 1.00 95.81 353 THR A O 1
ATOM 2717 N N . ALA A 1 354 ? -23.395 -0.468 -7.054 1.00 95.69 354 ALA A N 1
ATOM 2718 C CA . ALA A 1 354 ? -22.458 -1.497 -7.492 1.00 95.69 354 ALA A CA 1
ATOM 2719 C C . ALA A 1 354 ? -22.349 -1.546 -9.023 1.00 95.69 354 ALA A C 1
ATOM 2721 O O . ALA A 1 354 ? -23.124 -0.922 -9.756 1.00 95.69 354 ALA A O 1
ATOM 2722 N N . ASN A 1 355 ? -21.356 -2.272 -9.528 1.00 94.06 355 ASN A N 1
ATOM 2723 C CA . ASN A 1 355 ? -21.300 -2.616 -10.941 1.00 94.06 355 ASN A CA 1
ATOM 2724 C C . ASN A 1 355 ? -22.448 -3.553 -11.362 1.00 94.06 355 ASN A C 1
ATOM 2726 O O . ASN A 1 355 ? -23.140 -4.135 -10.533 1.00 94.06 355 ASN A O 1
ATOM 2730 N N . GLU A 1 356 ? -22.682 -3.645 -12.673 1.00 93.56 356 GLU A N 1
ATOM 2731 C CA . GLU A 1 356 ? -23.782 -4.442 -13.227 1.00 93.56 356 GLU A CA 1
ATOM 2732 C C . GLU A 1 356 ? -23.633 -5.928 -12.868 1.00 93.56 356 GLU A C 1
ATOM 2734 O O . GLU A 1 356 ? -22.521 -6.457 -12.862 1.00 93.56 356 GLU A O 1
ATOM 2739 N N . GLY A 1 357 ? -24.754 -6.584 -12.553 1.00 94.19 357 GLY A N 1
ATOM 2740 C CA . GLY A 1 357 ? -24.792 -7.991 -12.139 1.00 94.19 357 GLY A CA 1
ATOM 2741 C C . GLY A 1 357 ? -24.415 -8.250 -10.676 1.00 94.19 357 GLY A C 1
ATOM 2742 O O . GLY A 1 357 ? -24.503 -9.390 -10.233 1.00 94.19 357 GLY A O 1
ATOM 2743 N N . THR A 1 358 ? -24.034 -7.217 -9.919 1.00 97.00 358 THR A N 1
ATOM 2744 C CA . THR A 1 358 ? -23.611 -7.358 -8.521 1.00 97.00 358 THR A CA 1
ATOM 2745 C C . THR A 1 358 ? -24.776 -7.161 -7.554 1.00 97.00 358 THR A C 1
ATOM 2747 O O . THR A 1 358 ? -25.403 -6.100 -7.516 1.00 97.00 358 THR A O 1
ATOM 2750 N N . GLU A 1 359 ? -25.030 -8.168 -6.724 1.00 97.12 359 GLU A N 1
ATOM 2751 C CA . GLU A 1 359 ? -25.901 -8.070 -5.558 1.00 97.12 359 GLU A CA 1
ATOM 2752 C C . GLU A 1 359 ? -25.183 -7.333 -4.424 1.00 97.12 359 GLU A C 1
ATOM 2754 O O . GLU A 1 359 ? -24.010 -7.586 -4.153 1.00 97.12 359 GLU A O 1
ATOM 2759 N N . VAL A 1 360 ? -25.899 -6.434 -3.747 1.00 97.62 360 VAL A N 1
ATOM 2760 C CA . VAL A 1 360 ? -25.412 -5.706 -2.571 1.00 97.62 360 VAL A CA 1
ATOM 2761 C C . VAL A 1 360 ? -26.176 -6.183 -1.345 1.00 97.62 360 VAL A C 1
ATOM 2763 O O . VAL A 1 360 ? -27.408 -6.240 -1.373 1.00 97.62 360 VAL A O 1
ATOM 2766 N N . ARG A 1 361 ? -25.453 -6.480 -0.266 1.00 97.00 361 ARG A N 1
ATOM 2767 C CA . ARG A 1 361 ? -26.005 -6.731 1.065 1.00 97.00 361 ARG A CA 1
ATOM 2768 C C . ARG A 1 361 ? -25.389 -5.755 2.052 1.00 97.00 361 ARG A C 1
ATOM 2770 O O . ARG A 1 361 ? -24.169 -5.647 2.106 1.00 97.00 361 ARG A O 1
ATOM 2777 N N . ILE A 1 362 ? -26.214 -5.063 2.824 1.00 96.88 362 ILE A N 1
ATOM 2778 C CA . ILE A 1 362 ? -25.783 -4.152 3.885 1.00 96.88 362 ILE A CA 1
ATOM 2779 C C . ILE A 1 362 ? -26.161 -4.814 5.215 1.00 96.88 362 ILE A C 1
ATOM 2781 O O . ILE A 1 362 ? -27.325 -5.127 5.446 1.00 96.88 362 ILE A O 1
ATOM 2785 N N . ASN A 1 363 ? -25.178 -5.101 6.072 1.00 92.38 363 ASN A N 1
ATOM 2786 C CA . ASN A 1 363 ? -25.346 -5.882 7.306 1.00 92.38 363 ASN A CA 1
ATOM 2787 C C . ASN A 1 363 ? -26.122 -7.197 7.078 1.00 92.38 363 ASN A C 1
ATOM 2789 O O . ASN A 1 363 ? -27.058 -7.520 7.805 1.00 92.38 363 ASN A O 1
ATOM 2793 N N . GLY A 1 364 ? -25.781 -7.916 6.003 1.00 91.81 364 GLY A N 1
ATOM 2794 C CA . GLY A 1 364 ? -26.441 -9.162 5.601 1.00 91.81 364 GLY A CA 1
ATOM 2795 C C . GLY A 1 364 ? -27.807 -8.998 4.918 1.00 91.81 364 GLY A C 1
ATOM 2796 O O . GLY A 1 364 ? -28.279 -9.945 4.291 1.00 91.81 364 GLY A O 1
ATOM 2797 N N . VAL A 1 365 ? -28.423 -7.813 4.957 1.00 92.75 365 VAL A N 1
ATOM 2798 C CA . VAL A 1 365 ? -29.727 -7.552 4.333 1.00 92.75 365 VAL A CA 1
ATOM 2799 C C . VAL A 1 365 ? -29.542 -7.165 2.870 1.00 92.75 365 VAL A C 1
ATOM 2801 O O . VAL A 1 365 ? -28.807 -6.233 2.550 1.00 92.75 365 VAL A O 1
ATOM 2804 N N . GLN A 1 366 ? -30.222 -7.868 1.962 1.00 93.88 366 GLN A N 1
ATOM 2805 C CA . GLN A 1 366 ? -30.160 -7.574 0.531 1.00 93.88 366 GLN A CA 1
ATOM 2806 C C . GLN A 1 366 ? -30.753 -6.192 0.219 1.00 93.88 366 GLN A C 1
ATOM 2808 O O . GLN A 1 366 ? -31.899 -5.894 0.555 1.00 93.88 366 GLN A O 1
ATOM 2813 N N . GLY A 1 367 ? -29.980 -5.366 -0.482 1.00 92.69 367 GLY A N 1
ATOM 2814 C CA . GLY A 1 367 ? -30.373 -4.025 -0.895 1.00 92.69 367 GLY A CA 1
ATOM 2815 C C . GLY A 1 367 ? -29.174 -3.088 -0.995 1.00 92.69 367 GLY A C 1
ATOM 2816 O O . GLY A 1 367 ? -28.309 -3.064 -0.128 1.00 92.69 367 GLY A O 1
ATOM 2817 N N . ALA A 1 368 ? -29.133 -2.270 -2.048 1.00 94.44 368 ALA A N 1
ATOM 2818 C CA . ALA A 1 368 ? -28.086 -1.260 -2.226 1.00 94.44 368 ALA A CA 1
ATOM 2819 C C . ALA A 1 368 ? -28.383 0.056 -1.485 1.00 94.44 368 ALA A C 1
ATOM 2821 O O . ALA A 1 368 ? -27.586 0.986 -1.526 1.00 94.44 368 ALA A O 1
ATOM 2822 N N . LYS A 1 369 ? -29.538 0.153 -0.821 1.00 97.50 369 LYS A N 1
ATOM 2823 C CA . LYS A 1 369 ? -29.939 1.320 -0.045 1.00 97.50 369 LYS A CA 1
ATOM 2824 C C . LYS A 1 369 ? -30.542 0.867 1.272 1.00 97.50 369 LYS A C 1
ATOM 2826 O O . LYS A 1 369 ? -31.534 0.142 1.260 1.00 97.50 369 LYS A O 1
ATOM 2831 N N . GLN A 1 370 ? -29.973 1.321 2.380 1.00 97.00 370 GLN A N 1
ATOM 2832 C CA . GLN A 1 370 ? -30.451 0.969 3.708 1.00 97.00 370 GLN A CA 1
ATOM 2833 C C . GLN A 1 370 ? -30.310 2.131 4.679 1.00 97.00 370 GLN A C 1
ATOM 2835 O O . GLN A 1 370 ? -29.319 2.859 4.704 1.00 97.00 370 GLN A O 1
ATOM 2840 N N . ASP A 1 371 ? -31.333 2.265 5.503 1.00 96.88 371 ASP A N 1
ATOM 2841 C CA . ASP A 1 371 ? -31.347 3.143 6.652 1.00 96.88 371 ASP A CA 1
ATOM 2842 C C . ASP A 1 371 ? -30.576 2.502 7.814 1.00 96.88 371 ASP A C 1
ATOM 2844 O O . ASP A 1 371 ? -30.900 1.398 8.253 1.00 96.88 371 ASP A O 1
ATOM 2848 N N . ILE A 1 372 ? -29.570 3.207 8.323 1.00 96.75 372 ILE A N 1
ATOM 2849 C CA . ILE A 1 372 ? -28.711 2.778 9.423 1.00 96.75 372 ILE A CA 1
ATOM 2850 C C . ILE A 1 372 ? -29.042 3.620 10.651 1.00 96.75 372 ILE A C 1
ATOM 2852 O O . ILE A 1 372 ? -28.797 4.829 10.681 1.00 96.75 372 ILE A O 1
ATOM 2856 N N . THR A 1 373 ? -29.602 2.974 11.671 1.00 95.50 373 THR A N 1
ATOM 2857 C CA . THR A 1 373 ? -29.767 3.575 12.997 1.00 95.50 373 THR A CA 1
ATOM 2858 C C . THR A 1 373 ? -28.426 3.548 13.715 1.00 95.50 373 THR A C 1
ATOM 2860 O O . THR A 1 373 ? -27.812 2.493 13.861 1.00 95.50 373 THR A O 1
ATOM 2863 N N . LEU A 1 374 ? -27.976 4.709 14.173 1.00 93.81 374 LEU A N 1
ATOM 2864 C CA . LEU A 1 374 ? -26.708 4.859 14.867 1.00 93.81 374 LEU A CA 1
ATOM 2865 C C . LEU A 1 374 ? -26.928 4.604 16.367 1.00 93.81 374 LEU A C 1
ATOM 2867 O O . LEU A 1 374 ? -27.663 5.330 17.039 1.00 93.81 374 LEU A O 1
ATOM 2871 N N . THR A 1 375 ? -26.311 3.552 16.901 1.00 83.75 375 THR A N 1
ATOM 2872 C CA . THR A 1 375 ? -26.544 3.067 18.278 1.00 83.75 375 THR A CA 1
ATOM 2873 C C . THR A 1 375 ? -25.578 3.656 19.307 1.00 83.75 375 THR A C 1
ATOM 2875 O O . THR A 1 375 ? -25.734 3.441 20.506 1.00 83.75 375 THR A O 1
ATOM 2878 N N . GLY A 1 376 ? -24.602 4.445 18.858 1.00 87.06 376 GLY A N 1
ATOM 2879 C CA . GLY A 1 376 ? -23.615 5.102 19.704 1.00 87.06 376 GLY A CA 1
ATOM 2880 C C . GLY A 1 376 ? -22.686 5.994 18.889 1.00 87.06 376 GLY A C 1
ATOM 2881 O O . GLY A 1 376 ? -22.967 6.309 17.734 1.00 87.06 376 GLY A O 1
ATOM 2882 N N . ASP A 1 377 ? -21.570 6.394 19.494 1.00 88.69 377 ASP A N 1
ATOM 2883 C CA . ASP A 1 377 ? -20.578 7.249 18.832 1.00 88.69 377 ASP A CA 1
ATOM 2884 C C . ASP A 1 377 ? -19.823 6.548 17.700 1.00 88.69 377 ASP A C 1
ATOM 2886 O O . ASP A 1 377 ? -19.264 7.226 16.843 1.00 88.69 377 ASP A O 1
ATOM 2890 N N . ASN A 1 378 ? -19.816 5.214 17.699 1.00 93.19 378 ASN A N 1
ATOM 2891 C CA . ASN A 1 378 ? -19.343 4.383 16.601 1.00 93.19 378 ASN A CA 1
ATOM 2892 C C . ASN A 1 378 ? -20.461 3.424 16.180 1.00 93.19 378 ASN A C 1
ATOM 2894 O O . ASN A 1 378 ? -21.086 2.794 17.032 1.00 93.19 378 ASN A O 1
ATOM 2898 N N . THR A 1 379 ? -20.691 3.283 14.881 1.00 94.94 379 THR A N 1
ATOM 2899 C CA . THR A 1 379 ? -21.560 2.258 14.296 1.00 94.94 379 THR A CA 1
ATOM 2900 C C . THR A 1 379 ? -20.849 1.647 13.098 1.00 94.94 379 THR A C 1
ATOM 2902 O O . THR A 1 379 ? -20.514 2.359 12.158 1.00 94.94 379 THR A O 1
ATOM 2905 N N . ASN A 1 380 ? -20.629 0.335 13.123 1.00 95.12 380 ASN A N 1
ATOM 2906 C CA . ASN A 1 380 ? -20.013 -0.374 12.006 1.00 95.12 380 ASN A CA 1
ATOM 2907 C C . ASN A 1 380 ? -21.094 -0.885 11.047 1.00 95.12 380 ASN A C 1
ATOM 2909 O O . ASN A 1 380 ? -22.162 -1.320 11.479 1.00 95.12 380 ASN A O 1
ATOM 2913 N N . VAL A 1 381 ? -20.798 -0.843 9.753 1.00 96.31 381 VAL A N 1
ATOM 2914 C CA . VAL A 1 381 ? -21.647 -1.354 8.680 1.00 96.31 381 VAL A CA 1
ATOM 2915 C C . VAL A 1 381 ? -20.794 -2.214 7.761 1.00 96.31 381 VAL A C 1
ATOM 2917 O O . VAL A 1 381 ? -19.833 -1.729 7.167 1.00 96.31 381 VAL A O 1
ATOM 2920 N N . GLU A 1 382 ? -21.160 -3.480 7.625 1.00 97.69 382 GLU A N 1
ATOM 2921 C CA . GLU A 1 382 ? -20.560 -4.380 6.647 1.00 97.69 382 GLU A CA 1
ATOM 2922 C C . GLU A 1 382 ? -21.361 -4.312 5.345 1.00 97.69 382 GLU A C 1
ATOM 2924 O O . GLU A 1 382 ? -22.593 -4.340 5.348 1.00 97.69 382 GLU A O 1
ATOM 2929 N N . VAL A 1 383 ? -20.667 -4.226 4.216 1.00 97.75 383 VAL A N 1
ATOM 2930 C CA . VAL A 1 383 ? -21.264 -4.287 2.886 1.00 97.75 383 VAL A CA 1
ATOM 2931 C C . VAL A 1 383 ? -20.639 -5.438 2.123 1.00 97.75 383 VAL A C 1
ATOM 2933 O O . VAL A 1 383 ? -19.463 -5.396 1.763 1.00 97.75 383 VAL A O 1
ATOM 2936 N N . THR A 1 384 ? -21.447 -6.444 1.817 1.00 97.50 384 THR A N 1
ATOM 2937 C CA . THR A 1 384 ? -21.058 -7.564 0.966 1.00 97.50 384 THR A CA 1
ATOM 2938 C C . THR A 1 384 ? -21.550 -7.319 -0.454 1.00 97.50 384 THR A C 1
ATOM 2940 O O . THR A 1 384 ? -22.724 -7.032 -0.685 1.00 97.50 384 THR A O 1
ATOM 2943 N N . LEU A 1 385 ? -20.657 -7.474 -1.420 1.00 97.31 385 LEU A N 1
ATOM 2944 C CA . LEU A 1 385 ? -20.972 -7.551 -2.833 1.00 97.31 385 LEU A CA 1
ATOM 2945 C C . LEU A 1 385 ? -20.817 -8.985 -3.314 1.00 97.31 385 LEU A C 1
ATOM 2947 O O . LEU A 1 385 ? -19.795 -9.608 -3.029 1.00 97.31 385 LEU A O 1
ATOM 2951 N N . VAL A 1 386 ? -21.779 -9.469 -4.092 1.00 95.62 386 VAL A N 1
ATOM 2952 C CA . VAL A 1 386 ? -21.734 -10.804 -4.697 1.00 95.62 386 VAL A CA 1
ATOM 2953 C C . VAL A 1 386 ? -22.013 -10.688 -6.191 1.00 95.62 386 VAL A C 1
ATOM 2955 O O . VAL A 1 386 ? -23.042 -10.145 -6.588 1.00 95.62 386 VAL A O 1
ATOM 2958 N N . ASN A 1 387 ? -21.107 -11.189 -7.027 1.00 94.19 387 ASN A N 1
ATOM 2959 C CA . ASN A 1 387 ? -21.292 -11.276 -8.475 1.00 94.19 387 ASN A CA 1
ATOM 2960 C C . ASN A 1 387 ? -20.782 -12.637 -8.968 1.00 94.19 387 ASN A C 1
ATOM 2962 O O . ASN A 1 387 ? -19.579 -12.855 -9.091 1.00 94.19 387 ASN A O 1
ATOM 2966 N N . GLY A 1 388 ? -21.701 -13.578 -9.200 1.00 89.88 388 GLY A N 1
ATOM 2967 C CA . GLY A 1 388 ? -21.340 -14.967 -9.486 1.00 89.88 388 GLY A CA 1
ATOM 2968 C C . GLY A 1 388 ? -20.638 -15.625 -8.294 1.00 89.88 388 GLY A C 1
ATOM 2969 O O . GLY A 1 388 ? -21.189 -15.656 -7.196 1.00 89.88 388 GLY A O 1
ATOM 2970 N N . GLU A 1 389 ? -19.434 -16.153 -8.517 1.00 88.06 389 GLU A N 1
ATOM 2971 C CA . GLU A 1 389 ? -18.589 -16.748 -7.468 1.00 88.06 389 GLU A CA 1
ATOM 2972 C C . GLU A 1 389 ? -17.739 -15.701 -6.723 1.00 88.06 389 GLU A C 1
ATOM 2974 O O . GLU A 1 389 ? -17.189 -15.989 -5.659 1.00 88.06 389 GLU A O 1
ATOM 2979 N N . ASP A 1 390 ? -17.647 -14.473 -7.246 1.00 88.69 390 ASP A N 1
ATOM 2980 C CA . ASP A 1 390 ? -16.845 -13.414 -6.644 1.00 88.69 390 ASP A CA 1
ATOM 2981 C C . ASP A 1 390 ? -17.602 -12.724 -5.510 1.00 88.69 390 ASP A C 1
ATOM 2983 O O . ASP A 1 390 ? -18.706 -12.201 -5.685 1.00 88.69 390 ASP A O 1
ATOM 2987 N N . THR A 1 391 ? -16.964 -12.676 -4.341 1.00 91.88 391 THR A N 1
ATOM 2988 C CA . THR A 1 391 ? -17.457 -11.953 -3.167 1.00 91.88 391 THR A CA 1
ATOM 2989 C C . THR A 1 391 ? -16.463 -10.877 -2.767 1.00 91.88 391 THR A C 1
ATOM 2991 O O . THR A 1 391 ? -15.256 -11.117 -2.713 1.00 91.88 391 THR A O 1
ATOM 2994 N N . ARG A 1 392 ? -16.968 -9.685 -2.448 1.00 93.06 392 ARG A N 1
ATOM 2995 C CA . ARG A 1 392 ? -16.165 -8.585 -1.917 1.00 93.06 392 ARG A CA 1
ATOM 2996 C C . ARG A 1 392 ? -16.824 -7.967 -0.697 1.00 93.06 392 ARG A C 1
ATOM 2998 O O . ARG A 1 392 ? -18.013 -7.687 -0.730 1.00 93.06 392 ARG A O 1
ATOM 3005 N N . VAL A 1 393 ? -16.042 -7.711 0.345 1.00 95.06 393 VAL A N 1
ATOM 3006 C CA . VAL A 1 393 ? -16.523 -7.086 1.581 1.00 95.06 393 VAL A CA 1
ATOM 3007 C C . VAL A 1 393 ? -15.884 -5.711 1.742 1.00 95.06 393 VAL A C 1
ATOM 3009 O O . VAL A 1 393 ? -14.677 -5.560 1.549 1.00 95.06 393 VAL A O 1
ATOM 3012 N N . TYR A 1 394 ? -16.712 -4.724 2.071 1.00 96.06 394 TYR A N 1
ATOM 3013 C CA . TYR A 1 394 ? -16.299 -3.414 2.556 1.00 96.06 394 TYR A CA 1
ATOM 3014 C C . TYR A 1 394 ? -16.809 -3.230 3.984 1.00 96.06 394 TYR A C 1
ATOM 3016 O O . TYR A 1 394 ? -17.949 -3.582 4.283 1.00 96.06 394 TYR A O 1
ATOM 3024 N N . ASN A 1 395 ? -15.992 -2.630 4.838 1.00 96.56 395 ASN A N 1
ATOM 3025 C CA . ASN A 1 395 ? -16.328 -2.306 6.214 1.00 96.56 395 ASN A CA 1
ATOM 3026 C C . ASN A 1 395 ? -16.334 -0.787 6.370 1.00 96.56 395 ASN A C 1
ATOM 3028 O O . ASN A 1 395 ? -15.334 -0.119 6.110 1.00 96.56 395 ASN A O 1
ATOM 3032 N N . PHE A 1 396 ? -17.473 -0.238 6.783 1.00 95.75 396 PHE A N 1
ATOM 3033 C CA . PHE A 1 396 ? -17.645 1.186 7.041 1.00 95.75 396 PHE A CA 1
ATOM 3034 C C . PHE A 1 396 ? -17.806 1.424 8.537 1.00 95.75 396 PHE A C 1
ATOM 3036 O O . PHE A 1 396 ? -18.732 0.899 9.149 1.00 95.75 396 PHE A O 1
ATOM 3043 N N . ALA A 1 397 ? -16.955 2.261 9.121 1.00 94.62 397 ALA A N 1
ATOM 3044 C CA . ALA A 1 397 ? -17.166 2.781 10.469 1.00 94.62 397 ALA A CA 1
ATOM 3045 C C . ALA A 1 397 ? -17.813 4.170 10.404 1.00 94.62 397 ALA A C 1
ATOM 3047 O O . ALA A 1 397 ? -17.318 5.060 9.718 1.00 94.62 397 ALA A O 1
ATOM 3048 N N . ILE A 1 398 ? -18.919 4.382 11.110 1.00 95.38 398 ILE A N 1
ATOM 3049 C CA . ILE A 1 398 ? -19.616 5.669 11.181 1.00 95.38 398 ILE A CA 1
ATOM 3050 C C . ILE A 1 398 ? -19.369 6.266 12.561 1.00 95.38 398 ILE A C 1
ATOM 3052 O O . ILE A 1 398 ? -19.835 5.732 13.568 1.00 95.38 398 ILE A O 1
ATOM 3056 N N . TYR A 1 399 ? -18.658 7.388 12.597 1.00 94.12 399 TYR A N 1
ATOM 3057 C CA . TYR A 1 399 ? -18.303 8.104 13.812 1.00 94.12 399 TYR A CA 1
ATOM 3058 C C . TYR A 1 399 ? -19.132 9.375 13.976 1.00 94.12 399 TYR A C 1
ATOM 3060 O O . TYR A 1 399 ? -19.217 10.198 13.065 1.00 94.12 399 TYR A O 1
ATOM 3068 N N . ARG A 1 400 ? -19.707 9.570 15.162 1.00 92.56 400 ARG A N 1
ATOM 3069 C CA . ARG A 1 400 ? -20.436 10.793 15.518 1.00 92.56 400 ARG A CA 1
ATOM 3070 C C . ARG A 1 400 ? -19.496 11.893 16.012 1.00 92.56 400 ARG A C 1
ATOM 3072 O O . ARG A 1 400 ? -18.657 11.664 16.883 1.00 92.56 400 ARG A O 1
ATOM 3079 N N . GLY A 1 401 ? -19.708 13.113 15.535 1.00 89.31 401 GLY A N 1
ATOM 3080 C CA . GLY A 1 401 ? -18.937 14.305 15.864 1.00 89.31 401 GLY A CA 1
ATOM 3081 C C . GLY A 1 401 ? -17.564 14.358 15.184 1.00 89.31 401 GLY A C 1
ATOM 3082 O O . GLY A 1 401 ? -17.176 13.438 14.453 1.00 89.31 401 GLY A O 1
ATOM 3083 N N . PRO A 1 402 ? -16.803 15.434 15.432 1.00 92.56 402 PRO A N 1
ATOM 3084 C CA . PRO A 1 402 ? -15.419 15.508 14.991 1.00 92.56 402 PRO A CA 1
ATOM 3085 C C . PRO A 1 402 ? -14.594 14.432 15.706 1.00 92.56 402 PRO A C 1
ATOM 3087 O O . PRO A 1 402 ? -14.750 14.207 16.910 1.00 92.56 402 PRO A O 1
ATOM 3090 N N . THR A 1 403 ? -13.711 13.763 14.966 1.00 94.38 403 THR A N 1
ATOM 3091 C CA . THR A 1 403 ? -12.816 12.743 15.520 1.00 94.38 403 THR A CA 1
ATOM 3092 C C . THR A 1 403 ? -11.392 12.873 14.990 1.00 94.38 403 THR A C 1
ATOM 3094 O O . THR A 1 403 ? -11.112 13.567 14.009 1.00 94.38 403 THR A O 1
ATOM 3097 N N . LEU A 1 404 ? -10.468 12.187 15.656 1.00 93.75 404 LEU A N 1
ATOM 3098 C CA . LEU A 1 404 ? -9.131 11.916 15.140 1.00 93.75 404 LEU A CA 1
ATOM 3099 C C . LEU A 1 404 ? -9.134 10.590 14.364 1.00 93.75 404 LEU A C 1
ATOM 3101 O O . LEU A 1 404 ? -9.825 9.649 14.749 1.00 93.75 404 LEU A O 1
ATOM 3105 N N . SER A 1 405 ? -8.350 10.506 13.289 1.00 90.62 405 SER A N 1
ATOM 3106 C CA . SER A 1 405 ? -8.119 9.255 12.549 1.00 90.62 405 SER A CA 1
ATOM 3107 C C . SER A 1 405 ? -6.951 8.456 13.122 1.00 90.62 405 SER A C 1
ATOM 3109 O O . SER A 1 405 ? -6.841 7.256 12.897 1.00 90.62 405 SER A O 1
ATOM 3111 N N . ASN A 1 406 ? -6.051 9.132 13.835 1.00 92.12 406 ASN A N 1
ATOM 3112 C CA . ASN A 1 406 ? -4.902 8.526 14.485 1.00 92.12 406 ASN A CA 1
ATOM 3113 C C . ASN A 1 406 ? -4.459 9.390 15.670 1.00 92.12 406 ASN A C 1
ATOM 3115 O O . ASN A 1 406 ? -4.511 10.622 15.588 1.00 92.12 406 ASN A O 1
ATOM 3119 N N . MET A 1 407 ? -3.970 8.750 16.729 1.00 95.19 407 MET A N 1
ATOM 3120 C CA . MET A 1 407 ? -3.251 9.396 17.820 1.00 95.19 407 MET A CA 1
ATOM 3121 C C . MET A 1 407 ? -2.248 8.419 18.437 1.00 95.19 407 MET A C 1
ATOM 3123 O O . MET A 1 407 ? -2.589 7.280 18.744 1.00 95.19 407 MET A O 1
ATOM 3127 N N . TYR A 1 408 ? -1.016 8.869 18.651 1.00 94.69 408 TYR A N 1
ATOM 3128 C CA . TYR A 1 408 ? 0.021 8.088 19.323 1.00 94.69 408 TYR A CA 1
ATOM 3129 C C . TYR A 1 408 ? 0.996 9.009 20.052 1.00 94.69 408 TYR A C 1
ATOM 3131 O O . TYR A 1 408 ? 1.086 10.201 19.761 1.00 94.69 408 TYR A O 1
ATOM 3139 N N . VAL A 1 409 ? 1.747 8.457 21.006 1.00 95.69 409 VAL A N 1
ATOM 3140 C CA . VAL A 1 409 ? 2.702 9.233 21.803 1.00 95.69 409 VAL A CA 1
ATOM 3141 C C . VAL A 1 409 ? 4.108 8.669 21.645 1.00 95.69 409 VAL A C 1
ATOM 3143 O O . VAL A 1 409 ? 4.329 7.458 21.700 1.00 95.69 409 VAL A O 1
ATOM 3146 N N . TYR A 1 410 ? 5.073 9.562 21.432 1.00 92.75 410 TYR A N 1
ATOM 3147 C CA . TYR A 1 410 ? 6.461 9.214 21.142 1.00 92.75 410 TYR A CA 1
ATOM 3148 C C . TYR A 1 410 ? 7.439 9.973 22.033 1.00 92.75 410 TYR A C 1
ATOM 3150 O O . TYR A 1 410 ? 7.117 11.028 22.570 1.00 92.75 410 TYR A O 1
ATOM 3158 N N . THR A 1 411 ? 8.667 9.474 22.154 1.00 92.69 411 THR A N 1
ATOM 3159 C CA . THR A 1 411 ? 9.752 10.160 22.883 1.00 92.69 411 THR A CA 1
ATOM 3160 C C . THR A 1 411 ? 10.563 11.123 22.004 1.00 92.69 411 THR A C 1
ATOM 3162 O O . THR A 1 411 ? 11.647 11.544 22.400 1.00 92.69 411 THR A O 1
ATOM 3165 N N . SER A 1 412 ? 10.126 11.406 20.773 1.00 88.94 412 SER A N 1
ATOM 3166 C CA . SER A 1 412 ? 10.844 12.286 19.842 1.00 88.94 412 SER A CA 1
ATOM 3167 C C . SER A 1 412 ? 9.883 13.113 18.979 1.00 88.94 412 SER A C 1
ATOM 3169 O O . SER A 1 412 ? 8.856 12.577 18.553 1.00 88.94 412 SER A O 1
ATOM 3171 N N . PRO A 1 413 ? 10.242 14.367 18.631 1.00 86.44 413 PRO A N 1
ATOM 3172 C CA . PRO A 1 413 ? 9.513 15.169 17.650 1.00 86.44 413 PRO A CA 1
ATOM 3173 C C . PRO A 1 413 ? 9.819 14.746 16.199 1.00 86.44 413 PRO A C 1
ATOM 3175 O O . PRO A 1 413 ? 9.269 15.311 15.256 1.00 86.44 413 PRO A O 1
ATOM 3178 N N . ASN A 1 414 ? 10.694 13.755 15.989 1.00 79.88 414 ASN A N 1
ATOM 3179 C CA . ASN A 1 414 ? 11.013 13.214 14.672 1.00 79.88 414 ASN A CA 1
ATOM 3180 C C . ASN A 1 414 ? 10.461 11.792 14.544 1.00 79.88 414 ASN A C 1
ATOM 3182 O O . ASN A 1 414 ? 10.968 10.854 15.168 1.00 79.88 414 ASN A O 1
ATOM 3186 N N . ASN A 1 415 ? 9.431 11.635 13.710 1.00 63.66 415 ASN A N 1
ATOM 3187 C CA . ASN A 1 415 ? 8.762 10.358 13.492 1.00 63.66 415 ASN A CA 1
ATOM 3188 C C . ASN A 1 415 ? 9.764 9.264 13.059 1.00 63.66 415 ASN A C 1
ATOM 3190 O O . ASN A 1 415 ? 10.518 9.447 12.095 1.00 63.66 415 ASN A O 1
ATOM 3194 N N . GLY A 1 416 ? 9.781 8.147 13.798 1.00 64.06 416 GLY A N 1
ATOM 3195 C CA . GLY A 1 416 ? 10.680 7.000 13.607 1.00 64.06 416 GLY A CA 1
ATOM 3196 C C . GLY A 1 416 ? 12.030 7.055 14.343 1.00 64.06 416 GLY A C 1
ATOM 3197 O O . GLY A 1 416 ? 12.789 6.092 14.268 1.00 64.06 416 GLY A O 1
ATOM 3198 N N . MET A 1 417 ? 12.357 8.142 15.056 1.00 78.56 417 MET A N 1
ATOM 3199 C CA . MET A 1 417 ? 13.659 8.325 15.734 1.00 78.56 417 MET A CA 1
ATOM 3200 C C . MET A 1 417 ? 13.637 8.138 17.266 1.00 78.56 417 MET A C 1
ATOM 3202 O O . MET A 1 417 ? 14.609 8.463 17.946 1.00 78.56 417 MET A O 1
ATOM 3206 N N . GLY A 1 418 ? 12.547 7.626 17.830 1.00 83.12 418 GLY A N 1
ATOM 3207 C CA . GLY A 1 418 ? 12.297 7.527 19.272 1.00 83.12 418 GLY A CA 1
ATOM 3208 C C . GLY A 1 418 ? 11.697 6.179 19.671 1.00 83.12 418 GLY A C 1
ATOM 3209 O O . GLY A 1 418 ? 11.878 5.167 18.990 1.00 83.12 418 GLY A O 1
ATOM 3210 N N . LYS A 1 419 ? 10.993 6.144 20.800 1.00 90.88 419 LYS A N 1
ATOM 3211 C CA . LYS A 1 419 ? 10.245 4.975 21.272 1.00 90.88 419 LYS A CA 1
ATOM 3212 C C . LYS A 1 419 ? 8.783 5.346 21.503 1.00 90.88 419 LYS A C 1
ATOM 3214 O O . LYS A 1 419 ? 8.483 6.484 21.858 1.00 90.88 419 LYS A O 1
ATOM 3219 N N . ASN A 1 420 ? 7.894 4.383 21.266 1.00 92.06 420 ASN A N 1
ATOM 3220 C CA . ASN A 1 420 ? 6.463 4.544 21.500 1.00 92.06 420 ASN A CA 1
ATOM 3221 C C . ASN A 1 420 ? 6.172 4.457 22.995 1.00 92.06 420 ASN A C 1
ATOM 3223 O O . ASN A 1 420 ? 6.694 3.575 23.680 1.00 92.06 420 ASN A O 1
ATOM 3227 N N . TYR A 1 421 ? 5.298 5.341 23.462 1.00 94.69 421 TYR A N 1
ATOM 3228 C CA . TYR A 1 421 ? 4.544 5.090 24.678 1.00 94.69 421 TYR A CA 1
ATOM 3229 C C . TYR A 1 421 ? 3.479 4.036 24.368 1.00 94.69 421 TYR A C 1
ATOM 3231 O O . TYR A 1 421 ? 2.938 3.982 23.261 1.00 94.69 421 TYR A O 1
ATOM 3239 N N . VAL A 1 422 ? 3.176 3.202 25.353 1.00 94.38 422 VAL A N 1
ATOM 3240 C CA . VAL A 1 422 ? 2.076 2.245 25.276 1.00 94.38 422 VAL A CA 1
ATOM 3241 C C . VAL A 1 422 ? 0.790 2.990 25.612 1.00 94.38 422 VAL A C 1
ATOM 3243 O O . VAL A 1 422 ? 0.637 3.484 26.729 1.00 94.38 422 VAL A O 1
ATOM 3246 N N . MET A 1 423 ? -0.100 3.101 24.628 1.00 93.88 423 MET A N 1
ATOM 3247 C CA . MET A 1 423 ? -1.422 3.702 24.795 1.00 93.88 423 MET A CA 1
ATOM 3248 C C . MET A 1 423 ? -2.375 2.703 25.458 1.00 93.88 423 MET A C 1
ATOM 3250 O O . MET A 1 423 ? -2.407 1.531 25.089 1.00 93.88 423 MET A O 1
ATOM 3254 N N . ASP A 1 424 ? -3.170 3.177 26.411 1.00 90.62 424 ASP A N 1
ATOM 3255 C CA . ASP A 1 424 ? -4.249 2.433 27.050 1.00 90.62 424 ASP A CA 1
ATOM 3256 C C . ASP A 1 424 ? -5.525 3.302 27.133 1.00 90.62 424 ASP A C 1
ATOM 3258 O O . ASP A 1 424 ? -5.580 4.251 27.923 1.00 90.62 424 ASP A O 1
ATOM 3262 N N . PRO A 1 425 ? -6.579 2.983 26.355 1.00 91.38 425 PRO A N 1
ATOM 3263 C CA . PRO A 1 425 ? -6.643 1.851 25.434 1.00 91.38 425 PRO A CA 1
ATOM 3264 C C . PRO A 1 425 ? -5.769 2.122 24.198 1.00 91.38 425 PRO A C 1
ATOM 3266 O O . PRO A 1 425 ? -5.275 3.238 24.015 1.00 91.38 425 PRO A O 1
ATOM 3269 N N . GLU A 1 426 ? -5.618 1.130 23.320 1.00 93.00 426 GLU A N 1
ATOM 3270 C CA . GLU A 1 426 ? -5.184 1.428 21.952 1.00 93.00 426 GLU A CA 1
ATOM 3271 C C . GLU A 1 426 ? -6.100 2.493 21.332 1.00 93.00 426 GLU A C 1
ATOM 3273 O O . GLU A 1 426 ? -7.277 2.620 21.697 1.00 93.00 426 GLU A O 1
ATOM 3278 N N . PHE A 1 427 ? -5.541 3.299 20.428 1.00 93.94 427 PHE A N 1
ATOM 3279 C CA . PHE A 1 427 ? -6.268 4.429 19.869 1.00 93.94 427 PHE A CA 1
ATOM 3280 C C . PHE A 1 427 ? -7.555 3.982 19.169 1.00 93.94 427 PHE A C 1
ATOM 3282 O O . PHE A 1 427 ? -7.550 3.105 18.308 1.00 93.94 427 PHE A O 1
ATOM 3289 N N . ASN A 1 428 ? -8.658 4.636 19.525 1.00 91.19 428 ASN A N 1
ATOM 3290 C CA . ASN A 1 428 ? -9.954 4.452 18.901 1.00 91.19 428 ASN A CA 1
ATOM 3291 C C . ASN A 1 428 ? -10.646 5.823 18.761 1.00 91.19 428 ASN A C 1
ATOM 3293 O O . ASN A 1 428 ? -10.794 6.522 19.767 1.00 91.19 428 ASN A O 1
ATOM 3297 N N . PRO A 1 429 ? -11.133 6.209 17.568 1.00 90.88 429 PRO A N 1
ATOM 3298 C CA . PRO A 1 429 ? -11.655 7.554 17.317 1.00 90.88 429 PRO A CA 1
ATOM 3299 C C . PRO A 1 429 ? -12.717 8.061 18.302 1.00 90.88 429 PRO A C 1
ATOM 3301 O O . PRO A 1 429 ? -12.817 9.270 18.500 1.00 90.88 429 PRO A O 1
ATOM 3304 N N . VAL A 1 430 ? -13.492 7.176 18.939 1.00 89.75 430 VAL A N 1
ATOM 3305 C CA . VAL A 1 430 ? -14.581 7.570 19.850 1.00 89.75 430 VAL A CA 1
ATOM 3306 C C . VAL A 1 430 ? -14.220 7.493 21.329 1.00 89.75 430 VAL A C 1
ATOM 3308 O O . VAL A 1 430 ? -14.960 8.010 22.163 1.00 89.75 430 VAL A O 1
ATOM 3311 N N . LYS A 1 431 ? -13.091 6.869 21.684 1.00 91.62 431 LYS A N 1
ATOM 3312 C CA . LYS A 1 431 ? -12.597 6.891 23.065 1.00 91.62 431 LYS A CA 1
ATOM 3313 C C . LYS A 1 431 ? -11.956 8.245 23.332 1.00 91.62 431 LYS A C 1
ATOM 3315 O O . LYS A 1 431 ? -11.163 8.720 22.526 1.00 91.62 431 LYS A O 1
ATOM 3320 N N . THR A 1 432 ? -12.304 8.843 24.462 1.00 93.88 432 THR A N 1
ATOM 3321 C CA . THR A 1 432 ? -11.882 10.196 24.842 1.00 93.88 432 THR A CA 1
ATOM 3322 C C . THR A 1 432 ? -10.765 10.197 25.872 1.00 93.88 432 THR A C 1
ATOM 3324 O O . THR A 1 432 ? -10.024 11.163 25.932 1.00 93.88 432 THR A O 1
ATOM 3327 N N . ASP A 1 433 ? -10.584 9.121 26.635 1.00 94.12 433 ASP A N 1
ATOM 3328 C CA . ASP A 1 433 ? -9.645 9.085 27.759 1.00 94.12 433 ASP A CA 1
ATOM 3329 C C . ASP A 1 433 ? -8.538 8.057 27.538 1.00 94.12 433 ASP A C 1
ATOM 3331 O O . ASP A 1 433 ? -8.807 6.854 27.411 1.00 94.12 433 ASP A O 1
ATOM 3335 N N . TYR A 1 434 ? -7.296 8.540 27.545 1.00 95.69 434 TYR A N 1
ATOM 3336 C CA . TYR A 1 434 ? -6.095 7.760 27.271 1.00 95.69 434 TYR A CA 1
ATOM 3337 C C . TYR A 1 434 ? -5.045 7.924 28.360 1.00 95.69 434 TYR A C 1
ATOM 3339 O O . TYR A 1 434 ? -4.723 9.037 28.780 1.00 95.69 434 TYR A O 1
ATOM 3347 N N . LEU A 1 435 ? -4.444 6.803 28.744 1.00 95.06 435 LEU A N 1
ATOM 3348 C CA . LEU A 1 435 ? -3.151 6.781 29.411 1.00 95.06 435 LEU A CA 1
ATOM 3349 C C . LEU A 1 435 ? -2.068 6.417 28.392 1.00 95.06 435 LEU A C 1
ATOM 3351 O O . LEU A 1 435 ? -2.289 5.564 27.538 1.00 95.06 435 LEU A O 1
ATOM 3355 N N . ALA A 1 436 ? -0.898 7.040 28.486 1.00 96.19 436 ALA A N 1
ATOM 3356 C CA . ALA A 1 436 ? 0.253 6.742 27.641 1.00 96.19 436 ALA A CA 1
ATOM 3357 C C . ALA A 1 436 ? 1.486 6.519 28.522 1.00 96.19 436 ALA A C 1
ATOM 3359 O O . ALA A 1 436 ? 1.989 7.463 29.131 1.00 96.19 436 ALA A O 1
ATOM 3360 N N . GLY A 1 437 ? 1.966 5.277 28.604 1.00 94.94 437 GLY A N 1
ATOM 3361 C CA . GLY A 1 437 ? 3.052 4.879 29.504 1.00 94.94 437 GLY A CA 1
ATOM 3362 C C . GLY A 1 437 ? 4.375 4.608 28.798 1.00 94.94 437 GLY A C 1
ATOM 3363 O O . GLY A 1 437 ? 4.406 3.895 27.796 1.00 94.94 437 GLY A O 1
ATOM 3364 N N . TYR A 1 438 ? 5.485 5.112 29.338 1.00 94.38 438 TYR A N 1
ATOM 3365 C CA . TYR A 1 438 ? 6.828 4.749 28.873 1.00 94.38 438 TYR A CA 1
ATOM 3366 C C . TYR A 1 438 ? 7.838 4.688 30.023 1.00 94.38 438 TYR A C 1
ATOM 3368 O O . TYR A 1 438 ? 7.950 5.613 30.824 1.00 94.38 438 TYR A O 1
ATOM 3376 N N . SER A 1 439 ? 8.622 3.613 30.085 1.00 91.25 439 SER A N 1
ATOM 3377 C CA . SER A 1 439 ? 9.635 3.416 31.127 1.00 91.25 439 SER A CA 1
ATOM 3378 C C . SER A 1 439 ? 11.036 3.392 30.520 1.00 91.25 439 SER A C 1
ATOM 3380 O O . SER A 1 439 ? 11.274 2.783 29.476 1.00 91.25 439 SER A O 1
ATOM 3382 N N . SER A 1 440 ? 11.983 4.066 31.172 1.00 89.81 440 SER A N 1
ATOM 3383 C CA . SER A 1 440 ? 13.372 4.169 30.724 1.00 89.81 440 SER A CA 1
ATOM 3384 C C . SER A 1 440 ? 14.304 4.431 31.903 1.00 89.81 440 SER A C 1
ATOM 3386 O O . SER A 1 440 ? 14.040 5.276 32.752 1.00 89.81 440 SER A O 1
ATOM 3388 N N . ALA A 1 441 ? 15.459 3.760 31.907 1.00 89.31 441 ALA A N 1
ATOM 3389 C CA . ALA A 1 441 ? 16.538 4.054 32.853 1.00 89.31 441 ALA A CA 1
ATOM 3390 C C . ALA A 1 441 ? 17.214 5.413 32.580 1.00 89.31 441 ALA A C 1
ATOM 3392 O O . ALA A 1 441 ? 17.898 5.956 33.443 1.00 89.31 441 ALA A O 1
ATOM 3393 N N . LYS A 1 442 ? 17.052 5.953 31.367 1.00 90.69 442 LYS A N 1
ATOM 3394 C CA . LYS A 1 442 ? 17.473 7.311 31.005 1.00 90.69 442 LYS A CA 1
ATOM 3395 C C . LYS A 1 442 ? 16.359 8.306 31.291 1.00 90.69 442 LYS A C 1
ATOM 3397 O O . LYS A 1 442 ? 15.188 7.942 31.248 1.00 90.69 442 LYS A O 1
ATOM 3402 N N . GLU A 1 443 ? 16.757 9.551 31.503 1.00 90.44 443 GLU A N 1
ATOM 3403 C CA . GLU A 1 443 ? 15.866 10.699 31.635 1.00 90.44 443 GLU A CA 1
ATOM 3404 C C . GLU A 1 443 ? 14.891 10.823 30.455 1.00 90.44 443 GLU A C 1
ATOM 3406 O O . GLU A 1 443 ? 15.257 10.595 29.298 1.00 90.44 443 GLU A O 1
ATOM 3411 N N . ILE A 1 444 ? 13.646 11.173 30.779 1.00 91.25 444 ILE A N 1
ATOM 3412 C CA . ILE A 1 444 ? 12.567 11.450 29.832 1.00 91.25 444 ILE A CA 1
ATOM 3413 C C . ILE A 1 444 ? 12.043 12.847 30.171 1.00 91.25 444 ILE A C 1
ATOM 3415 O O . ILE A 1 444 ? 11.375 13.011 31.185 1.00 91.25 444 ILE A O 1
ATOM 3419 N N . MET A 1 445 ? 12.371 13.842 29.346 1.00 92.88 445 MET A N 1
ATOM 3420 C CA . MET A 1 445 ? 11.931 15.228 29.567 1.00 92.88 445 MET A CA 1
ATOM 3421 C C . MET A 1 445 ? 10.547 15.505 28.980 1.00 92.88 445 MET A C 1
ATOM 3423 O O . MET A 1 445 ? 9.752 16.215 29.587 1.00 92.88 445 MET A O 1
ATOM 3427 N N . SER A 1 446 ? 10.247 14.910 27.821 1.00 94.94 446 SER A N 1
ATOM 3428 C CA . SER A 1 446 ? 9.025 15.221 27.079 1.00 94.94 446 SER A CA 1
ATOM 3429 C C . SER A 1 446 ? 8.395 13.983 26.450 1.00 94.94 446 SER A C 1
ATOM 3431 O O . SER A 1 446 ? 9.072 13.019 26.067 1.00 94.94 446 SER A O 1
ATOM 3433 N N . GLY A 1 447 ? 7.078 14.037 26.298 1.00 95.94 447 GLY A N 1
ATOM 3434 C CA . GLY A 1 447 ? 6.323 13.185 25.391 1.00 95.94 447 GLY A CA 1
ATOM 3435 C C . GLY A 1 447 ? 5.710 14.006 24.263 1.00 95.94 447 GLY A C 1
ATOM 3436 O O . GLY A 1 447 ? 5.293 15.144 24.454 1.00 95.94 447 GLY A O 1
ATOM 3437 N N . TYR A 1 448 ? 5.662 13.426 23.070 1.00 96.69 448 TYR A N 1
ATOM 3438 C CA . TYR A 1 448 ? 5.143 14.074 21.871 1.00 96.69 448 TYR A CA 1
ATOM 3439 C C . TYR A 1 448 ? 3.849 13.384 21.467 1.00 96.69 448 TYR A C 1
ATOM 3441 O O . TYR A 1 448 ? 3.886 12.229 21.042 1.00 96.69 448 TYR A O 1
ATOM 3449 N N . VAL A 1 449 ? 2.718 14.071 21.635 1.00 97.38 449 VAL A N 1
ATOM 3450 C CA . VAL A 1 449 ? 1.387 13.567 21.278 1.00 97.38 449 VAL A CA 1
ATOM 3451 C C . VAL A 1 449 ? 1.119 13.911 19.821 1.00 97.38 449 VAL A C 1
ATOM 3453 O O . VAL A 1 449 ? 0.840 15.060 19.482 1.00 97.38 449 VAL A O 1
ATOM 3456 N N . TRP A 1 450 ? 1.239 12.909 18.962 1.00 95.44 450 TRP A N 1
ATOM 3457 C CA . TRP A 1 450 ? 0.968 12.993 17.534 1.00 95.44 450 TRP A CA 1
ATOM 3458 C C . TRP A 1 450 ? -0.490 12.676 17.270 1.00 95.44 450 TRP A C 1
ATOM 3460 O O . TRP A 1 450 ? -1.045 11.762 17.878 1.00 95.44 450 TRP A O 1
ATOM 3470 N N . PHE A 1 451 ? -1.098 13.396 16.336 1.00 94.81 451 PHE A N 1
ATOM 3471 C CA . PHE A 1 451 ? -2.484 13.164 15.956 1.00 94.81 451 PHE A CA 1
ATOM 3472 C C . PHE A 1 451 ? -2.735 13.549 14.503 1.00 94.81 451 PHE A C 1
ATOM 3474 O O . PHE A 1 451 ? -2.043 14.392 13.928 1.00 94.81 451 PHE A O 1
ATOM 3481 N N . VAL A 1 452 ? -3.777 12.953 13.933 1.00 92.69 452 VAL A N 1
ATOM 3482 C CA . VAL A 1 452 ? -4.303 13.298 12.614 1.00 92.69 452 VAL A CA 1
ATOM 3483 C C . VAL A 1 452 ? -5.802 13.517 12.754 1.00 92.69 452 VAL A C 1
ATOM 3485 O O . VAL A 1 452 ? -6.517 12.659 13.270 1.00 92.69 452 VAL A O 1
ATOM 3488 N N . LYS A 1 453 ? -6.279 14.687 12.322 1.00 91.44 453 LYS A N 1
ATOM 3489 C CA . LYS A 1 453 ? -7.715 14.977 12.262 1.00 91.44 453 LYS A CA 1
ATOM 3490 C C . LYS A 1 453 ? -8.360 14.077 11.226 1.00 91.44 453 LYS A C 1
ATOM 3492 O O . LYS A 1 453 ? -7.808 13.929 10.136 1.00 91.44 453 LYS A O 1
ATOM 3497 N N . ASN A 1 454 ? -9.530 13.533 11.543 1.00 88.19 454 ASN A N 1
ATOM 3498 C CA . ASN A 1 454 ? -10.228 12.708 10.576 1.00 88.19 454 ASN A CA 1
ATOM 3499 C C . ASN A 1 454 ? -10.731 13.547 9.402 1.00 88.19 454 ASN A C 1
ATOM 3501 O O . ASN A 1 454 ? -10.476 13.204 8.254 1.00 88.19 454 ASN A O 1
ATOM 3505 N N . ASN A 1 455 ? -11.337 14.704 9.683 1.00 86.31 455 ASN A N 1
ATOM 3506 C CA . ASN A 1 455 ? -11.657 15.700 8.671 1.00 86.31 455 ASN A CA 1
ATOM 3507 C C . ASN A 1 455 ? -10.591 16.808 8.639 1.00 86.31 455 ASN A C 1
ATOM 3509 O O . ASN A 1 455 ? -10.307 17.477 9.636 1.00 86.31 455 ASN A O 1
ATOM 3513 N N . SER A 1 456 ? -9.987 17.021 7.469 1.00 84.50 456 SER A N 1
ATOM 3514 C CA . SER A 1 456 ? -8.898 17.989 7.301 1.00 84.50 456 SER A CA 1
ATOM 3515 C C . SER A 1 456 ? -9.319 19.438 7.578 1.00 84.50 456 SER A C 1
ATOM 3517 O O . SER A 1 456 ? -8.474 20.231 8.004 1.00 84.50 456 SER A O 1
ATOM 3519 N N . THR A 1 457 ? -10.604 19.772 7.420 1.00 87.69 457 THR A N 1
ATOM 3520 C CA . THR A 1 457 ? -11.144 21.119 7.673 1.00 87.69 457 THR A CA 1
ATOM 3521 C C . THR A 1 457 ? -11.434 21.408 9.143 1.00 87.69 457 THR A C 1
ATOM 3523 O O . THR A 1 457 ? -11.621 22.570 9.494 1.00 87.69 457 THR A O 1
ATOM 3526 N N . ASP A 1 458 ? -11.458 20.390 10.005 1.00 92.25 458 ASP A N 1
ATOM 3527 C CA . ASP A 1 458 ? -11.675 20.587 11.440 1.00 92.25 458 ASP A CA 1
ATOM 3528 C C . ASP A 1 458 ? -10.502 21.349 12.069 1.00 92.25 458 ASP A C 1
ATOM 3530 O O . ASP A 1 458 ? -9.383 21.393 11.546 1.00 92.25 458 ASP A O 1
ATOM 3534 N N . THR A 1 459 ? -10.732 21.947 13.228 1.00 95.12 459 THR A N 1
ATOM 3535 C CA . THR A 1 459 ? -9.698 22.631 14.010 1.00 95.12 459 THR A CA 1
ATOM 3536 C C . THR A 1 459 ? -9.377 21.836 15.265 1.00 95.12 459 THR A C 1
ATOM 3538 O O . THR A 1 459 ? -10.173 21.015 15.714 1.00 95.12 459 THR A O 1
ATOM 3541 N N . ILE A 1 460 ? -8.183 22.039 15.817 1.00 97.50 460 ILE A N 1
ATOM 3542 C CA . ILE A 1 460 ? -7.787 21.391 17.063 1.00 97.50 460 ILE A CA 1
ATOM 3543 C C . ILE A 1 460 ? -7.094 22.390 17.977 1.00 97.50 460 ILE A C 1
ATOM 3545 O O . ILE A 1 460 ? -6.257 23.175 17.529 1.00 97.50 460 ILE A O 1
ATOM 3549 N N . LYS A 1 461 ? -7.459 22.350 19.255 1.00 98.06 461 LYS A N 1
ATOM 3550 C CA . LYS A 1 461 ? -6.836 23.123 20.326 1.00 98.06 461 LYS A CA 1
ATOM 3551 C C . LYS A 1 461 ? -6.281 22.171 21.375 1.00 98.06 461 LYS A C 1
ATOM 3553 O O . LYS A 1 461 ? -6.948 21.210 21.740 1.00 98.06 461 LYS A O 1
ATOM 3558 N N . ALA A 1 462 ? -5.082 22.455 21.870 1.00 98.56 462 ALA A N 1
ATOM 3559 C CA . ALA A 1 462 ? -4.461 21.709 22.954 1.00 98.56 462 ALA A CA 1
ATOM 3560 C C . ALA A 1 462 ? -4.403 22.571 24.217 1.00 98.56 462 ALA A C 1
ATOM 3562 O O . ALA A 1 462 ? -3.988 23.728 24.150 1.00 98.56 462 ALA A O 1
ATOM 3563 N N . THR A 1 463 ? -4.798 22.026 25.365 1.00 98.56 463 THR A N 1
ATOM 3564 C CA . THR A 1 463 ? -4.700 22.717 26.658 1.00 98.56 463 THR A CA 1
ATOM 3565 C C . THR A 1 463 ? -4.052 21.842 27.720 1.00 98.56 463 THR A C 1
ATOM 3567 O O . THR A 1 463 ? -4.308 20.639 27.775 1.00 98.56 463 THR A O 1
ATOM 3570 N N . ALA A 1 464 ? -3.256 22.458 28.590 1.00 98.12 464 ALA A N 1
ATOM 3571 C CA . ALA A 1 464 ? -2.710 21.835 29.783 1.00 98.12 464 ALA A CA 1
ATOM 3572 C C . ALA A 1 464 ? -3.834 21.399 30.728 1.00 98.12 464 ALA A C 1
ATOM 3574 O O . ALA A 1 464 ? -4.802 22.135 30.923 1.00 98.12 464 ALA A O 1
ATOM 3575 N N . VAL A 1 465 ? -3.688 20.220 31.327 1.00 98.06 465 VAL A N 1
ATOM 3576 C CA . VAL A 1 465 ? -4.559 19.742 32.408 1.00 98.06 465 VAL A CA 1
ATOM 3577 C C . VAL A 1 465 ? -3.763 19.669 33.708 1.00 98.06 465 VAL A C 1
ATOM 3579 O O . VAL A 1 465 ? -4.169 20.261 34.701 1.00 98.06 465 VAL A O 1
ATOM 3582 N N . SER A 1 466 ? -2.601 19.008 33.708 1.00 96.69 466 SER A N 1
ATOM 3583 C CA . SER A 1 466 ? -1.737 18.917 34.895 1.00 96.69 466 SER A CA 1
ATOM 3584 C C . SER A 1 466 ? -0.304 18.491 34.558 1.00 96.69 466 SER A C 1
ATOM 3586 O O . SER A 1 466 ? -0.061 17.901 33.508 1.00 96.69 466 SER A O 1
ATOM 3588 N N . GLY A 1 467 ? 0.649 18.764 35.458 1.00 95.94 467 GLY A N 1
ATOM 3589 C CA . GLY A 1 467 ? 2.002 18.178 35.430 1.00 95.94 467 GLY A CA 1
ATOM 3590 C C . GLY A 1 467 ? 2.929 18.635 34.296 1.00 95.94 467 GLY A C 1
ATOM 3591 O O . GLY A 1 467 ? 3.962 18.007 34.071 1.00 95.94 467 GLY A O 1
ATOM 3592 N N . ILE A 1 468 ? 2.572 19.708 33.585 1.00 97.75 468 ILE A N 1
ATOM 3593 C CA . ILE A 1 468 ? 3.358 20.258 32.469 1.00 97.75 468 ILE A CA 1
ATOM 3594 C C . ILE A 1 468 ? 4.248 21.388 32.974 1.00 97.75 468 ILE A C 1
ATOM 3596 O O . ILE A 1 468 ? 3.747 22.255 33.687 1.00 97.75 468 ILE A O 1
ATOM 3600 N N . ASP A 1 469 ? 5.524 21.388 32.600 1.00 95.94 469 ASP A N 1
ATOM 3601 C CA . ASP A 1 469 ? 6.511 22.402 32.986 1.00 95.94 469 ASP A CA 1
ATOM 3602 C C . ASP A 1 469 ? 6.123 23.802 32.469 1.00 95.94 469 ASP A C 1
ATOM 3604 O O . ASP A 1 469 ? 5.695 23.964 31.323 1.00 95.94 469 ASP A O 1
ATOM 3608 N N . ASP A 1 470 ? 6.245 24.825 33.319 1.00 94.31 470 ASP A N 1
ATOM 3609 C CA . ASP A 1 470 ? 5.999 26.229 32.954 1.00 94.31 470 ASP A CA 1
ATOM 3610 C C . ASP A 1 470 ? 7.254 26.983 32.472 1.00 94.31 470 ASP A C 1
ATOM 3612 O O . ASP A 1 470 ? 7.206 28.200 32.257 1.00 94.31 470 ASP A O 1
ATOM 3616 N N . TYR A 1 471 ? 8.373 26.276 32.318 1.00 90.06 471 TYR A N 1
ATOM 3617 C CA . TYR A 1 471 ? 9.725 26.754 32.018 1.00 90.06 471 TYR A CA 1
ATOM 3618 C C . TYR A 1 471 ? 10.330 27.686 33.072 1.00 90.06 471 TYR A C 1
ATOM 3620 O O . TYR A 1 471 ? 11.348 28.338 32.827 1.00 90.06 471 TYR A O 1
ATOM 3628 N N . ASN A 1 472 ? 9.721 27.753 34.256 1.00 89.88 472 ASN A N 1
ATOM 3629 C CA . ASN A 1 472 ? 10.111 28.606 35.374 1.00 89.88 472 ASN A CA 1
ATOM 3630 C C . ASN A 1 472 ? 10.199 27.831 36.704 1.00 89.88 472 ASN A C 1
ATOM 3632 O O . ASN A 1 472 ? 10.271 28.443 37.773 1.00 89.88 472 ASN A O 1
ATOM 3636 N N . GLY A 1 473 ? 10.258 26.496 36.643 1.00 83.00 473 GLY A N 1
ATOM 3637 C CA . GLY A 1 473 ? 10.370 25.617 37.809 1.00 83.00 473 GLY A CA 1
ATOM 3638 C C . GLY A 1 473 ? 9.040 25.341 38.516 1.00 83.00 473 GLY A C 1
ATOM 3639 O O . GLY A 1 473 ? 9.048 24.944 39.682 1.00 83.00 473 GLY A O 1
ATOM 3640 N N . GLY A 1 474 ? 7.916 25.579 37.838 1.00 91.38 474 GLY A N 1
ATOM 3641 C CA . GLY A 1 474 ? 6.564 25.262 38.281 1.00 91.38 474 GLY A CA 1
ATOM 3642 C C . GLY A 1 474 ? 5.776 24.473 37.232 1.00 91.38 474 GLY A C 1
ATOM 3643 O O . GLY A 1 474 ? 6.323 23.934 36.271 1.00 91.38 474 GLY A O 1
ATOM 3644 N N . THR A 1 475 ? 4.460 24.397 37.428 1.00 95.50 475 THR A N 1
ATOM 3645 C CA . THR A 1 475 ? 3.534 23.726 36.505 1.00 95.50 475 THR A CA 1
ATOM 3646 C C . THR A 1 475 ? 2.616 24.728 35.820 1.00 95.50 475 THR A C 1
ATOM 3648 O O . THR A 1 475 ? 2.074 25.615 36.488 1.00 95.50 475 THR A O 1
ATOM 3651 N N . LEU A 1 476 ? 2.342 24.538 34.529 1.00 96.62 476 LEU A N 1
ATOM 3652 C CA . LEU A 1 476 ? 1.337 25.321 33.814 1.00 96.62 476 LEU A CA 1
ATOM 3653 C C . LEU A 1 476 ? -0.050 25.173 34.466 1.00 96.62 476 LEU A C 1
ATOM 3655 O O . LEU A 1 476 ? -0.455 24.052 34.791 1.00 96.62 476 LEU A O 1
ATOM 3659 N N . PRO A 1 477 ? -0.813 26.273 34.619 1.00 96.56 477 PRO A N 1
ATOM 3660 C CA . PRO A 1 477 ? -2.199 26.207 35.066 1.00 96.56 477 PRO A CA 1
ATOM 3661 C C . PRO A 1 477 ? -3.074 25.386 34.113 1.00 96.56 477 PRO A C 1
ATOM 3663 O O . PRO A 1 477 ? -2.898 25.442 32.890 1.00 96.56 477 PRO A O 1
ATOM 3666 N N . GLU A 1 478 ? -4.070 24.692 34.663 1.00 97.00 478 GLU A N 1
ATOM 3667 C CA . GLU A 1 478 ? -5.106 24.016 33.878 1.00 97.00 478 GLU A CA 1
ATOM 3668 C C . GLU A 1 478 ? -5.787 24.997 32.905 1.00 97.00 478 GLU A C 1
ATOM 3670 O O . GLU A 1 478 ? -6.064 26.152 33.235 1.00 97.00 478 GLU A O 1
ATOM 3675 N N . GLY A 1 479 ? -6.035 24.539 31.678 1.00 95.88 479 GLY A N 1
ATOM 3676 C CA . GLY A 1 479 ? -6.637 25.329 30.606 1.00 95.88 479 GLY A CA 1
ATOM 3677 C C . GLY A 1 479 ? -5.650 26.191 29.814 1.00 95.88 479 GLY A C 1
ATOM 3678 O O . GLY A 1 479 ? -6.051 26.776 28.805 1.00 95.88 479 GLY A O 1
ATOM 3679 N N . THR A 1 480 ? -4.371 26.252 30.209 1.00 98.00 480 THR A N 1
ATOM 3680 C CA . THR A 1 480 ? -3.337 26.965 29.439 1.00 98.00 480 THR A CA 1
ATOM 3681 C C . THR A 1 480 ? -3.196 26.356 28.050 1.00 98.00 480 THR A C 1
ATOM 3683 O O . THR A 1 480 ? -3.024 25.148 27.918 1.00 98.00 480 THR A O 1
ATOM 3686 N N . GLU A 1 481 ? -3.266 27.177 27.005 1.00 97.94 481 GLU A N 1
ATOM 3687 C CA . GLU A 1 481 ? -3.144 26.709 25.625 1.00 97.94 481 GLU A CA 1
ATOM 3688 C C . GLU A 1 481 ? -1.705 26.290 25.301 1.00 97.94 481 GLU A C 1
ATOM 3690 O O . GLU A 1 481 ? -0.749 26.991 25.634 1.00 97.94 481 GLU A O 1
ATOM 3695 N N . LEU A 1 482 ? -1.561 25.135 24.653 1.00 97.94 482 LEU A N 1
ATOM 3696 C CA . LEU A 1 482 ? -0.283 24.550 24.261 1.00 97.94 482 LEU A CA 1
ATOM 3697 C C . LEU A 1 482 ? -0.054 24.722 22.760 1.00 97.94 482 LEU A C 1
ATOM 3699 O O . LEU A 1 482 ? -0.984 24.663 21.955 1.00 97.94 482 LEU A O 1
ATOM 3703 N N . ASN A 1 483 ? 1.211 24.872 22.373 1.00 95.75 483 ASN A N 1
ATOM 3704 C CA . ASN A 1 483 ? 1.581 25.019 20.970 1.00 95.75 483 ASN A CA 1
ATOM 3705 C C . ASN A 1 483 ? 1.475 23.685 20.221 1.00 95.75 483 ASN A C 1
ATOM 3707 O O . ASN A 1 483 ? 2.140 22.708 20.572 1.00 95.75 483 ASN A O 1
ATOM 3711 N N . ILE A 1 484 ? 0.721 23.686 19.123 1.00 96.81 484 ILE A N 1
ATOM 3712 C CA . ILE A 1 484 ? 0.735 22.610 18.130 1.00 96.81 484 ILE A CA 1
ATOM 3713 C C . ILE A 1 484 ? 1.847 22.901 17.123 1.00 96.81 484 ILE A C 1
ATOM 3715 O O . ILE A 1 484 ? 1.911 23.982 16.535 1.00 96.81 484 ILE A O 1
ATOM 3719 N N . ARG A 1 485 ? 2.737 21.933 16.924 1.00 93.94 485 ARG A N 1
ATOM 3720 C CA . ARG A 1 485 ? 3.903 22.042 16.043 1.00 93.94 485 ARG A CA 1
ATOM 3721 C C . ARG A 1 485 ? 3.757 21.105 14.853 1.00 93.94 485 ARG A C 1
ATOM 3723 O O . ARG A 1 485 ? 3.026 20.122 14.910 1.00 93.94 485 ARG A O 1
ATOM 3730 N N . THR A 1 486 ? 4.470 21.417 13.775 1.00 89.25 486 THR A N 1
ATOM 3731 C CA . THR A 1 486 ? 4.576 20.570 12.579 1.00 89.25 486 THR A CA 1
ATOM 3732 C C . THR A 1 486 ? 6.041 20.218 12.353 1.00 89.25 486 THR A C 1
ATOM 3734 O O . THR A 1 486 ? 6.901 21.096 12.432 1.00 89.25 486 THR A O 1
ATOM 3737 N N . ASN A 1 487 ? 6.345 18.945 12.107 1.00 84.06 487 ASN A N 1
ATOM 3738 C CA . ASN A 1 487 ? 7.712 18.511 11.821 1.00 84.06 487 ASN A CA 1
ATOM 3739 C C . ASN A 1 487 ? 8.097 18.738 10.344 1.00 84.06 487 ASN A C 1
ATOM 3741 O O . ASN A 1 487 ? 7.295 19.178 9.521 1.00 84.06 487 ASN A O 1
ATOM 3745 N N . TYR A 1 488 ? 9.331 18.380 9.981 1.00 76.75 488 TYR A N 1
ATOM 3746 C CA . TYR A 1 488 ? 9.836 18.506 8.607 1.00 76.75 488 TYR A CA 1
ATOM 3747 C C . TYR A 1 488 ? 9.113 17.614 7.575 1.00 76.75 488 TYR A C 1
ATOM 3749 O O . TYR A 1 488 ? 9.288 17.819 6.377 1.00 76.75 488 TYR A O 1
ATOM 3757 N N . LYS A 1 489 ? 8.321 16.628 8.020 1.00 76.81 489 LYS A N 1
ATOM 3758 C CA . LYS A 1 489 ? 7.489 15.752 7.177 1.00 76.81 489 LYS A CA 1
ATOM 3759 C C . LYS A 1 489 ? 6.046 16.251 7.030 1.00 76.81 489 LYS A C 1
ATOM 3761 O O . LYS A 1 489 ? 5.265 15.608 6.339 1.00 76.81 489 LYS A O 1
ATOM 3766 N N . GLY A 1 490 ? 5.687 17.375 7.656 1.00 80.56 490 GLY A N 1
ATOM 3767 C CA . GLY A 1 490 ? 4.319 17.898 7.638 1.00 80.56 490 GLY A CA 1
ATOM 3768 C C . GLY A 1 490 ? 3.378 17.256 8.664 1.00 80.56 490 GLY A C 1
ATOM 3769 O O . GLY A 1 490 ? 2.174 17.475 8.597 1.00 80.56 490 GLY A O 1
ATOM 3770 N N . GLU A 1 491 ? 3.897 16.473 9.613 1.00 86.06 491 GLU A N 1
ATOM 3771 C CA . GLU A 1 491 ? 3.101 15.798 10.645 1.00 86.06 491 GLU A CA 1
ATOM 3772 C C . GLU A 1 491 ? 2.950 16.691 11.886 1.00 86.06 491 GLU A C 1
ATOM 3774 O O . GLU A 1 491 ? 3.909 17.351 12.303 1.00 86.06 491 GLU A O 1
ATOM 3779 N N . THR A 1 492 ? 1.759 16.695 12.492 1.00 92.88 492 THR A N 1
ATOM 3780 C CA . THR A 1 492 ? 1.406 17.571 13.619 1.00 92.88 492 THR A CA 1
ATOM 3781 C C . THR A 1 492 ? 1.482 16.879 14.976 1.00 92.88 492 THR A C 1
ATOM 3783 O O . THR A 1 492 ? 1.058 15.731 15.119 1.00 92.88 492 THR A O 1
ATOM 3786 N N . PHE A 1 493 ? 1.970 17.600 15.987 1.00 95.50 493 PHE A N 1
ATOM 3787 C CA . PHE A 1 493 ? 2.076 17.107 17.360 1.00 95.50 493 PHE A CA 1
ATOM 3788 C C . PHE A 1 493 ? 1.981 18.219 18.411 1.00 95.50 493 PHE A C 1
ATOM 3790 O O . PHE A 1 493 ? 2.182 19.398 18.113 1.00 95.50 493 PHE A O 1
ATOM 3797 N N . VAL A 1 494 ? 1.733 17.821 19.660 1.00 97.56 494 VAL A N 1
ATOM 3798 C CA . VAL A 1 494 ? 1.902 18.650 20.864 1.00 97.56 494 VAL A CA 1
ATOM 3799 C C . VAL A 1 494 ? 3.060 18.090 21.681 1.00 97.56 494 VAL A C 1
ATOM 3801 O O . VAL A 1 494 ? 3.127 16.889 21.939 1.00 97.56 494 VAL A O 1
ATOM 3804 N N . GLU A 1 495 ? 3.987 18.958 22.068 1.00 96.81 495 GLU A N 1
ATOM 3805 C CA . GLU A 1 495 ? 5.056 18.630 23.011 1.00 96.81 495 GLU A CA 1
ATOM 3806 C C . GLU A 1 495 ? 4.541 18.815 24.439 1.00 96.81 495 GLU A C 1
ATOM 3808 O O . GLU A 1 495 ? 4.015 19.873 24.781 1.00 96.81 495 GLU A O 1
ATOM 3813 N N . VAL A 1 496 ? 4.675 17.771 25.252 1.00 97.69 496 VAL A N 1
ATOM 3814 C CA . VAL A 1 496 ? 4.291 17.744 26.663 1.00 97.69 496 VAL A CA 1
ATOM 3815 C C . VAL A 1 496 ? 5.564 17.569 27.473 1.00 97.69 496 VAL A C 1
ATOM 3817 O O . VAL A 1 496 ? 6.093 16.461 27.560 1.00 97.69 496 VAL A O 1
ATOM 3820 N N . GLU A 1 497 ? 6.078 18.667 28.015 1.00 96.25 497 GLU A N 1
ATOM 3821 C CA . GLU A 1 497 ? 7.270 18.675 28.863 1.00 96.25 497 GLU A CA 1
ATOM 3822 C C . GLU A 1 497 ? 6.861 18.443 30.316 1.00 96.25 497 GLU A C 1
ATOM 3824 O O . GLU A 1 497 ? 5.988 19.138 30.836 1.00 96.25 497 GLU A O 1
ATOM 3829 N N . PHE A 1 498 ? 7.426 17.422 30.956 1.00 96.88 498 PHE A N 1
ATOM 3830 C CA . PHE A 1 498 ? 7.067 17.081 32.329 1.00 96.88 498 PHE A CA 1
ATOM 3831 C C . PHE A 1 498 ? 7.666 18.107 33.294 1.00 96.88 498 PHE A C 1
ATOM 3833 O O . PHE A 1 498 ? 8.856 18.381 33.215 1.00 96.88 498 PHE A O 1
ATOM 3840 N N . ALA A 1 499 ? 6.879 18.609 34.250 1.00 95.38 499 ALA A N 1
ATOM 3841 C CA . ALA A 1 499 ? 7.388 19.518 35.289 1.00 95.38 499 ALA A CA 1
ATOM 3842 C C . ALA A 1 499 ? 8.386 18.842 36.249 1.00 95.38 499 ALA A C 1
ATOM 3844 O O . ALA A 1 499 ? 9.245 19.483 36.848 1.00 95.38 499 ALA A O 1
ATOM 3845 N N . GLU A 1 500 ? 8.275 17.521 36.399 1.00 92.50 500 GLU A N 1
ATOM 3846 C CA . GLU A 1 500 ? 9.236 16.701 37.132 1.00 92.50 500 GLU A CA 1
ATOM 3847 C C . GLU A 1 500 ? 9.857 15.688 36.176 1.00 92.50 500 GLU A C 1
ATOM 3849 O O . GLU A 1 500 ? 9.150 14.843 35.628 1.00 92.50 500 GLU A O 1
ATOM 3854 N N . TYR A 1 501 ? 11.175 15.742 35.995 1.00 91.00 501 TYR A N 1
ATOM 3855 C CA . TYR A 1 501 ? 11.905 14.836 35.114 1.00 91.00 501 TYR A CA 1
ATOM 3856 C C . TYR A 1 501 ? 13.283 14.477 35.685 1.00 91.00 501 TYR A C 1
ATOM 3858 O O . TYR A 1 501 ? 13.804 15.113 36.600 1.00 91.00 501 TYR A O 1
ATOM 3866 N N . GLY A 1 502 ? 13.851 13.388 35.173 1.00 88.75 502 GLY A N 1
ATOM 3867 C CA . GLY A 1 502 ? 15.146 12.856 35.588 1.00 88.75 502 GLY A CA 1
ATOM 3868 C C . GLY A 1 502 ? 15.262 11.364 35.283 1.00 88.75 502 GLY A C 1
ATOM 3869 O O . GLY A 1 502 ? 14.282 10.697 34.938 1.00 88.75 502 GLY A O 1
ATOM 3870 N N . ALA A 1 503 ? 16.470 10.811 35.388 1.00 90.31 503 ALA A N 1
ATOM 3871 C CA . ALA A 1 503 ? 16.697 9.384 35.157 1.00 90.31 503 ALA A CA 1
ATOM 3872 C C . ALA A 1 503 ? 15.899 8.527 36.158 1.00 90.31 503 ALA A C 1
ATOM 3874 O O . ALA A 1 503 ? 16.122 8.608 37.364 1.00 90.31 503 ALA A O 1
ATOM 3875 N N . GLY A 1 504 ? 14.968 7.712 35.653 1.00 87.62 504 GLY A N 1
ATOM 3876 C CA . GLY A 1 504 ? 14.115 6.844 36.474 1.00 87.62 504 GLY A CA 1
ATOM 3877 C C . GLY A 1 504 ? 13.026 7.560 37.286 1.00 87.62 504 GLY A C 1
ATOM 3878 O O . GLY A 1 504 ? 12.345 6.904 38.070 1.00 87.62 504 GLY A O 1
ATOM 3879 N N . VAL A 1 505 ? 12.836 8.874 37.114 1.00 91.88 505 VAL A N 1
ATOM 3880 C CA . VAL A 1 505 ? 11.783 9.631 37.813 1.00 91.88 505 VAL A CA 1
ATOM 3881 C C . VAL A 1 505 ? 10.411 9.190 37.309 1.00 91.88 505 VAL A C 1
ATOM 3883 O O . VAL A 1 505 ? 10.186 9.129 36.100 1.00 91.88 505 VAL A O 1
ATOM 3886 N N . ALA A 1 506 ? 9.505 8.865 38.232 1.00 92.69 506 ALA A N 1
ATOM 3887 C CA . ALA A 1 506 ? 8.132 8.481 37.929 1.00 92.69 506 ALA A CA 1
ATOM 3888 C C . ALA A 1 506 ? 7.220 9.708 38.025 1.00 92.69 506 ALA A C 1
ATOM 3890 O O . ALA A 1 506 ? 6.919 10.170 39.124 1.00 92.69 506 ALA A O 1
ATOM 3891 N N . THR A 1 507 ? 6.778 10.219 36.878 1.00 94.19 507 THR A N 1
ATOM 3892 C CA . THR A 1 507 ? 5.983 11.452 36.776 1.00 94.19 507 THR A CA 1
ATOM 3893 C C . THR A 1 507 ? 4.751 11.271 35.886 1.00 94.19 507 THR A C 1
ATOM 3895 O O . THR A 1 507 ? 4.609 10.256 35.197 1.00 94.19 507 THR A O 1
ATOM 3898 N N . THR A 1 508 ? 3.853 12.255 35.907 1.00 95.69 508 THR A N 1
ATOM 3899 C CA . THR A 1 508 ? 2.640 12.308 35.085 1.00 95.69 508 THR A CA 1
ATOM 3900 C C . THR A 1 508 ? 2.406 13.713 34.549 1.00 95.69 508 THR A C 1
ATOM 3902 O O . THR A 1 508 ? 2.563 14.676 35.295 1.00 95.69 508 THR A O 1
ATOM 3905 N N . ALA A 1 509 ? 1.932 13.822 33.312 1.00 97.81 509 ALA A N 1
ATOM 3906 C CA . ALA A 1 509 ? 1.434 15.066 32.733 1.00 97.81 509 ALA A CA 1
ATOM 3907 C C . ALA A 1 509 ? 0.184 14.784 31.900 1.00 97.81 509 ALA A C 1
ATOM 3909 O O . ALA A 1 509 ? 0.117 13.762 31.220 1.00 97.81 509 ALA A O 1
ATOM 3910 N N . ALA A 1 510 ? -0.801 15.675 31.930 1.00 98.00 510 ALA A N 1
ATOM 3911 C CA . ALA A 1 510 ? -2.046 15.510 31.195 1.00 98.00 510 ALA A CA 1
ATOM 3912 C C . ALA A 1 510 ? -2.345 16.719 30.308 1.00 98.00 510 ALA A C 1
ATOM 3914 O O . ALA A 1 510 ? -2.184 17.870 30.723 1.00 98.00 510 ALA A O 1
ATOM 3915 N N . ILE A 1 511 ? -2.826 16.440 29.097 1.00 98.56 511 ILE A N 1
ATOM 3916 C CA . ILE A 1 511 ? -3.332 17.430 28.148 1.00 98.56 511 ILE A CA 1
ATOM 3917 C C . ILE A 1 511 ? -4.742 17.074 27.704 1.00 98.56 511 ILE A C 1
ATOM 3919 O O . ILE A 1 511 ? -5.146 15.911 27.730 1.00 98.56 511 ILE A O 1
ATOM 3923 N N . LYS A 1 512 ? -5.457 18.081 27.212 1.00 98.62 512 LYS A N 1
ATOM 3924 C CA . LYS A 1 512 ? -6.723 17.914 26.513 1.00 98.62 512 LYS A CA 1
ATOM 3925 C C . LYS A 1 512 ? -6.598 18.418 25.082 1.00 98.62 512 LYS A C 1
ATOM 3927 O O . LYS A 1 512 ? -6.173 19.553 24.874 1.00 98.62 512 LYS A O 1
ATOM 3932 N N . LEU A 1 513 ? -6.962 17.585 24.113 1.00 98.62 513 LEU A N 1
ATOM 3933 C CA . LEU A 1 513 ? -7.130 17.971 22.716 1.00 98.62 513 LEU A CA 1
ATOM 3934 C C . LEU A 1 513 ? -8.621 18.150 22.432 1.00 98.62 513 LEU A C 1
ATOM 3936 O O . LEU A 1 513 ? -9.378 17.188 22.490 1.00 98.62 513 LEU A O 1
ATOM 3940 N N . THR A 1 514 ? -9.037 19.365 22.100 1.00 98.12 514 THR A N 1
ATOM 3941 C CA . THR A 1 514 ? -10.403 19.670 21.668 1.00 98.12 514 THR A CA 1
ATOM 3942 C C . THR A 1 514 ? -10.418 19.742 20.149 1.00 98.12 514 THR A C 1
ATOM 3944 O O . THR A 1 514 ? -9.843 20.668 19.574 1.00 98.12 514 THR A O 1
ATOM 3947 N N . VAL A 1 515 ? -11.046 18.762 19.498 1.00 96.88 515 VAL A N 1
ATOM 3948 C CA . VAL A 1 515 ? -11.289 18.779 18.051 1.00 96.88 515 VAL A CA 1
ATOM 3949 C C . VAL A 1 515 ? -12.635 19.438 17.810 1.00 96.88 515 VAL A C 1
ATOM 3951 O O . VAL A 1 515 ? -13.637 18.993 18.363 1.00 96.88 515 VAL A O 1
ATOM 3954 N N . THR A 1 516 ? -12.664 20.472 16.980 1.00 95.75 516 THR A N 1
ATOM 3955 C CA . THR A 1 516 ? -13.872 21.237 16.675 1.00 95.75 516 THR A CA 1
ATOM 3956 C C . THR A 1 516 ? -14.151 21.172 15.183 1.00 95.75 516 THR A C 1
ATOM 3958 O O . THR A 1 516 ? -13.273 21.459 14.368 1.00 95.75 516 THR A O 1
ATOM 3961 N N . SER A 1 517 ? -15.387 20.817 14.844 1.00 91.25 517 SER A N 1
ATOM 3962 C CA . SER A 1 517 ? -15.918 20.845 13.476 1.00 91.25 517 SER A CA 1
ATOM 3963 C C . SER A 1 517 ? -15.646 22.182 12.773 1.00 91.25 517 SER A C 1
ATOM 3965 O O . SER A 1 517 ? -15.585 23.236 13.409 1.00 91.25 517 SER A O 1
ATOM 3967 N N . ALA A 1 518 ? -15.483 22.149 11.450 1.00 87.75 518 ALA A N 1
ATOM 3968 C CA . ALA A 1 518 ? -15.157 23.335 10.651 1.00 87.75 518 ALA A CA 1
ATOM 3969 C C . ALA A 1 518 ? -16.156 24.505 10.800 1.00 87.75 518 ALA A C 1
ATOM 3971 O O . ALA A 1 518 ? -15.762 25.665 10.683 1.00 87.75 518 ALA A O 1
ATOM 3972 N N . ASP A 1 519 ? -17.433 24.217 11.065 1.00 85.94 519 ASP A N 1
ATOM 3973 C CA . ASP A 1 519 ? -18.473 25.228 11.291 1.00 85.94 519 ASP A CA 1
ATOM 3974 C C . ASP A 1 519 ? -18.540 25.733 12.748 1.00 85.94 519 ASP A C 1
ATOM 3976 O O . ASP A 1 519 ? -19.290 26.661 13.054 1.00 85.94 519 ASP A O 1
ATOM 3980 N N . GLY A 1 520 ? -17.735 25.151 13.643 1.00 89.31 520 GLY A N 1
ATOM 3981 C CA . GLY A 1 520 ? -17.657 25.514 15.054 1.00 89.31 520 GLY A CA 1
ATOM 3982 C C . GLY A 1 520 ? -18.818 25.014 15.914 1.00 89.31 520 GLY A C 1
ATOM 3983 O O . GLY A 1 520 ? -18.888 25.383 17.085 1.00 89.31 520 GLY A O 1
ATOM 3984 N N . THR A 1 521 ? -19.738 24.210 15.373 1.00 87.94 521 THR A N 1
ATOM 3985 C CA . THR A 1 521 ? -20.980 23.831 16.071 1.00 87.94 521 THR A CA 1
ATOM 3986 C C . THR A 1 521 ? -20.809 22.648 17.020 1.00 87.94 521 THR A C 1
ATOM 3988 O O . THR A 1 521 ? -21.580 22.496 17.968 1.00 87.94 521 THR A O 1
ATOM 3991 N N . GLN A 1 522 ? -19.799 21.815 16.778 1.00 91.06 522 GLN A N 1
ATOM 3992 C CA . GLN A 1 522 ? -19.557 20.563 17.493 1.00 91.06 522 GLN A CA 1
ATOM 3993 C C . GLN A 1 522 ? -18.095 20.416 17.887 1.00 91.06 522 GLN A C 1
ATOM 3995 O O . GLN A 1 522 ? -17.200 20.800 17.126 1.00 91.06 522 GLN A O 1
ATOM 4000 N N . SER A 1 523 ? -17.860 19.778 19.033 1.00 94.19 523 SER A N 1
ATOM 4001 C CA . SER A 1 523 ? -16.523 19.506 19.550 1.00 94.19 523 SER A CA 1
ATOM 4002 C C . SER A 1 523 ? -16.436 18.161 20.263 1.00 94.19 523 SER A C 1
ATOM 4004 O O . SER A 1 523 ? -17.388 17.743 20.921 1.00 94.19 523 SER A O 1
ATOM 4006 N N . ARG A 1 524 ? -15.263 17.530 20.201 1.00 95.38 524 ARG A N 1
ATOM 4007 C CA . ARG A 1 524 ? -14.913 16.340 20.979 1.00 95.38 524 ARG A CA 1
ATOM 4008 C C . ARG A 1 524 ? -13.603 16.578 21.719 1.00 95.38 524 ARG A C 1
ATOM 4010 O O . ARG A 1 524 ? -12.611 16.981 21.114 1.00 95.38 524 ARG A O 1
ATOM 4017 N N . ASP A 1 525 ? -13.618 16.290 23.014 1.00 97.19 525 ASP A N 1
ATOM 4018 C CA . ASP A 1 525 ? -12.452 16.393 23.884 1.00 97.19 525 ASP A CA 1
ATOM 4019 C C . ASP A 1 525 ? -11.785 15.022 24.041 1.00 97.19 525 ASP A C 1
ATOM 4021 O O . ASP A 1 525 ? -12.438 14.036 24.376 1.00 97.19 525 ASP A O 1
ATOM 4025 N N . TYR A 1 526 ? -10.474 14.980 23.827 1.00 98.06 526 TYR A N 1
ATOM 4026 C CA . TYR A 1 526 ? -9.613 13.846 24.133 1.00 98.06 526 TYR A CA 1
ATOM 4027 C C . TYR A 1 526 ? -8.695 14.227 25.293 1.00 98.06 526 TYR A C 1
ATOM 4029 O O . TYR A 1 526 ? -7.888 15.146 25.163 1.00 98.06 526 TYR A O 1
ATOM 4037 N N . LEU A 1 527 ? -8.808 13.537 26.422 1.00 98.06 527 LEU A N 1
ATOM 4038 C CA . LEU A 1 527 ? -7.922 13.641 27.570 1.00 98.06 527 LEU A CA 1
ATOM 4039 C C . LEU A 1 527 ? -6.804 12.601 27.446 1.00 98.06 527 LEU A C 1
ATOM 4041 O O . LEU A 1 527 ? -7.056 11.398 27.372 1.00 98.06 527 LEU A O 1
ATOM 4045 N N . ILE A 1 528 ? -5.555 13.062 27.445 1.00 98.25 528 ILE A N 1
ATOM 4046 C CA . ILE A 1 528 ? -4.374 12.206 27.339 1.00 98.25 528 ILE A CA 1
ATOM 4047 C C . ILE A 1 528 ? -3.488 12.462 28.547 1.00 98.25 528 ILE A C 1
ATOM 4049 O O . ILE A 1 528 ? -2.972 13.564 28.717 1.00 98.25 528 ILE A O 1
ATOM 4053 N N . THR A 1 529 ? -3.292 11.434 29.368 1.00 97.38 529 THR A N 1
ATOM 4054 C CA . THR A 1 529 ? -2.365 11.460 30.502 1.00 97.38 529 THR A CA 1
ATOM 4055 C C . THR A 1 529 ? -1.139 10.623 30.176 1.00 97.38 529 THR A C 1
ATOM 4057 O O . THR A 1 529 ? -1.203 9.400 30.058 1.00 97.38 529 THR A O 1
ATOM 4060 N N . LEU A 1 530 ? -0.004 11.290 30.041 1.00 97.81 530 LEU A N 1
ATOM 4061 C CA . LEU A 1 530 ? 1.295 10.672 29.879 1.00 97.81 530 LEU A CA 1
ATOM 4062 C C . LEU A 1 530 ? 1.852 10.343 31.257 1.00 97.81 530 LEU A C 1
ATOM 4064 O O . LEU A 1 530 ? 1.725 11.133 32.195 1.00 97.81 530 LEU A O 1
ATOM 4068 N N . TYR A 1 531 ? 2.507 9.198 31.374 1.00 95.62 531 TYR A N 1
ATOM 4069 C CA . TYR A 1 531 ? 3.205 8.821 32.590 1.00 95.62 531 TYR A CA 1
ATOM 4070 C C . TYR A 1 531 ? 4.499 8.078 32.282 1.00 95.62 531 TYR A C 1
ATOM 4072 O O . TYR A 1 531 ? 4.622 7.378 31.272 1.00 95.62 531 TYR A O 1
ATOM 4080 N N . THR A 1 532 ? 5.470 8.224 33.177 1.00 95.00 532 THR A N 1
ATOM 4081 C CA . THR A 1 532 ? 6.775 7.576 33.052 1.00 95.00 532 THR A CA 1
ATOM 4082 C C . THR A 1 532 ? 7.062 6.660 34.227 1.00 95.00 532 THR A C 1
ATOM 4084 O O . THR A 1 532 ? 6.548 6.872 35.325 1.00 95.00 532 THR A O 1
ATOM 4087 N N . ASN A 1 533 ? 7.881 5.630 33.993 1.00 92.81 533 ASN A N 1
ATOM 4088 C CA . ASN A 1 533 ? 8.420 4.751 35.041 1.00 92.81 533 ASN A CA 1
ATOM 4089 C C . ASN A 1 533 ? 7.336 4.261 36.021 1.00 92.81 533 ASN A C 1
ATOM 4091 O O . ASN A 1 533 ? 7.482 4.321 37.243 1.00 92.81 533 ASN A O 1
ATOM 4095 N N . ASP A 1 534 ? 6.211 3.828 35.444 1.00 88.81 534 ASP A N 1
ATOM 4096 C CA . ASP A 1 534 ? 5.043 3.303 36.149 1.00 88.81 534 ASP A CA 1
ATOM 4097 C C . ASP A 1 534 ? 4.421 4.263 37.178 1.00 88.81 534 ASP A C 1
ATOM 4099 O O . ASP A 1 534 ? 3.842 3.816 38.162 1.00 88.81 534 ASP A O 1
ATOM 4103 N N . ALA A 1 535 ? 4.492 5.586 36.990 1.00 92.25 535 ALA A N 1
ATOM 4104 C CA . ALA A 1 535 ? 3.948 6.569 37.941 1.00 92.25 535 ALA A CA 1
ATOM 4105 C C . ALA A 1 535 ? 2.457 6.392 38.297 1.00 92.25 535 ALA A C 1
ATOM 4107 O O . ALA A 1 535 ? 2.033 6.873 39.353 1.00 92.25 535 ALA A O 1
ATOM 4108 N N . LEU A 1 536 ? 1.688 5.694 37.454 1.00 92.94 536 LEU A N 1
ATOM 4109 C CA . LEU A 1 536 ? 0.292 5.329 37.685 1.00 92.94 536 LEU A CA 1
ATOM 4110 C C . LEU A 1 536 ? 0.132 3.813 37.900 1.00 92.94 536 LEU A C 1
ATOM 4112 O O . LEU A 1 536 ? 0.820 3.021 37.245 1.00 92.94 536 LEU A O 1
ATOM 4116 N N . PRO A 1 537 ? -0.785 3.386 38.789 1.00 92.81 537 PRO A N 1
ATOM 4117 C CA . PRO A 1 537 ? -1.163 1.982 38.887 1.00 92.81 537 PRO A CA 1
ATOM 4118 C C . PRO A 1 537 ? -1.923 1.540 37.629 1.00 92.81 537 PRO A C 1
ATOM 4120 O O . PRO A 1 537 ? -2.782 2.258 37.115 1.00 92.81 537 PRO A O 1
ATOM 4123 N N . THR A 1 538 ? -1.648 0.332 37.151 1.00 91.75 538 THR A N 1
ATOM 4124 C CA . THR A 1 538 ? -2.329 -0.272 36.003 1.00 91.75 538 THR A CA 1
ATOM 4125 C C . THR A 1 538 ? -2.814 -1.677 36.334 1.00 91.75 538 THR A C 1
ATOM 4127 O O . THR A 1 538 ? -2.201 -2.410 37.111 1.00 91.75 538 THR A O 1
ATOM 4130 N N . LEU A 1 539 ? -3.945 -2.035 35.726 1.00 92.62 539 LEU A N 1
ATOM 4131 C CA . LEU A 1 539 ? -4.554 -3.360 35.768 1.00 92.62 539 LEU A CA 1
ATOM 4132 C C . LEU A 1 539 ? -4.660 -3.896 34.346 1.00 92.62 539 LEU A C 1
ATOM 4134 O O . LEU A 1 539 ? -5.127 -3.198 33.437 1.00 92.62 539 LEU A O 1
ATOM 4138 N N . THR A 1 540 ? -4.275 -5.151 34.169 1.00 91.38 540 THR A N 1
ATOM 4139 C CA . THR A 1 540 ? -4.367 -5.868 32.897 1.00 91.38 540 THR A CA 1
ATOM 4140 C C . THR A 1 540 ? -5.106 -7.189 33.084 1.00 91.38 540 THR A C 1
ATOM 4142 O O . THR A 1 540 ? -5.020 -7.821 34.138 1.00 91.38 540 THR A O 1
ATOM 4145 N N . LEU A 1 541 ? -5.873 -7.563 32.059 1.00 90.19 541 LEU A N 1
ATOM 4146 C CA . LEU A 1 541 ? -6.650 -8.796 31.971 1.00 90.19 541 LEU A CA 1
ATOM 4147 C C . LEU A 1 541 ? -6.189 -9.532 30.712 1.00 90.19 541 LEU A C 1
ATOM 4149 O O . LEU A 1 541 ? -6.095 -8.915 29.652 1.00 90.19 541 LEU A O 1
ATOM 4153 N N . GLY A 1 542 ? -5.882 -10.822 30.827 1.00 80.62 542 GLY A N 1
ATOM 4154 C CA . GLY A 1 542 ? -5.596 -11.659 29.661 1.00 80.62 542 GLY A CA 1
ATOM 4155 C C . GLY A 1 542 ? -6.870 -12.032 28.895 1.00 80.62 542 GLY A C 1
ATOM 4156 O O . GLY A 1 542 ? -7.976 -11.904 29.416 1.00 80.62 542 GLY A O 1
ATOM 4157 N N . GLU A 1 543 ? -6.710 -12.562 27.680 1.00 76.69 543 GLU A N 1
ATOM 4158 C CA . GLU A 1 543 ? -7.815 -13.023 26.818 1.00 76.69 543 GLU A CA 1
ATOM 4159 C C . GLU A 1 543 ? -8.725 -14.057 27.515 1.00 76.69 543 GLU A C 1
ATOM 4161 O O . GLU A 1 543 ? -9.935 -14.066 27.314 1.00 76.69 543 GLU A O 1
ATOM 4166 N N . ASN A 1 544 ? -8.163 -14.851 28.435 1.00 85.00 544 ASN A N 1
ATOM 4167 C CA . ASN A 1 544 ? -8.879 -15.810 29.282 1.00 85.00 544 ASN A CA 1
ATOM 4168 C C . ASN A 1 544 ? -8.816 -15.421 30.768 1.00 85.00 544 ASN A C 1
ATOM 4170 O O . ASN A 1 544 ? -8.421 -16.217 31.617 1.00 85.00 544 ASN A O 1
ATOM 4174 N N . ALA A 1 545 ? -9.169 -14.175 31.091 1.00 91.81 545 ALA A N 1
ATOM 4175 C CA . ALA A 1 545 ? -9.118 -13.683 32.468 1.00 91.81 545 ALA A CA 1
ATOM 4176 C C . ALA A 1 545 ? -10.072 -14.420 33.425 1.00 91.81 545 ALA A C 1
ATOM 4178 O O . ALA A 1 545 ? -9.795 -14.470 34.617 1.00 91.81 545 ALA A O 1
ATOM 4179 N N . VAL A 1 546 ? -11.179 -15.003 32.949 1.00 94.81 546 VAL A N 1
ATOM 4180 C CA . VAL A 1 546 ? -12.072 -15.823 33.789 1.00 94.81 546 VAL A CA 1
ATOM 4181 C C . VAL A 1 546 ? -11.507 -17.238 33.884 1.00 94.81 546 VAL A C 1
ATOM 4183 O O . VAL A 1 546 ? -11.618 -18.021 32.946 1.00 94.81 546 VAL A O 1
ATOM 4186 N N . VAL A 1 547 ? -10.898 -17.560 35.023 1.00 94.62 547 VAL A N 1
ATOM 4187 C CA . VAL A 1 547 ? -10.212 -18.842 35.260 1.00 94.62 547 VAL A CA 1
ATOM 4188 C C . VAL A 1 547 ? -11.187 -19.918 35.732 1.00 94.62 547 VAL A C 1
ATOM 4190 O O . VAL A 1 547 ? -11.026 -21.094 35.422 1.00 94.62 547 VAL A O 1
ATOM 4193 N N . GLU A 1 548 ? -12.206 -19.520 36.491 1.00 93.81 548 GLU A N 1
ATOM 4194 C CA . GLU A 1 548 ? -13.204 -20.429 37.047 1.00 93.81 548 GLU A CA 1
ATOM 4195 C C . GLU A 1 548 ? -14.549 -19.708 37.168 1.00 93.81 548 GLU A C 1
ATOM 4197 O O . GLU A 1 548 ? -14.596 -18.531 37.532 1.00 93.81 548 GLU A O 1
ATOM 4202 N N . ARG A 1 549 ? -15.647 -20.415 36.890 1.00 92.19 549 ARG A N 1
ATOM 4203 C CA . ARG A 1 549 ? -17.015 -19.929 37.082 1.00 92.19 549 ARG A CA 1
ATOM 4204 C C . ARG A 1 549 ? -17.909 -21.095 37.503 1.00 92.19 549 ARG A C 1
ATOM 4206 O O . ARG A 1 549 ? -18.061 -22.054 36.756 1.00 92.19 549 ARG A O 1
ATOM 4213 N N . THR A 1 550 ? -18.478 -21.000 38.699 1.00 91.06 550 THR A N 1
ATOM 4214 C CA . THR A 1 550 ? -19.460 -21.940 39.271 1.00 91.06 550 THR A CA 1
ATOM 4215 C C . THR A 1 550 ? -20.787 -21.216 39.464 1.00 91.06 550 THR A C 1
ATOM 4217 O O . THR A 1 550 ? -20.848 -20.015 39.239 1.00 91.06 550 THR A O 1
ATOM 4220 N N . ASP A 1 551 ? -21.838 -21.882 39.938 1.00 87.06 551 ASP A N 1
ATOM 4221 C CA . ASP A 1 551 ? -23.162 -21.270 40.136 1.00 87.06 551 ASP A CA 1
ATOM 4222 C C . ASP A 1 551 ? -23.160 -20.037 41.052 1.00 87.06 551 ASP A C 1
ATOM 4224 O O . ASP A 1 551 ? -23.960 -19.123 40.858 1.00 87.06 551 ASP A O 1
ATOM 4228 N N . ASN A 1 552 ? -22.248 -19.977 42.029 1.00 91.94 552 ASN A N 1
ATOM 4229 C CA . ASN A 1 552 ? -22.240 -18.944 43.070 1.00 91.94 552 ASN A CA 1
ATOM 4230 C C . ASN A 1 552 ? -20.906 -18.200 43.256 1.00 91.94 552 ASN A C 1
ATOM 4232 O O . ASN A 1 552 ? -20.816 -17.297 44.099 1.00 91.94 552 ASN A O 1
ATOM 4236 N N . ALA A 1 553 ? -19.882 -18.553 42.476 1.00 95.44 553 ALA A N 1
ATOM 4237 C CA . ALA A 1 553 ? -18.550 -17.977 42.578 1.00 95.44 553 ALA A CA 1
ATOM 4238 C C . ALA A 1 553 ? -17.841 -17.898 41.219 1.00 95.44 553 ALA A C 1
ATOM 4240 O O . ALA A 1 553 ? -18.242 -18.529 40.237 1.00 95.44 553 ALA A O 1
ATOM 4241 N N . ALA A 1 554 ? -16.778 -17.099 41.162 1.00 96.50 554 ALA A N 1
ATOM 4242 C CA . ALA A 1 554 ? -15.885 -17.027 40.012 1.00 96.50 554 ALA A CA 1
ATOM 4243 C C . ALA A 1 554 ? -14.466 -16.632 40.436 1.00 96.50 554 ALA A C 1
ATOM 4245 O O . ALA A 1 554 ? -14.282 -15.977 41.462 1.00 96.50 554 ALA A O 1
ATOM 4246 N N . LYS A 1 555 ? -13.471 -17.000 39.628 1.00 97.12 555 LYS A N 1
ATOM 4247 C CA . LYS A 1 555 ? -12.082 -16.552 39.773 1.00 97.12 555 LYS A CA 1
ATOM 4248 C C . LYS A 1 555 ? -11.648 -15.798 38.532 1.00 97.12 555 LYS A C 1
ATOM 4250 O O . LYS A 1 555 ? -11.785 -16.306 37.419 1.00 97.12 555 LYS A O 1
ATOM 4255 N N . VAL A 1 556 ? -11.098 -14.608 38.737 1.00 97.00 556 VAL A N 1
ATOM 4256 C CA . VAL A 1 556 ? -10.594 -13.745 37.669 1.00 97.00 556 VAL A CA 1
ATOM 4257 C C . VAL A 1 556 ? -9.096 -13.523 37.860 1.00 97.00 556 VAL A C 1
ATOM 4259 O O . VAL A 1 556 ? -8.671 -13.029 38.901 1.00 97.00 556 VAL A O 1
ATOM 4262 N N . ALA A 1 557 ? -8.290 -13.879 36.864 1.00 96.06 557 ALA A N 1
ATOM 4263 C CA . ALA A 1 557 ? -6.873 -13.551 36.819 1.00 96.06 557 ALA A CA 1
ATOM 4264 C C . ALA A 1 557 ? -6.694 -12.072 36.466 1.00 96.06 557 ALA A C 1
ATOM 4266 O O . ALA A 1 557 ? -7.219 -11.590 35.459 1.00 96.06 557 ALA A O 1
ATOM 4267 N N . VAL A 1 558 ? -5.938 -11.358 37.296 1.00 96.25 558 VAL A N 1
ATOM 4268 C CA . 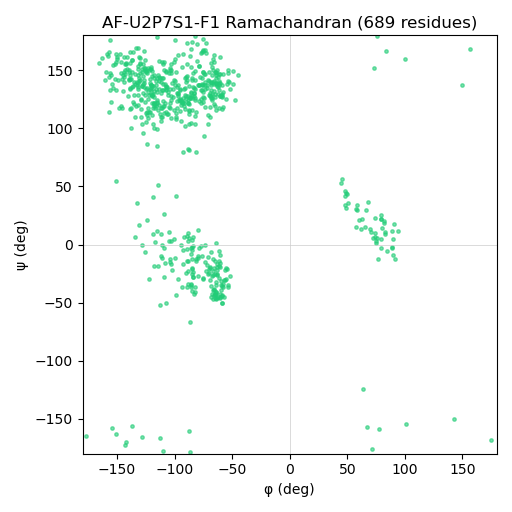VAL A 1 558 ? -5.646 -9.933 37.120 1.00 96.25 558 VAL A CA 1
ATOM 4269 C C . VAL A 1 558 ? -4.160 -9.688 37.341 1.00 96.25 558 VAL A C 1
ATOM 4271 O O . VAL A 1 558 ? -3.577 -10.224 38.279 1.00 96.25 558 VAL A O 1
ATOM 4274 N N . THR A 1 559 ? -3.539 -8.854 36.512 1.00 95.88 559 THR A N 1
ATOM 4275 C CA . THR A 1 559 ? -2.127 -8.483 36.682 1.00 95.88 559 THR A CA 1
ATOM 4276 C C . THR A 1 559 ? -2.019 -6.999 36.997 1.00 95.88 559 THR A C 1
ATOM 4278 O O . THR A 1 559 ? -2.499 -6.159 36.229 1.00 95.88 559 THR A O 1
ATOM 4281 N N . ALA A 1 560 ? -1.395 -6.684 38.132 1.00 95.44 560 ALA A N 1
ATOM 4282 C CA . ALA A 1 560 ? -1.174 -5.327 38.616 1.00 95.44 560 ALA A CA 1
ATOM 4283 C C . ALA A 1 560 ? 0.304 -4.946 38.472 1.00 95.44 560 ALA A C 1
ATOM 4285 O O . ALA A 1 560 ? 1.181 -5.730 38.827 1.00 95.44 560 ALA A O 1
ATOM 4286 N N . ASN A 1 561 ? 0.619 -3.739 37.995 1.00 92.12 561 ASN A N 1
ATOM 4287 C CA . ASN A 1 561 ? 2.023 -3.300 37.935 1.00 92.12 561 ASN A CA 1
ATOM 4288 C C . ASN A 1 561 ? 2.607 -2.963 39.323 1.00 92.12 561 ASN A C 1
ATOM 4290 O O . ASN A 1 561 ? 3.822 -2.990 39.509 1.00 92.12 561 ASN A O 1
ATOM 4294 N N . LYS A 1 562 ? 1.748 -2.647 40.297 1.00 92.50 562 LYS A N 1
ATOM 4295 C CA . LYS A 1 562 ? 2.101 -2.231 41.658 1.00 92.50 562 LYS A CA 1
ATOM 4296 C C . LYS A 1 562 ? 1.156 -2.863 42.674 1.00 92.50 562 LYS A C 1
ATOM 4298 O O . LYS A 1 562 ? -0.008 -3.106 42.371 1.00 92.50 562 LYS A O 1
ATOM 4303 N N . ALA A 1 563 ? 1.658 -3.096 43.884 1.00 94.81 563 ALA A N 1
ATOM 4304 C CA . ALA A 1 563 ? 0.828 -3.540 45.000 1.00 94.81 563 ALA A CA 1
ATOM 4305 C C . ALA A 1 563 ? -0.140 -2.428 45.427 1.00 94.81 563 ALA A C 1
ATOM 4307 O O . ALA A 1 563 ? 0.217 -1.257 45.350 1.00 94.81 563 ALA A O 1
ATOM 4308 N N . GLY A 1 564 ? -1.344 -2.764 45.877 1.00 95.94 564 GLY A N 1
ATOM 4309 C CA . GLY A 1 564 ? -2.340 -1.785 46.319 1.00 95.94 564 GLY A CA 1
ATOM 4310 C C . GLY A 1 564 ? -3.674 -2.435 46.662 1.00 95.94 564 GLY A C 1
ATOM 4311 O O . GLY A 1 564 ? -3.770 -3.658 46.730 1.00 95.94 564 GLY A O 1
ATOM 4312 N N . THR A 1 565 ? -4.711 -1.622 46.839 1.00 97.56 565 THR A N 1
ATOM 4313 C CA . THR A 1 565 ? -6.064 -2.108 47.127 1.00 97.56 565 THR A CA 1
ATOM 4314 C C . THR A 1 565 ? -6.887 -2.142 45.844 1.00 97.56 565 THR A C 1
ATOM 4316 O O . THR A 1 565 ? -7.123 -1.115 45.203 1.00 97.56 565 THR A O 1
ATOM 4319 N N . LEU A 1 566 ? -7.324 -3.338 45.459 1.00 97.69 566 LEU A N 1
ATOM 4320 C CA . LEU A 1 566 ? -8.222 -3.579 44.341 1.00 97.69 566 LEU A CA 1
ATOM 4321 C C . LEU A 1 566 ? -9.672 -3.469 44.813 1.00 97.69 566 LEU A C 1
ATOM 4323 O O . LEU A 1 566 ? -10.158 -4.321 45.557 1.00 97.69 566 LEU A O 1
ATOM 4327 N N . TYR A 1 567 ? -10.369 -2.442 44.343 1.00 97.88 567 TYR A N 1
ATOM 4328 C CA . TYR A 1 567 ? -11.812 -2.299 44.492 1.00 97.88 567 TYR A CA 1
ATOM 4329 C C . TYR A 1 567 ? -12.504 -3.013 43.337 1.00 97.88 567 TYR A C 1
ATOM 4331 O O . TYR A 1 567 ? -12.082 -2.873 42.187 1.00 97.88 567 TYR A O 1
ATOM 4339 N N . TYR A 1 568 ? -13.566 -3.761 43.618 1.00 97.69 568 TYR A N 1
ATOM 4340 C CA . TYR A 1 568 ? -14.326 -4.441 42.580 1.00 97.69 568 TYR A CA 1
ATOM 4341 C C . TYR A 1 568 ? -15.825 -4.490 42.867 1.00 97.69 568 TYR A C 1
ATOM 4343 O O . TYR A 1 568 ? -16.261 -4.654 44.006 1.00 97.69 568 TYR A O 1
ATOM 4351 N N . LEU A 1 569 ? -16.621 -4.386 41.805 1.00 97.38 569 LEU A N 1
ATOM 4352 C CA . LEU A 1 569 ? -18.076 -4.453 41.853 1.00 97.38 569 LEU A CA 1
ATOM 4353 C C . LEU A 1 569 ? -18.574 -5.387 40.747 1.00 97.38 569 LEU A C 1
ATOM 4355 O O . LEU A 1 569 ? -18.323 -5.148 39.569 1.00 97.38 569 LEU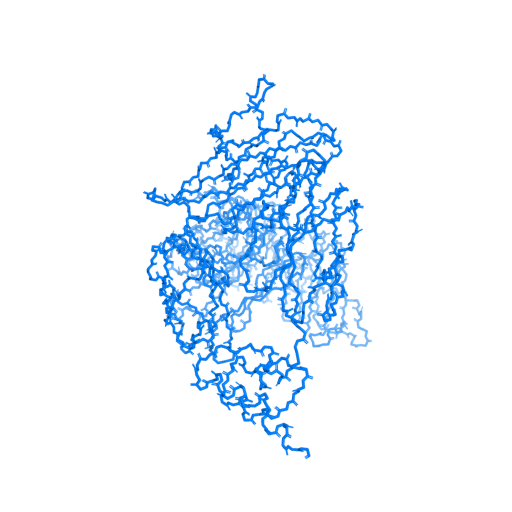 A O 1
ATOM 4359 N N . ALA A 1 570 ? -19.265 -6.460 41.131 1.00 96.25 570 ALA A N 1
ATOM 4360 C CA . ALA A 1 570 ? -19.932 -7.362 40.198 1.00 96.25 570 ALA A CA 1
ATOM 4361 C C . ALA A 1 570 ? -21.407 -6.968 40.086 1.00 96.25 570 ALA A C 1
ATOM 4363 O O . ALA A 1 570 ? -22.110 -6.918 41.095 1.00 96.25 570 ALA A O 1
ATOM 4364 N N . GLN A 1 571 ? -21.870 -6.701 38.869 1.00 94.88 571 GLN A N 1
ATOM 4365 C CA . GLN A 1 571 ? -23.265 -6.379 38.572 1.00 94.88 571 GLN A CA 1
ATOM 4366 C C . GLN A 1 571 ? -23.788 -7.322 37.499 1.00 94.88 571 GLN A C 1
ATOM 4368 O O . GLN A 1 571 ? -23.008 -7.804 36.683 1.00 94.88 571 GLN A O 1
ATOM 4373 N N . GLU A 1 572 ? -25.085 -7.614 37.509 1.00 90.44 572 GLU A N 1
ATOM 4374 C CA . GLU A 1 572 ? -25.700 -8.390 36.428 1.00 90.44 572 GLU A CA 1
ATOM 4375 C C . GLU A 1 572 ? -25.475 -7.691 35.078 1.00 90.44 572 GLU A C 1
ATOM 4377 O O . GLU A 1 572 ? -25.346 -6.467 35.013 1.00 90.44 572 GLU A O 1
ATOM 4382 N N . ALA A 1 573 ? -25.332 -8.475 34.008 1.00 84.31 573 ALA A N 1
ATOM 4383 C CA . ALA A 1 573 ? -24.808 -7.999 32.724 1.00 84.31 573 ALA A CA 1
ATOM 4384 C C . ALA A 1 573 ? -25.650 -6.895 32.048 1.00 84.31 573 ALA A C 1
ATOM 4386 O O . ALA A 1 573 ? -25.143 -6.197 31.172 1.00 84.31 573 ALA A O 1
ATOM 4387 N N . ASP A 1 574 ? -26.909 -6.736 32.452 1.00 80.62 574 ASP A N 1
ATOM 4388 C CA . ASP A 1 574 ? -27.865 -5.736 31.972 1.00 80.62 574 ASP A CA 1
ATOM 4389 C C . ASP A 1 574 ? -27.765 -4.383 32.705 1.00 80.62 574 ASP A C 1
ATOM 4391 O O . ASP A 1 574 ? -28.394 -3.401 32.300 1.00 80.62 574 ASP A O 1
ATOM 4395 N N . LYS A 1 575 ? -26.976 -4.298 33.783 1.00 88.12 575 LYS A N 1
ATOM 4396 C CA . LYS A 1 575 ? -26.748 -3.050 34.518 1.00 88.12 575 LYS A CA 1
ATOM 4397 C C . LYS A 1 575 ? -25.760 -2.143 33.788 1.00 88.12 575 LYS A C 1
ATOM 4399 O O . LYS A 1 575 ? -24.781 -2.589 33.193 1.00 88.12 575 LYS A O 1
ATOM 4404 N N . ALA A 1 576 ? -26.008 -0.837 33.882 1.00 87.38 576 ALA A N 1
ATOM 4405 C CA . ALA A 1 576 ? -25.092 0.179 33.380 1.00 87.38 576 ALA A CA 1
ATOM 4406 C C . ALA A 1 576 ? -23.747 0.119 34.121 1.00 87.38 576 ALA A C 1
ATOM 4408 O O . ALA A 1 576 ? -23.713 -0.118 35.328 1.00 87.38 576 ALA A O 1
ATOM 4409 N N . ALA A 1 577 ? -22.654 0.378 33.398 1.00 90.44 577 ALA A N 1
ATOM 4410 C CA . ALA A 1 577 ? -21.317 0.385 33.978 1.00 90.44 577 ALA A CA 1
ATOM 4411 C C . ALA A 1 577 ? -21.193 1.460 35.083 1.00 90.44 577 ALA A C 1
ATOM 4413 O O . ALA A 1 577 ? -21.601 2.603 34.858 1.00 90.44 577 ALA A O 1
ATOM 4414 N N . PRO A 1 578 ? -20.621 1.124 36.252 1.00 94.81 578 PRO A N 1
ATOM 4415 C CA . PRO A 1 578 ? -20.454 2.049 37.363 1.00 94.81 578 PRO A CA 1
ATOM 4416 C C . PRO A 1 578 ? -19.256 2.975 37.126 1.00 94.81 578 PRO A C 1
ATOM 4418 O O . PRO A 1 578 ? -18.284 2.611 36.458 1.00 94.81 578 PRO A O 1
ATOM 4421 N N . ASP A 1 579 ? -19.298 4.165 37.720 1.00 93.31 579 ASP A N 1
ATOM 4422 C CA . ASP A 1 579 ? -18.137 5.050 37.788 1.00 93.31 579 ASP A CA 1
ATOM 4423 C C . ASP A 1 579 ? -17.164 4.639 38.912 1.00 93.31 579 ASP A C 1
ATOM 4425 O O . ASP A 1 579 ? -17.426 3.747 39.727 1.00 93.31 579 ASP A O 1
ATOM 4429 N N . ALA A 1 580 ? -15.997 5.288 38.951 1.00 91.75 580 ALA A N 1
ATOM 4430 C CA . ALA A 1 580 ? -14.952 4.964 39.919 1.00 91.75 580 ALA A CA 1
ATOM 4431 C C . ALA A 1 580 ? -15.392 5.234 41.368 1.00 91.75 580 ALA A C 1
ATOM 4433 O O . ALA A 1 580 ? -15.012 4.488 42.269 1.00 91.75 580 ALA A O 1
ATOM 4434 N N . GLU A 1 581 ? -16.201 6.272 41.600 1.00 94.69 581 GLU A N 1
ATOM 4435 C CA . GLU A 1 581 ? -16.698 6.617 42.934 1.00 94.69 581 GLU A CA 1
ATOM 4436 C C . GLU A 1 581 ? -17.658 5.543 43.459 1.00 94.69 581 GLU A C 1
ATOM 4438 O O . GLU A 1 581 ? -17.526 5.094 44.600 1.00 94.69 581 GLU A O 1
ATOM 4443 N N . THR A 1 582 ? -18.556 5.056 42.602 1.00 96.00 582 THR A N 1
ATOM 4444 C CA . THR A 1 582 ? -19.49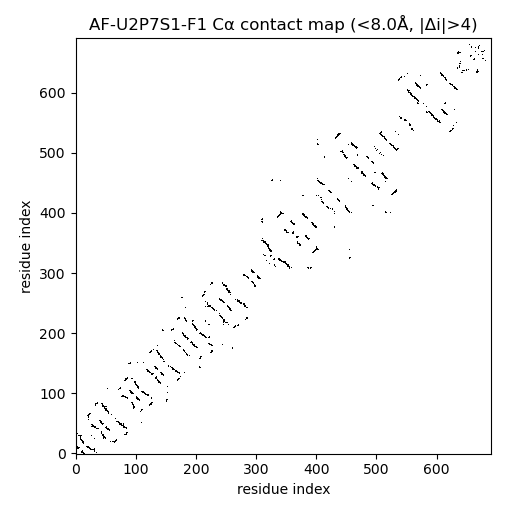1 3.966 42.896 1.00 96.00 582 THR A CA 1
ATOM 4445 C C . THR A 1 582 ? -18.744 2.672 43.200 1.00 96.00 582 THR A C 1
ATOM 4447 O O . THR A 1 582 ? -19.034 2.026 44.205 1.00 96.00 582 THR A O 1
ATOM 4450 N N . ILE A 1 583 ? -17.726 2.317 42.405 1.00 96.81 583 ILE A N 1
ATOM 4451 C CA . ILE A 1 583 ? -16.894 1.130 42.672 1.00 96.81 583 ILE A CA 1
ATOM 4452 C C . ILE A 1 583 ? -16.194 1.249 44.031 1.00 96.81 583 ILE A C 1
ATOM 4454 O O . ILE A 1 583 ? -16.156 0.282 44.786 1.00 96.81 583 ILE A O 1
ATOM 4458 N N . VAL A 1 584 ? -15.657 2.423 44.372 1.00 95.69 584 VAL A N 1
ATOM 4459 C CA . VAL A 1 584 ? -14.968 2.631 45.656 1.00 95.69 584 VAL A CA 1
ATOM 4460 C C . VAL A 1 584 ? -15.932 2.580 46.844 1.00 95.69 584 VAL A C 1
ATOM 4462 O O . VAL A 1 584 ? -15.558 2.102 47.914 1.00 95.69 584 VAL A O 1
ATOM 4465 N N . LYS A 1 585 ? -17.160 3.078 46.672 1.00 95.69 585 LYS A N 1
ATOM 4466 C CA . LYS A 1 585 ? -18.160 3.194 47.740 1.00 95.69 585 LYS A CA 1
ATOM 4467 C C . LYS A 1 585 ? -18.946 1.905 47.982 1.00 95.69 585 LYS A C 1
ATOM 4469 O O . LYS A 1 585 ? -19.223 1.575 49.132 1.00 95.69 585 LYS A O 1
ATOM 4474 N N . GLU A 1 586 ? -19.350 1.226 46.914 1.00 95.62 586 GLU A N 1
ATOM 4475 C CA . GLU A 1 586 ? -20.263 0.074 46.953 1.00 95.62 586 GLU A CA 1
ATOM 4476 C C . GLU A 1 586 ? -19.557 -1.253 46.654 1.00 95.62 586 GLU A C 1
ATOM 4478 O O . GLU A 1 586 ? -20.096 -2.325 46.938 1.00 95.62 586 GLU A O 1
ATOM 4483 N N . GLY A 1 587 ? -18.351 -1.197 46.087 1.00 93.69 587 GLY A N 1
ATOM 4484 C CA . GLY A 1 587 ? -17.551 -2.371 45.776 1.00 93.69 587 GLY A CA 1
ATOM 4485 C C . GLY A 1 587 ? -16.945 -3.047 47.004 1.00 93.69 587 GLY A C 1
ATOM 4486 O O . GLY A 1 587 ? -16.857 -2.501 48.105 1.00 93.69 587 GLY A O 1
ATOM 4487 N N . LYS A 1 588 ? -16.489 -4.277 46.788 1.00 96.50 588 LYS A N 1
ATOM 4488 C CA . LYS A 1 588 ? -15.652 -5.028 47.724 1.00 96.50 588 LYS A CA 1
ATOM 4489 C C . LYS A 1 588 ? -14.183 -4.682 47.479 1.00 96.50 588 LYS A C 1
ATOM 4491 O O . LYS A 1 588 ? -13.825 -4.184 46.415 1.00 96.50 588 LYS A O 1
ATOM 4496 N N . VAL A 1 589 ? -13.329 -4.974 48.458 1.00 96.69 589 VAL A N 1
ATOM 4497 C CA . VAL A 1 589 ? -11.888 -4.707 48.378 1.00 96.69 589 VAL A CA 1
ATOM 4498 C C . VAL A 1 589 ? -11.069 -5.961 48.629 1.00 96.69 589 VAL A C 1
ATOM 4500 O O . VAL A 1 589 ? -11.470 -6.830 49.404 1.00 96.69 589 VAL A O 1
ATOM 4503 N N . VAL A 1 590 ? -9.913 -6.038 47.981 1.00 97.06 590 VAL A N 1
ATOM 4504 C CA . VAL A 1 590 ? -8.872 -7.029 48.252 1.00 97.06 590 VAL A CA 1
ATOM 4505 C C . VAL A 1 590 ? -7.506 -6.390 48.022 1.00 97.06 590 VAL A C 1
ATOM 4507 O O . VAL A 1 590 ? -7.347 -5.584 47.107 1.00 97.06 590 VAL A O 1
ATOM 4510 N N . ASP A 1 591 ? -6.521 -6.731 48.844 1.00 97.19 591 ASP A N 1
ATOM 4511 C CA . ASP A 1 591 ? -5.149 -6.293 48.604 1.00 97.19 591 ASP A CA 1
ATOM 4512 C C . ASP A 1 591 ? -4.504 -7.164 47.526 1.00 97.19 591 ASP A C 1
ATOM 4514 O O . ASP A 1 591 ? -4.646 -8.388 47.520 1.00 97.19 591 ASP A O 1
ATOM 4518 N N . VAL A 1 592 ? -3.785 -6.522 46.613 1.00 96.56 592 VAL A N 1
ATOM 4519 C CA . VAL A 1 592 ? -3.064 -7.178 45.523 1.00 96.56 592 VAL A CA 1
ATOM 4520 C C . VAL A 1 592 ? -1.585 -6.837 45.584 1.00 96.56 592 VAL A C 1
ATOM 4522 O O . VAL A 1 592 ? -1.190 -5.758 46.033 1.00 96.56 592 VAL A O 1
ATOM 4525 N N . VAL A 1 593 ? -0.755 -7.760 45.110 1.00 96.25 593 VAL A N 1
ATOM 4526 C CA . VAL A 1 593 ? 0.689 -7.556 44.951 1.00 96.25 593 VAL A CA 1
ATOM 4527 C C . VAL A 1 593 ? 1.017 -7.155 43.515 1.00 96.25 593 VAL A C 1
ATOM 4529 O O . VAL A 1 593 ? 0.212 -7.342 42.605 1.00 96.25 593 VAL A O 1
ATOM 4532 N N . ALA A 1 594 ? 2.214 -6.612 43.291 1.00 95.12 594 ALA A N 1
ATOM 4533 C CA . ALA A 1 594 ? 2.713 -6.431 41.932 1.00 95.12 594 ALA A CA 1
ATOM 4534 C C . ALA A 1 594 ? 2.890 -7.801 41.249 1.00 95.12 594 ALA A C 1
ATOM 4536 O O . ALA A 1 594 ? 3.432 -8.730 41.851 1.00 95.12 594 ALA A O 1
ATOM 4537 N N . GLY A 1 595 ? 2.464 -7.908 39.994 1.00 95.50 595 GLY A N 1
ATOM 4538 C CA . GLY A 1 595 ? 2.423 -9.151 39.230 1.00 95.50 595 GLY A CA 1
ATOM 4539 C C . GLY A 1 595 ? 1.024 -9.763 39.162 1.00 95.50 595 GLY A C 1
ATOM 4540 O O . GLY A 1 595 ? 0.011 -9.061 39.215 1.00 95.50 595 GLY A O 1
ATOM 4541 N N . GLU A 1 596 ? 0.980 -11.077 38.973 1.00 96.12 596 GLU A N 1
ATOM 4542 C CA . GLU A 1 596 ? -0.257 -11.845 38.823 1.00 96.12 596 GLU A CA 1
ATOM 4543 C C . GLU A 1 596 ? -0.990 -11.995 40.160 1.00 96.12 596 GLU A C 1
ATOM 4545 O O . GLU A 1 596 ? -0.394 -12.279 41.198 1.00 96.12 596 GLU A O 1
ATOM 4550 N N . ASN A 1 597 ? -2.308 -11.832 40.122 1.00 97.12 597 ASN A N 1
ATOM 4551 C CA . ASN A 1 597 ? -3.219 -11.994 41.245 1.00 97.12 597 ASN A CA 1
ATOM 4552 C C . ASN A 1 597 ? -4.469 -12.754 40.781 1.00 97.12 597 ASN A C 1
ATOM 4554 O O . ASN A 1 597 ? -4.808 -12.781 39.597 1.00 97.12 597 ASN A O 1
ATOM 4558 N N . THR A 1 598 ? -5.189 -13.356 41.727 1.00 96.12 598 THR A N 1
ATOM 4559 C CA . THR A 1 598 ? -6.492 -13.983 41.475 1.00 96.12 598 THR A CA 1
ATOM 4560 C C . THR A 1 598 ? -7.551 -13.292 42.321 1.00 96.12 598 THR A C 1
ATOM 4562 O O . THR A 1 598 ? -7.482 -13.315 43.547 1.00 96.12 598 THR A O 1
ATOM 4565 N N . LEU A 1 599 ? -8.527 -12.675 41.661 1.00 97.06 599 LEU A N 1
ATOM 4566 C CA . LEU A 1 599 ? -9.706 -12.102 42.290 1.00 97.06 599 LEU A CA 1
ATOM 4567 C C . LEU A 1 599 ? -10.767 -13.191 42.466 1.00 97.06 599 LEU A C 1
ATOM 4569 O O . LEU A 1 599 ? -11.291 -13.718 41.483 1.00 97.06 599 LEU A O 1
ATOM 4573 N N . GLU A 1 600 ? -11.103 -13.499 43.716 1.00 96.44 600 GLU A N 1
ATOM 4574 C CA . GLU A 1 600 ? -12.172 -14.439 44.053 1.00 96.44 600 GLU A CA 1
ATOM 4575 C C . GLU A 1 600 ? -13.495 -13.703 44.291 1.00 96.44 600 GLU A C 1
ATOM 4577 O O . GLU A 1 600 ? -13.604 -12.808 45.131 1.00 96.44 600 GLU A O 1
ATOM 4582 N N . LEU A 1 601 ? -14.522 -14.103 43.547 1.00 96.69 601 LEU A N 1
ATOM 4583 C CA . LEU A 1 601 ? -15.867 -13.549 43.604 1.00 96.69 601 LEU A CA 1
ATOM 4584 C C . LEU A 1 601 ? -16.794 -14.552 44.284 1.00 96.69 601 LEU A C 1
ATOM 4586 O O . LEU A 1 601 ? -16.811 -15.728 43.928 1.00 96.69 601 LEU A O 1
ATOM 4590 N N . THR A 1 602 ? -17.595 -14.078 45.236 1.00 93.69 602 THR A N 1
ATOM 4591 C CA . THR A 1 602 ? -18.567 -14.884 45.988 1.00 93.69 602 THR A CA 1
ATOM 4592 C C . THR A 1 602 ? -19.930 -14.203 46.032 1.00 93.69 602 THR A C 1
ATOM 4594 O O . THR A 1 602 ? -20.020 -12.970 45.988 1.00 93.69 602 THR A O 1
ATOM 4597 N N . GLY A 1 603 ? -20.988 -15.007 46.169 1.00 90.25 603 GLY A N 1
ATOM 4598 C CA . GLY A 1 603 ? -22.370 -14.521 46.236 1.00 90.25 603 GLY A CA 1
ATOM 4599 C C . GLY A 1 603 ? -22.959 -14.184 44.867 1.00 90.25 603 GLY A C 1
ATOM 4600 O O . GLY A 1 603 ? -23.841 -13.337 44.782 1.00 90.25 603 GLY A O 1
ATOM 4601 N N . LEU A 1 604 ? -22.447 -14.812 43.806 1.00 93.44 604 LEU A N 1
ATOM 4602 C CA . LEU A 1 604 ? -23.043 -14.737 42.475 1.00 93.44 604 LEU A CA 1
ATOM 4603 C C . LEU A 1 604 ? -24.282 -15.646 42.401 1.00 93.44 604 LEU A C 1
ATOM 4605 O O . LEU A 1 604 ? -24.478 -16.525 43.240 1.00 93.44 604 LEU A O 1
ATOM 4609 N N . THR A 1 605 ? -25.097 -15.448 41.372 1.00 90.38 605 THR A N 1
ATOM 4610 C CA . THR A 1 605 ? -26.117 -16.414 40.923 1.00 90.38 605 THR A CA 1
ATOM 4611 C C . THR A 1 605 ? -25.688 -17.013 39.585 1.00 90.38 605 THR A C 1
ATOM 4613 O O . THR A 1 605 ? -24.638 -16.633 39.073 1.00 90.38 605 THR A O 1
ATOM 4616 N N . LYS A 1 606 ? -26.487 -17.887 38.960 1.00 86.19 606 LYS A N 1
ATOM 4617 C CA . LYS A 1 606 ? -26.239 -18.399 37.596 1.00 86.19 606 LYS A CA 1
ATOM 4618 C C . LYS A 1 606 ? -26.392 -17.346 36.488 1.00 86.19 606 LYS A C 1
ATOM 4620 O O . LYS A 1 606 ? -26.047 -17.625 35.340 1.00 86.19 606 LYS A O 1
ATOM 4625 N N . ALA A 1 607 ? -26.857 -16.133 36.805 1.00 86.19 607 ALA A N 1
ATOM 4626 C CA . ALA A 1 607 ? -26.944 -15.035 35.846 1.00 86.19 607 ALA A CA 1
ATOM 4627 C C . ALA A 1 607 ? -25.569 -14.639 35.272 1.00 86.19 607 ALA A C 1
ATOM 4629 O O . ALA A 1 607 ? -24.513 -14.971 35.821 1.00 86.19 607 ALA A O 1
ATOM 4630 N N . GLY A 1 608 ? -25.582 -13.932 34.141 1.00 88.38 608 GLY A N 1
ATOM 4631 C CA . GLY A 1 608 ? -24.384 -13.283 33.613 1.00 88.38 608 GLY A CA 1
ATOM 4632 C C . GLY A 1 608 ? -24.065 -12.014 34.403 1.00 88.38 608 GLY A C 1
ATOM 4633 O O . GLY A 1 608 ? -24.980 -11.296 34.803 1.00 88.38 608 GLY A O 1
ATOM 4634 N N . TYR A 1 609 ? -22.781 -11.726 34.608 1.00 94.31 609 TYR A N 1
ATOM 4635 C CA . TYR A 1 609 ? -22.317 -10.549 35.353 1.00 94.31 609 TYR A CA 1
ATOM 4636 C C . TYR A 1 609 ? -21.221 -9.807 34.589 1.00 94.31 609 TYR A C 1
ATOM 4638 O O . TYR A 1 609 ? -20.426 -10.428 33.893 1.00 94.31 609 TYR A O 1
ATOM 4646 N N . ASN A 1 610 ? -21.112 -8.498 34.792 1.00 95.81 610 ASN A N 1
ATOM 4647 C CA . ASN A 1 610 ? -19.913 -7.722 34.500 1.00 95.81 610 ASN A CA 1
ATOM 4648 C C . ASN A 1 610 ? -19.212 -7.379 35.817 1.00 95.81 610 ASN A C 1
ATOM 4650 O O . ASN A 1 610 ? -19.833 -6.885 36.760 1.00 95.81 610 ASN A O 1
ATOM 4654 N N . VAL A 1 611 ? -17.914 -7.665 35.893 1.00 96.81 611 VAL A N 1
ATOM 4655 C CA . VAL A 1 611 ? -17.085 -7.393 37.073 1.00 96.81 611 VAL A CA 1
ATOM 4656 C C . VAL A 1 611 ? -16.201 -6.202 36.764 1.00 96.81 611 VAL A C 1
ATOM 4658 O O . VAL A 1 611 ? -15.313 -6.318 35.925 1.00 96.81 611 VAL A O 1
ATOM 4661 N N . TYR A 1 612 ? -16.429 -5.081 37.438 1.00 97.44 612 TYR A N 1
ATOM 4662 C CA . TYR A 1 612 ? -15.665 -3.843 37.293 1.00 97.44 612 TYR A CA 1
ATOM 4663 C C . TYR A 1 612 ? -14.603 -3.751 38.385 1.00 97.44 612 TYR A C 1
ATOM 4665 O O . TYR A 1 612 ? -14.884 -4.073 39.534 1.00 97.44 612 TYR A O 1
ATOM 4673 N N . MET A 1 613 ? -13.391 -3.328 38.035 1.00 97.44 613 MET A N 1
ATOM 4674 C CA . MET A 1 613 ? -12.200 -3.391 38.883 1.00 97.44 613 MET A CA 1
ATOM 4675 C C . MET A 1 613 ? -11.393 -2.096 38.799 1.00 97.44 613 MET A C 1
ATOM 4677 O O . MET A 1 613 ? -11.135 -1.602 37.702 1.00 97.44 613 MET A O 1
ATOM 4681 N N . LEU A 1 614 ? -10.950 -1.583 39.946 1.00 96.75 614 LEU A N 1
ATOM 4682 C CA . LEU A 1 614 ? -10.167 -0.357 40.087 1.00 96.75 614 LEU A CA 1
ATOM 4683 C C . LEU A 1 614 ? -9.049 -0.569 41.119 1.00 96.75 614 LEU A C 1
ATOM 4685 O O . LEU A 1 614 ? -9.327 -0.805 42.292 1.00 96.75 614 LEU A O 1
ATOM 4689 N N . LEU A 1 615 ? -7.785 -0.465 40.708 1.00 96.56 615 LEU A N 1
ATOM 4690 C CA . LEU A 1 615 ? -6.638 -0.544 41.617 1.00 96.56 615 LEU A CA 1
ATOM 4691 C C . LEU A 1 615 ? -6.314 0.845 42.152 1.00 96.56 615 LEU A C 1
ATOM 4693 O O . LEU A 1 615 ? -6.087 1.761 41.366 1.00 96.56 615 LEU A O 1
ATOM 4697 N N . LYS A 1 616 ? -6.224 0.990 43.473 1.00 96.12 616 LYS A N 1
ATOM 4698 C CA . LYS A 1 616 ? -5.841 2.237 44.136 1.00 96.12 616 LYS A CA 1
ATOM 4699 C C . LYS A 1 616 ? -4.597 2.043 45.001 1.00 96.12 616 LYS A C 1
ATOM 4701 O O . LYS A 1 616 ? -4.441 1.020 45.664 1.00 96.12 616 LYS A O 1
ATOM 4706 N N . GLN A 1 617 ? -3.702 3.021 44.965 1.00 93.44 617 GLN A N 1
ATOM 4707 C CA . GLN A 1 617 ? -2.494 3.089 45.789 1.00 93.44 617 GLN A CA 1
ATOM 4708 C C . GLN A 1 617 ? -2.759 3.883 47.080 1.00 93.44 617 GLN A C 1
ATOM 4710 O O . GLN A 1 617 ? -3.730 4.640 47.163 1.00 93.44 617 GLN A O 1
ATOM 4715 N N . GLU A 1 618 ? -1.877 3.753 48.076 1.00 88.12 618 GLU A N 1
ATOM 4716 C CA . GLU A 1 618 ? -1.970 4.506 49.341 1.00 88.12 618 GLU A CA 1
ATOM 4717 C C . GLU A 1 618 ? -1.915 6.030 49.139 1.00 88.12 618 GLU A C 1
ATOM 4719 O O . GLU A 1 618 ? -2.569 6.773 49.867 1.00 88.12 618 GLU A O 1
ATOM 4724 N N . ASP A 1 619 ? -1.189 6.497 48.117 1.00 85.88 619 ASP A N 1
ATOM 4725 C CA . ASP A 1 619 ? -1.090 7.917 47.745 1.00 85.88 619 ASP A CA 1
ATOM 4726 C C . ASP A 1 619 ? -2.361 8.467 47.066 1.00 85.88 619 ASP A C 1
ATOM 4728 O O . ASP A 1 619 ? -2.431 9.644 46.710 1.00 85.88 619 ASP A O 1
ATOM 4732 N N . GLY A 1 620 ? -3.381 7.622 46.893 1.00 86.62 620 GLY A N 1
ATOM 4733 C CA . GLY A 1 620 ? -4.669 7.973 46.314 1.00 86.62 620 GLY A CA 1
ATOM 4734 C C . GLY A 1 620 ? -4.755 7.820 44.796 1.00 86.62 620 GLY A C 1
ATOM 4735 O O . GLY A 1 620 ? -5.871 7.891 44.275 1.00 86.62 620 GLY A O 1
ATOM 4736 N N . LYS A 1 621 ? -3.646 7.562 44.084 1.00 90.00 621 LYS A N 1
ATOM 4737 C CA . LYS A 1 621 ? -3.667 7.326 42.632 1.00 90.00 621 LYS A CA 1
ATOM 4738 C C . LYS A 1 621 ? -4.424 6.043 42.309 1.00 90.00 621 LYS A C 1
ATOM 4740 O O . LYS A 1 621 ? -4.280 5.035 43.003 1.00 90.00 621 LYS A O 1
ATOM 4745 N N . ALA A 1 622 ? -5.208 6.073 41.237 1.00 91.88 622 ALA A N 1
ATOM 4746 C CA . ALA A 1 622 ? -6.044 4.956 40.818 1.00 91.88 622 ALA A CA 1
ATOM 4747 C C . ALA A 1 622 ? -5.795 4.581 39.354 1.00 91.88 622 ALA A C 1
ATOM 4749 O O . ALA A 1 622 ? -5.395 5.420 38.545 1.00 91.88 622 ALA A O 1
ATOM 4750 N N . SER A 1 623 ? -6.011 3.309 39.027 1.00 92.75 623 SER A N 1
ATOM 4751 C CA . SER A 1 623 ? -5.939 2.810 37.658 1.00 92.75 623 SER A CA 1
ATOM 4752 C C . SER A 1 623 ? -7.173 3.236 36.868 1.00 92.75 623 SER A C 1
ATOM 4754 O O . SER A 1 623 ? -8.130 3.782 37.412 1.00 92.75 623 SER A O 1
ATOM 4756 N N . ARG A 1 624 ? -7.215 2.901 35.578 1.00 90.50 624 ARG A N 1
ATOM 4757 C CA . ARG A 1 624 ? -8.497 2.858 34.863 1.00 90.50 624 ARG A CA 1
ATOM 4758 C C . ARG A 1 624 ? -9.357 1.711 35.382 1.00 90.50 624 ARG A C 1
ATOM 4760 O O . ARG A 1 624 ? -8.829 0.716 35.889 1.00 90.50 624 ARG A O 1
ATOM 4767 N N . ILE A 1 625 ? -10.669 1.843 35.197 1.00 93.56 625 ILE A N 1
ATOM 4768 C CA . ILE A 1 625 ? -11.609 0.751 35.437 1.00 93.56 625 ILE A CA 1
ATOM 4769 C C . ILE A 1 625 ? -11.367 -0.324 34.376 1.00 93.56 625 ILE A C 1
ATOM 4771 O O . ILE A 1 625 ? -11.391 -0.051 33.173 1.00 93.56 625 ILE A O 1
ATOM 4775 N N . ARG A 1 626 ? -11.135 -1.555 34.824 1.00 94.19 626 ARG A N 1
ATOM 4776 C CA . ARG A 1 626 ? -11.159 -2.748 33.975 1.00 94.19 626 ARG A CA 1
ATOM 4777 C C . ARG A 1 626 ? -12.441 -3.510 34.202 1.00 94.19 626 ARG A C 1
ATOM 4779 O O . ARG A 1 626 ? -12.977 -3.486 35.303 1.00 94.19 626 ARG A O 1
ATOM 4786 N N . SER A 1 627 ? -12.911 -4.199 33.171 1.00 94.31 627 SER A N 1
ATOM 4787 C CA . SER A 1 627 ? -14.073 -5.064 33.309 1.00 94.31 627 SER A CA 1
ATOM 4788 C C . SER A 1 627 ? -13.885 -6.386 32.591 1.00 94.31 627 SER A C 1
ATOM 4790 O O . SER A 1 627 ? -13.204 -6.435 31.568 1.00 94.31 627 SER A O 1
ATOM 4792 N N . VAL A 1 628 ? -14.491 -7.435 33.139 1.00 95.25 628 VAL A N 1
ATOM 4793 C CA . VAL A 1 628 ? -14.597 -8.753 32.512 1.00 95.25 628 VAL A CA 1
ATOM 4794 C C . VAL A 1 628 ? -16.036 -9.246 32.620 1.00 95.25 628 VAL A C 1
ATOM 4796 O O . VAL A 1 628 ? -16.684 -9.054 33.653 1.00 95.25 628 VAL A O 1
ATOM 4799 N N . SER A 1 629 ? -16.534 -9.874 31.559 1.00 94.06 629 SER A N 1
ATOM 4800 C CA . SER A 1 629 ? -17.869 -10.470 31.539 1.00 94.06 629 SER A CA 1
ATOM 4801 C C . SER A 1 629 ? -17.812 -11.932 31.976 1.00 94.06 629 SER A C 1
ATOM 4803 O O . SER A 1 629 ? -17.049 -12.737 31.442 1.00 94.06 629 SER A O 1
ATOM 4805 N N . LEU A 1 630 ? -18.655 -12.284 32.938 1.00 92.06 630 LEU A N 1
ATOM 4806 C CA . LEU A 1 630 ? -18.943 -13.645 33.359 1.00 92.06 630 LEU A CA 1
ATOM 4807 C C . LEU A 1 630 ? -20.183 -14.123 32.609 1.00 92.06 630 LEU A C 1
ATOM 4809 O O . LEU A 1 630 ? -21.262 -13.540 32.747 1.00 92.06 630 LEU A O 1
ATOM 4813 N N . LYS A 1 631 ? -20.042 -15.198 31.834 1.00 86.81 631 LYS A N 1
ATOM 4814 C CA . LYS A 1 631 ? -21.183 -15.823 31.157 1.00 86.81 631 LYS A CA 1
ATOM 4815 C C . LYS A 1 631 ? -22.178 -16.379 32.185 1.00 86.81 631 LYS A C 1
ATOM 4817 O O . LYS A 1 631 ? -21.783 -16.823 33.269 1.00 86.81 631 LYS A O 1
ATOM 4822 N N . GLY A 1 632 ? -23.462 -16.343 31.831 1.00 85.00 632 GLY A N 1
ATOM 4823 C CA . GLY A 1 632 ? -24.495 -17.072 32.564 1.00 85.00 632 GLY A CA 1
ATOM 4824 C C . GLY A 1 632 ? -24.309 -18.584 32.409 1.00 85.00 632 GLY A C 1
ATOM 4825 O O . GLY A 1 632 ? -23.745 -19.033 31.413 1.00 85.00 632 GLY A O 1
ATOM 4826 N N . LEU A 1 633 ? -24.766 -19.349 33.399 1.00 82.44 633 LEU A N 1
ATOM 4827 C CA . LEU A 1 633 ? -24.610 -20.809 33.474 1.00 82.44 633 LEU A CA 1
ATOM 4828 C C . LEU A 1 633 ? -25.931 -21.566 33.259 1.00 82.44 633 LEU A C 1
ATOM 4830 O O . LEU A 1 633 ? -26.112 -22.661 33.780 1.00 82.44 633 LEU A O 1
ATOM 4834 N N . TRP A 1 634 ? -26.875 -20.965 32.540 1.00 79.75 634 TRP A N 1
ATOM 4835 C CA . TRP A 1 634 ? -28.189 -21.565 32.319 1.00 79.75 634 TRP A CA 1
ATOM 4836 C C . TRP A 1 634 ? -28.131 -22.717 31.313 1.00 79.75 634 TRP A C 1
ATOM 4838 O O . TRP A 1 634 ? -27.338 -22.687 30.368 1.00 79.75 634 TRP A O 1
ATOM 4848 N N . THR A 1 635 ? -28.991 -23.713 31.519 1.00 80.75 635 THR A N 1
ATOM 4849 C CA . THR A 1 635 ? -29.155 -24.848 30.606 1.00 80.75 635 THR A CA 1
ATOM 4850 C C . THR A 1 635 ? -30.022 -24.424 29.422 1.00 80.75 635 THR A C 1
ATOM 4852 O O . THR A 1 635 ? -31.030 -23.741 29.595 1.00 80.75 635 THR A O 1
ATOM 4855 N N . LEU A 1 636 ? -29.643 -24.823 28.206 1.00 83.25 636 LEU A N 1
ATOM 4856 C CA . LEU A 1 636 ? -30.483 -24.612 27.029 1.00 83.25 636 LEU A CA 1
ATOM 4857 C C . LEU A 1 636 ? -31.826 -25.338 27.223 1.00 83.25 636 LEU A C 1
ATOM 4859 O O . LEU A 1 636 ? -31.827 -26.523 27.556 1.00 83.25 636 LEU A O 1
ATOM 4863 N N . GLY A 1 637 ? -32.945 -24.636 27.038 1.00 82.12 637 GLY A N 1
ATOM 4864 C CA . GLY A 1 637 ? -34.288 -25.160 27.294 1.00 82.12 637 GLY A CA 1
ATOM 4865 C C . GLY A 1 637 ? -34.838 -24.904 28.698 1.00 82.12 637 GLY A C 1
ATOM 4866 O O . GLY A 1 637 ? -36.036 -25.065 28.880 1.00 82.12 637 GLY A O 1
ATOM 4867 N N . ASP A 1 638 ? -34.022 -24.468 29.663 1.00 86.75 638 ASP A N 1
ATOM 4868 C CA . ASP A 1 638 ? -34.479 -24.085 31.011 1.00 86.75 638 ASP A CA 1
ATOM 4869 C C . ASP A 1 638 ? -34.872 -22.597 31.007 1.00 86.75 638 ASP A C 1
ATOM 4871 O O . ASP A 1 638 ? -34.078 -21.689 31.284 1.00 86.75 638 ASP A O 1
ATOM 4875 N N . VAL A 1 639 ? -36.096 -22.331 30.560 1.00 86.75 639 VAL A N 1
ATOM 4876 C CA . VAL A 1 639 ? -36.617 -20.986 30.285 1.00 86.75 639 VAL A CA 1
ATOM 4877 C C . VAL A 1 639 ? -37.167 -20.342 31.558 1.00 86.75 639 VAL A C 1
ATOM 4879 O O . VAL A 1 639 ? -37.191 -19.105 31.679 1.00 86.75 639 VAL A O 1
ATOM 4882 N N . ASN A 1 640 ? -37.591 -21.166 32.518 1.00 85.69 640 ASN A N 1
ATOM 4883 C CA . ASN A 1 640 ? -38.078 -20.733 33.821 1.00 85.69 640 ASN A CA 1
ATOM 4884 C C . ASN A 1 640 ? -36.948 -20.590 34.873 1.00 85.69 640 ASN A C 1
ATOM 4886 O O . ASN A 1 640 ? -37.150 -19.887 35.868 1.00 85.69 640 ASN A O 1
ATOM 4890 N N . LYS A 1 641 ? -35.752 -21.132 34.588 1.00 83.38 641 LYS A N 1
ATOM 4891 C CA . LYS A 1 641 ? -34.523 -21.067 35.394 1.00 83.38 641 LYS A CA 1
ATOM 4892 C C . LYS A 1 641 ? -34.595 -21.849 36.710 1.00 83.38 641 LYS A C 1
ATOM 4894 O O . LYS A 1 641 ? -34.061 -21.380 37.722 1.00 83.38 641 LYS A O 1
ATOM 4899 N N . ASP A 1 642 ? -35.261 -23.000 36.717 1.00 82.56 642 ASP A N 1
ATOM 4900 C CA . ASP A 1 642 ? -35.410 -23.873 37.889 1.00 82.56 642 ASP A CA 1
ATOM 4901 C C . ASP A 1 642 ? -34.458 -25.087 37.910 1.00 82.56 642 ASP A C 1
ATOM 4903 O O . ASP A 1 642 ? -34.503 -25.887 38.850 1.00 82.56 642 ASP A O 1
ATOM 4907 N N . ASP A 1 643 ? -33.545 -25.168 36.936 1.00 80.94 643 ASP A N 1
ATOM 4908 C CA . ASP A 1 643 ? -32.583 -26.249 36.704 1.00 80.94 643 ASP A CA 1
ATOM 4909 C C . ASP A 1 643 ? -33.180 -27.572 36.195 1.00 80.94 643 ASP A C 1
ATOM 4911 O O . ASP A 1 643 ? -32.469 -28.585 36.124 1.00 80.94 643 ASP A O 1
ATOM 4915 N N . VAL A 1 644 ?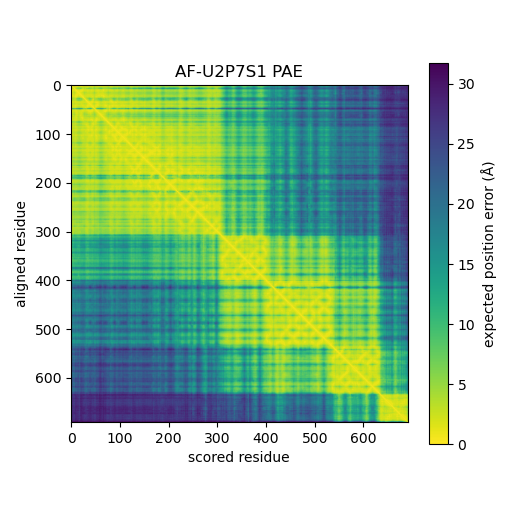 -34.453 -27.587 35.801 1.00 83.25 644 VAL A N 1
ATOM 4916 C CA . VAL A 1 644 ? -35.142 -28.763 35.273 1.00 83.25 644 VAL A CA 1
ATOM 4917 C C . VAL A 1 644 ? -35.802 -28.420 33.944 1.00 83.25 644 VAL A C 1
ATOM 4919 O O . VAL A 1 644 ? -36.878 -27.856 33.914 1.00 83.25 644 VAL A O 1
ATOM 4922 N N . VAL A 1 645 ? -35.201 -28.867 32.836 1.00 88.31 645 VAL A N 1
ATOM 4923 C CA . VAL A 1 645 ? -35.832 -28.731 31.513 1.00 88.31 645 VAL A CA 1
ATOM 4924 C C . VAL A 1 645 ? -37.020 -29.692 31.409 1.00 88.31 645 VAL A C 1
ATOM 4926 O O . VAL A 1 645 ? -36.823 -30.902 31.235 1.00 88.31 645 VAL A O 1
ATOM 4929 N N . ASP A 1 646 ? -38.242 -29.174 31.524 1.00 91.62 646 ASP A N 1
ATOM 4930 C CA . ASP A 1 646 ? -39.476 -29.954 31.423 1.00 91.62 646 ASP A CA 1
ATOM 4931 C C . ASP A 1 646 ? -40.632 -29.214 30.717 1.00 91.62 646 ASP A C 1
ATOM 4933 O O . ASP A 1 646 ? -40.469 -28.173 30.083 1.00 91.62 646 ASP A O 1
ATOM 4937 N N . LEU A 1 647 ? -41.831 -29.808 30.724 1.00 91.69 647 LEU A N 1
ATOM 4938 C CA . LEU A 1 647 ? -42.997 -29.238 30.033 1.00 91.69 647 LEU A CA 1
ATOM 4939 C C . LEU A 1 647 ? -43.429 -27.874 30.603 1.00 91.69 647 LEU A C 1
ATOM 4941 O O . LEU A 1 647 ? -44.169 -27.144 29.942 1.00 91.69 647 LEU A O 1
ATOM 4945 N N . THR A 1 648 ? -42.974 -27.520 31.803 1.00 92.56 648 THR A N 1
ATOM 4946 C CA . THR A 1 648 ? -43.153 -26.197 32.402 1.00 92.56 648 THR A CA 1
ATOM 4947 C C . THR A 1 648 ? -42.375 -25.144 31.619 1.00 92.56 648 THR A C 1
ATOM 4949 O O . THR A 1 648 ? -42.913 -24.064 31.384 1.00 92.56 648 THR A O 1
ATOM 4952 N N . ASP A 1 649 ? -41.168 -25.446 31.135 1.00 93.75 649 ASP A N 1
ATOM 4953 C CA . ASP A 1 649 ? -40.394 -24.524 30.295 1.00 93.75 649 ASP A CA 1
ATOM 4954 C C . ASP A 1 649 ? -41.047 -24.274 28.949 1.00 93.75 649 ASP A C 1
ATOM 4956 O O . ASP A 1 649 ? -41.066 -23.138 28.483 1.00 93.75 649 ASP A O 1
ATOM 4960 N N . VAL A 1 650 ? -41.641 -25.309 28.349 1.00 92.62 650 VAL A N 1
ATOM 4961 C CA . VAL A 1 650 ? -42.414 -25.164 27.108 1.00 92.62 650 VAL A CA 1
ATOM 4962 C C . VAL A 1 650 ? -43.564 -24.182 27.318 1.00 92.62 650 VAL A C 1
ATOM 4964 O O . VAL A 1 650 ? -43.782 -23.306 26.483 1.00 92.62 650 VAL A O 1
ATOM 4967 N N . ALA A 1 651 ? -44.281 -24.303 28.441 1.00 92.62 651 ALA A N 1
ATOM 4968 C CA . ALA A 1 651 ? -45.372 -23.396 28.776 1.00 92.62 651 ALA A CA 1
ATOM 4969 C C . ALA A 1 651 ? -44.870 -21.960 29.003 1.00 92.62 651 ALA A C 1
ATOM 4971 O O . ALA A 1 651 ? -45.426 -21.032 28.427 1.00 92.62 651 ALA A O 1
ATOM 4972 N N . VAL A 1 652 ? -43.783 -21.771 29.761 1.00 93.38 652 VAL A N 1
ATOM 4973 C CA . VAL A 1 652 ? -43.201 -20.438 30.004 1.00 93.38 652 VAL A CA 1
ATOM 4974 C C . VAL A 1 652 ? -42.670 -19.805 28.716 1.00 93.38 652 VAL A C 1
ATOM 4976 O O . VAL A 1 652 ? -42.842 -18.605 28.509 1.00 93.38 652 VAL A O 1
ATOM 4979 N N . LEU A 1 653 ? -42.023 -20.586 27.849 1.00 93.69 653 LEU A N 1
ATOM 4980 C CA . LEU A 1 653 ? -41.509 -20.112 26.566 1.00 93.69 653 LEU A CA 1
ATOM 4981 C C . LEU A 1 653 ? -42.652 -19.673 25.649 1.00 93.69 653 LEU A C 1
ATOM 4983 O O . LEU A 1 653 ? -42.604 -18.577 25.094 1.00 93.69 653 LEU A O 1
ATOM 4987 N N . LEU A 1 654 ? -43.699 -20.499 25.550 1.00 95.06 654 LEU A N 1
ATOM 4988 C CA . LEU A 1 654 ? -44.907 -20.193 24.790 1.00 95.06 654 LEU A CA 1
ATOM 4989 C C . LEU A 1 654 ? -45.585 -18.919 25.303 1.00 95.06 654 LEU A C 1
ATOM 4991 O O . LEU A 1 654 ? -45.857 -18.021 24.508 1.00 95.06 654 LEU A O 1
ATOM 4995 N N . ASP A 1 655 ? -45.816 -18.822 26.613 1.00 94.81 655 ASP A N 1
ATOM 4996 C CA . ASP A 1 655 ? -46.476 -17.669 27.226 1.00 94.81 655 ASP A CA 1
ATOM 4997 C C . ASP A 1 655 ? -45.692 -16.386 26.925 1.00 94.81 655 ASP A C 1
ATOM 4999 O O . ASP A 1 655 ? -46.251 -15.453 26.347 1.00 94.81 655 ASP A O 1
ATOM 5003 N N . LYS A 1 656 ? -44.373 -16.373 27.165 1.00 92.94 656 LYS A N 1
ATOM 5004 C CA . LYS A 1 656 ? -43.517 -15.208 26.881 1.00 92.94 656 LYS A CA 1
ATOM 5005 C C . LYS A 1 656 ? -43.544 -14.783 25.417 1.00 92.94 656 LYS A C 1
ATOM 5007 O O . LYS A 1 656 ? -43.652 -13.592 25.137 1.00 92.94 656 LYS A O 1
ATOM 5012 N N . ILE A 1 657 ? -43.482 -15.729 24.480 1.00 91.62 657 ILE A N 1
ATOM 5013 C CA . ILE A 1 657 ? -43.551 -15.418 23.045 1.00 91.62 657 ILE A CA 1
ATOM 5014 C C . ILE A 1 657 ? -44.924 -14.837 22.688 1.00 91.62 657 ILE A C 1
ATOM 5016 O O . ILE A 1 657 ? -45.004 -13.844 21.965 1.00 91.62 657 ILE A O 1
ATOM 5020 N N . THR A 1 658 ? -46.013 -15.406 23.214 1.00 91.12 658 THR A N 1
ATOM 5021 C CA . THR A 1 658 ? -47.373 -14.908 22.938 1.00 91.12 658 THR A CA 1
ATOM 5022 C C . THR A 1 658 ? -47.667 -13.551 23.578 1.00 91.12 658 THR A C 1
ATOM 5024 O O . THR A 1 658 ? -48.414 -12.757 23.003 1.00 91.12 658 THR A O 1
ATOM 5027 N N . GLU A 1 659 ? -47.048 -13.253 24.721 1.00 92.69 659 GLU A N 1
ATOM 5028 C CA . GLU A 1 659 ? -47.108 -11.955 25.402 1.00 92.69 659 GLU A CA 1
ATOM 5029 C C . GLU A 1 659 ? -46.085 -10.946 24.852 1.00 92.69 659 GLU A C 1
ATOM 5031 O O . GLU A 1 659 ? -46.084 -9.778 25.246 1.00 92.69 659 GLU A O 1
ATOM 5036 N N . ASN A 1 660 ? -45.274 -11.365 23.873 1.00 85.62 660 ASN A N 1
ATOM 5037 C CA . ASN A 1 660 ? -44.235 -10.566 23.229 1.00 85.62 660 ASN A CA 1
ATOM 5038 C C . ASN A 1 660 ? -43.182 -10.045 24.232 1.00 85.62 660 ASN A C 1
ATOM 5040 O O . ASN A 1 660 ? -42.658 -8.935 24.093 1.00 85.62 660 ASN A O 1
ATOM 5044 N N . GLU A 1 661 ? -42.891 -10.851 25.256 1.00 86.06 661 GLU A N 1
ATOM 5045 C CA . GLU A 1 661 ? -41.813 -10.638 26.217 1.00 86.06 661 GLU A CA 1
ATOM 5046 C C . GLU A 1 661 ? -40.471 -11.127 25.656 1.00 86.06 661 GLU A C 1
ATOM 5048 O O . GLU A 1 661 ? -40.394 -12.085 24.886 1.00 86.06 661 GLU A O 1
ATOM 5053 N N . SER A 1 662 ? -39.373 -10.485 26.063 1.00 81.06 662 SER A N 1
ATOM 5054 C CA . SER A 1 662 ? -38.039 -10.895 25.629 1.00 81.06 662 SER A CA 1
ATOM 5055 C C . SER A 1 662 ? -37.561 -12.155 26.359 1.00 81.06 662 SER A C 1
ATOM 5057 O O . SER A 1 662 ? -37.597 -12.253 27.589 1.00 81.06 662 SER A O 1
ATOM 5059 N N . VAL A 1 663 ? -37.042 -13.113 25.590 1.00 83.25 663 VAL A N 1
ATOM 5060 C CA . VAL A 1 663 ? -36.422 -14.343 26.098 1.00 83.25 663 VAL A CA 1
ATOM 5061 C C . VAL A 1 663 ? -34.930 -14.330 25.769 1.00 83.25 663 VAL A C 1
ATOM 5063 O O . VAL A 1 663 ? -34.513 -13.873 24.707 1.00 83.25 663 VAL A O 1
ATOM 5066 N N . SER A 1 664 ? -34.099 -14.808 26.698 1.00 81.25 664 SER A N 1
ATOM 5067 C CA . SER A 1 664 ? -32.656 -14.913 26.466 1.00 81.25 664 SER A CA 1
ATOM 5068 C C . SER A 1 664 ? -32.362 -15.977 25.412 1.00 81.25 664 SER A C 1
ATOM 5070 O O . SER A 1 664 ? -32.748 -17.130 25.599 1.00 81.25 664 SER A O 1
ATOM 5072 N N . LEU A 1 665 ? -31.590 -15.630 24.379 1.00 79.88 665 LEU A N 1
ATOM 5073 C CA . LEU A 1 665 ? -31.086 -16.590 23.385 1.00 79.88 665 LEU A CA 1
ATOM 5074 C C . LEU A 1 665 ? -30.353 -17.765 24.052 1.00 79.88 665 LEU A C 1
ATOM 5076 O O . LEU A 1 665 ? -30.494 -18.906 23.644 1.00 79.88 665 LEU A O 1
ATOM 5080 N N . SER A 1 666 ? -29.640 -17.519 25.158 1.00 75.19 666 SER A N 1
ATOM 5081 C CA . SER A 1 666 ? -28.884 -18.565 25.865 1.00 75.19 666 SER A CA 1
ATOM 5082 C C . SER A 1 666 ? -29.740 -19.696 26.450 1.00 75.19 666 SER A C 1
ATOM 5084 O O . SER A 1 666 ? -29.192 -20.727 26.822 1.00 75.19 666 SER A O 1
ATOM 5086 N N . THR A 1 667 ? -31.044 -19.471 26.623 1.00 85.31 667 THR A N 1
ATOM 5087 C CA . THR A 1 667 ? -31.983 -20.447 27.200 1.00 85.31 667 THR A CA 1
ATOM 5088 C C . THR A 1 667 ? -33.133 -20.783 26.261 1.00 85.31 667 THR A C 1
ATOM 5090 O O . THR A 1 667 ? -33.660 -21.882 26.363 1.00 85.31 667 THR A O 1
ATOM 5093 N N . GLY A 1 668 ? -33.540 -19.850 25.394 1.00 84.75 668 GLY A N 1
ATOM 5094 C CA . GLY A 1 668 ? -34.748 -19.956 24.576 1.00 84.75 668 GLY A CA 1
ATOM 5095 C C . GLY A 1 668 ? -34.529 -20.122 23.074 1.00 84.75 668 GLY A C 1
ATOM 5096 O O . GLY A 1 668 ? -35.498 -20.441 22.407 1.00 84.75 668 GLY A O 1
ATOM 5097 N N . ASP A 1 669 ? -33.316 -19.927 22.544 1.00 88.88 669 ASP A N 1
ATOM 5098 C CA . ASP A 1 669 ? -33.002 -20.221 21.133 1.00 88.88 669 ASP A CA 1
ATOM 5099 C C . ASP A 1 669 ? -32.581 -21.689 21.024 1.00 88.88 669 ASP A C 1
ATOM 5101 O O . ASP A 1 669 ? -31.405 -22.049 21.107 1.00 88.88 669 ASP A O 1
ATOM 5105 N N . ILE A 1 670 ? -33.583 -22.559 20.977 1.00 90.69 670 ILE A N 1
ATOM 5106 C CA . ILE A 1 670 ? -33.413 -24.010 21.059 1.00 90.69 670 ILE A CA 1
ATOM 5107 C C . ILE A 1 670 ? -32.876 -24.548 19.734 1.00 90.69 670 ILE A C 1
ATOM 5109 O O . ILE A 1 670 ? -32.164 -25.555 19.717 1.00 90.69 670 ILE A O 1
ATOM 5113 N N . ASN A 1 671 ? -33.205 -23.877 18.630 1.00 87.31 671 ASN A N 1
ATOM 5114 C CA . ASN A 1 671 ? -32.828 -24.293 17.288 1.00 87.31 671 ASN A CA 1
ATOM 5115 C C . ASN A 1 671 ? -31.495 -23.666 16.797 1.00 87.31 671 ASN A C 1
ATOM 5117 O O . ASN A 1 671 ? -30.870 -24.208 15.881 1.00 87.31 671 ASN A O 1
ATOM 5121 N N . GLY A 1 672 ? -31.020 -22.594 17.442 1.00 85.38 672 GLY A N 1
ATOM 5122 C CA . GLY A 1 672 ? -29.745 -21.927 17.176 1.00 85.38 672 GLY A CA 1
ATOM 5123 C C . GLY A 1 672 ? -29.755 -20.938 16.005 1.00 85.38 672 GLY A C 1
ATOM 5124 O O . GLY A 1 672 ? -28.684 -20.661 15.455 1.00 85.38 672 GLY A O 1
ATOM 5125 N N . ASP A 1 673 ? -30.917 -20.441 15.580 1.00 83.00 673 ASP A N 1
ATOM 5126 C CA . ASP A 1 673 ? -31.062 -19.505 14.457 1.00 83.00 673 ASP A CA 1
ATOM 5127 C C . ASP A 1 673 ? -30.889 -18.027 14.855 1.00 83.00 673 ASP A C 1
ATOM 5129 O O . ASP A 1 673 ? -30.858 -17.144 13.989 1.00 83.00 673 ASP A O 1
ATOM 5133 N N . GLY A 1 674 ? -30.688 -17.755 16.147 1.00 84.94 674 GLY A N 1
ATOM 5134 C CA . GLY A 1 674 ? -30.491 -16.417 16.690 1.00 84.94 674 GLY A CA 1
ATOM 5135 C C . GLY A 1 674 ? -31.787 -15.650 16.952 1.00 84.94 674 GLY A C 1
ATOM 5136 O O . GLY A 1 674 ? -31.722 -14.455 17.262 1.00 84.94 674 GLY A O 1
ATOM 5137 N N . VAL A 1 675 ? -32.947 -16.300 16.849 1.00 87.69 675 VAL A N 1
ATOM 5138 C CA . VAL A 1 675 ? -34.271 -15.748 17.136 1.00 87.69 675 VAL A CA 1
ATOM 5139 C C . VAL A 1 675 ? -34.978 -16.683 18.119 1.00 87.69 675 VAL A C 1
ATOM 5141 O O . VAL A 1 675 ? -34.891 -17.889 17.994 1.00 87.69 675 VAL A O 1
ATOM 5144 N N . VAL A 1 676 ? -35.668 -16.131 19.125 1.00 88.88 676 VAL A N 1
ATOM 5145 C CA . VAL A 1 676 ? -36.555 -16.939 19.982 1.00 88.88 676 VAL A CA 1
ATOM 5146 C C . VAL A 1 676 ? -37.988 -16.776 19.495 1.00 88.88 676 VAL A C 1
ATOM 5148 O O . VAL A 1 676 ? -38.573 -15.704 19.677 1.00 88.88 676 VAL A O 1
ATOM 5151 N N . ASP A 1 677 ? -38.554 -17.811 18.877 1.00 93.25 677 ASP A N 1
ATOM 5152 C CA . ASP A 1 677 ? -39.917 -17.796 18.350 1.00 93.25 677 ASP A CA 1
ATOM 5153 C C . ASP A 1 677 ? -40.678 -19.129 18.525 1.00 93.25 677 ASP A C 1
ATOM 5155 O O . ASP A 1 677 ? -40.303 -20.024 19.284 1.00 93.25 677 ASP A O 1
ATOM 5159 N N . MET A 1 678 ? -41.842 -19.249 17.876 1.00 93.69 678 MET A N 1
ATOM 5160 C CA . MET A 1 678 ? -42.699 -20.440 17.971 1.00 93.69 678 MET A CA 1
ATOM 5161 C C . MET A 1 678 ? -42.023 -21.732 17.481 1.00 93.69 678 MET A C 1
ATOM 5163 O O . MET A 1 678 ? -42.469 -22.833 17.827 1.00 93.69 678 MET A O 1
ATOM 5167 N N . THR A 1 679 ? -40.966 -21.617 16.682 1.00 93.50 679 THR A N 1
ATOM 5168 C CA . THR A 1 679 ? -40.125 -22.730 16.245 1.00 93.50 679 THR A CA 1
ATOM 5169 C C . THR A 1 679 ? -39.394 -23.325 17.442 1.00 93.50 679 THR A C 1
ATOM 5171 O O . THR A 1 679 ? -39.427 -24.540 17.620 1.00 93.50 679 THR A O 1
ATOM 5174 N N . ASP A 1 680 ? -38.851 -22.499 18.337 1.00 94.75 680 ASP A N 1
ATOM 5175 C CA . ASP A 1 680 ? -38.167 -22.957 19.552 1.00 94.75 680 ASP A CA 1
ATOM 5176 C C . ASP A 1 680 ? -39.100 -23.655 20.534 1.00 94.75 680 ASP A C 1
ATOM 5178 O O . ASP A 1 680 ? -38.741 -24.685 21.104 1.00 94.75 680 ASP A O 1
ATOM 5182 N N . VAL A 1 681 ? -40.331 -23.150 20.678 1.00 93.56 681 VAL A N 1
ATOM 5183 C CA . VAL A 1 681 ? -41.380 -23.816 21.472 1.00 93.56 681 VAL A CA 1
ATOM 5184 C C . VAL A 1 681 ? -41.631 -25.226 20.946 1.00 93.56 681 VAL A C 1
ATOM 5186 O O . VAL A 1 681 ? -41.730 -26.173 21.726 1.00 93.56 681 VAL A O 1
ATOM 5189 N N . SER A 1 682 ? -41.725 -25.361 19.621 1.00 92.44 682 SER A N 1
ATOM 5190 C CA . SER A 1 682 ? -41.989 -26.642 18.966 1.00 92.44 682 SER A CA 1
ATOM 5191 C C . SER A 1 682 ? -40.819 -27.607 19.165 1.00 92.44 682 SER A C 1
ATOM 5193 O O . SER A 1 682 ? -41.026 -28.736 19.597 1.00 92.44 682 SER A O 1
ATOM 5195 N N . VAL A 1 683 ? -39.583 -27.142 18.951 1.00 92.00 683 VAL A N 1
ATOM 5196 C CA . VAL A 1 683 ? -38.372 -27.962 19.115 1.00 92.00 683 VAL A CA 1
ATOM 5197 C C . VAL A 1 683 ? -38.179 -28.399 20.572 1.00 92.00 683 VAL A C 1
ATOM 5199 O O . VAL A 1 683 ? -37.838 -29.558 20.824 1.00 92.00 683 VAL A O 1
ATOM 5202 N N . LEU A 1 684 ? -38.425 -27.516 21.546 1.00 92.69 684 LEU A N 1
ATOM 5203 C CA . LEU A 1 684 ? -38.332 -27.859 22.968 1.00 92.69 684 LEU A CA 1
ATOM 5204 C C . LEU A 1 684 ? -39.377 -28.908 23.365 1.00 92.69 684 LEU A C 1
ATOM 5206 O O . LEU A 1 684 ? -39.052 -29.872 24.061 1.00 92.69 684 LEU A O 1
ATOM 5210 N N . LEU A 1 685 ? -40.617 -28.750 22.890 1.00 93.62 685 LEU A N 1
ATOM 5211 C CA . LEU A 1 685 ? -41.702 -29.699 23.135 1.00 93.62 685 LEU A CA 1
ATOM 5212 C C . LEU A 1 685 ? -41.407 -31.075 22.526 1.00 93.62 685 LEU A C 1
ATOM 5214 O O . LEU A 1 685 ? -41.574 -32.090 23.206 1.00 93.62 685 LEU A O 1
ATOM 5218 N N . ASP A 1 686 ? -40.943 -31.117 21.279 1.00 91.81 686 ASP A N 1
ATOM 5219 C CA . ASP A 1 686 ? -40.589 -32.362 20.593 1.00 91.81 686 ASP A CA 1
ATOM 5220 C C . ASP A 1 686 ? -39.462 -33.086 21.347 1.00 91.81 686 ASP A C 1
ATOM 5222 O O . ASP A 1 686 ? -39.580 -34.266 21.683 1.00 91.81 686 ASP A O 1
ATOM 5226 N N . THR A 1 687 ? -38.422 -32.351 21.755 1.00 87.06 687 THR A N 1
ATOM 5227 C CA . THR A 1 687 ? -37.284 -32.900 22.515 1.00 87.06 687 THR A CA 1
ATOM 5228 C C . THR A 1 687 ? -37.709 -33.552 23.838 1.00 87.06 687 THR A C 1
ATOM 5230 O O . THR A 1 687 ? -37.133 -34.557 24.263 1.00 87.06 687 THR A O 1
ATOM 5233 N N . LEU A 1 688 ? -38.718 -32.992 24.510 1.00 87.94 688 LEU A N 1
ATOM 5234 C CA . LEU A 1 688 ? -39.214 -33.486 25.796 1.00 87.94 688 LEU A CA 1
ATOM 5235 C C . LEU A 1 688 ? -40.243 -34.616 25.669 1.00 87.94 688 LEU A C 1
ATOM 5237 O O . LEU A 1 688 ? -40.449 -35.357 26.632 1.00 87.94 688 LEU A O 1
ATOM 5241 N N . THR A 1 689 ? -40.877 -34.762 24.505 1.00 85.31 689 THR A N 1
ATOM 5242 C CA . THR A 1 689 ? -41.941 -35.750 24.261 1.00 85.31 689 THR A CA 1
ATOM 5243 C C . THR A 1 689 ? -41.491 -36.965 23.443 1.00 85.31 689 THR A C 1
ATOM 5245 O O . THR A 1 689 ? -42.187 -37.978 23.454 1.00 85.31 689 THR A O 1
ATOM 5248 N N . GLU A 1 690 ? -40.306 -36.931 22.823 1.00 70.00 690 GLU A N 1
ATOM 5249 C CA . GLU A 1 690 ? -39.684 -38.077 22.131 1.00 70.00 690 GLU A CA 1
ATOM 5250 C C . GLU A 1 690 ? -38.972 -39.098 23.057 1.00 70.00 690 GLU A C 1
ATOM 5252 O O . GLU A 1 690 ? -38.257 -39.981 22.572 1.00 70.00 690 GLU A O 1
ATOM 5257 N N . LYS A 1 691 ? -39.169 -39.033 24.384 1.00 48.25 691 LYS A N 1
ATOM 5258 C CA . LYS A 1 691 ? -38.638 -40.022 25.349 1.00 48.25 691 LYS A CA 1
ATOM 5259 C C . LYS A 1 691 ? -39.600 -41.151 25.702 1.00 48.25 691 LYS A C 1
ATOM 5261 O O . LYS A 1 691 ? -40.758 -40.862 26.075 1.00 48.25 691 LYS A O 1
#

pLDDT: mean 92.84, std 5.37, range [48.25, 98.69]

Nearest PDB structures (foldseek):
  9co0-assembly1_B  TM=5.926E-01  e=4.318E-09  Escherichia coli
  8qp5-assembly1_B  TM=5.334E-01  e=3.415E-09  Escherichia coli
  8qpv-assembly1_B  TM=5.593E-01  e=1.005E-08  Escherichia coli
  3q7n-assembly1_A  TM=5.087E-01  e=3.571E-08  Escherichia coli
  8xi3-assembly1_B  TM=6.253E-01  e=4.282E-05  Mus musculus

Mean predicted aligned error: 12.28 Å

InterPro domains:
  IPR002105 Dockerin type I repeat [PF00404] (636-684)
  IPR011047 Quinoprotein alcohol dehydrogenase-like superfamily [SSF50998] (8-297)
  IPR015943 WD40/YVTN repeat-like-containing domain superfamily [G3DSA:2.130.10.10] (1-186)
  IPR016134 Dockerin domain [PS51766] (632-691)
  IPR018247 EF-Hand 1, calcium-binding site [PS00018] (638-650)
  IPR018247 EF-Hand 1, calcium-binding site [PS00018] (669-681)
  IPR025883 Cadherin-like beta-sandwich-like domain [PF12733] (339-400)
  IPR036439 Dockerin domain superfamily [G3DSA:1.10.1330.10] (635-691)
  IPR036439 Dockerin domain superfamily [SSF63446] (634-689)

Sequence (691 aa):
MIFVPLGGGIQCFNASTLESLWCYKGRKGSCNSPIRYDNGRIYVGFQQGDFVCLTATDEDPSDQTEMKTALWTNYSTAGYWWAGAWTNDNYVFSVDAGGALMVMDKNTGVTVQRIQTKADKVRSDVSYYNGRIYFSTQSGYLYSYNLTADGKVDLENLIEPLYFGGASTCTPAIYNNRLYIGISGGSAFGEDGASILVADINPENGAMSKAYLVPTKTDFGYCQTSGLIINGYEDETGYVYVYFLVNSAKGSLYMVKDKPGMTEADPESGLLYTPSHEQYCIASAVADSDGTIYLKNDSAWQMALKRSNAYLKNIEMIGGNAVLDGGKNFAGSVAEHWFNVDQGTEKVTLNLTANEGTEVRINGVQGAKQDITLTGDNTNVEVTLVNGEDTRVYNFAIYRGPTLSNMYVYTSPNNGMGKNYVMDPEFNPVKTDYLAGYSSAKEIMSGYVWFVKNNSTDTIKATAVSGIDDYNGGTLPEGTELNIRTNYKGETFVEVEFAEYGAGVATTAAIKLTVTSADGTQSRDYLITLYTNDALPTLTLGENAVVERTDNAAKVAVTANKAGTLYYLAQEADKAAPDAETIVKEGKVVDVVAGENTLELTGLTKAGYNVYMLLKQEDGKASRIRSVSLKGLWTLGDVNKDDVVDLTDVAVLLDKITENESVSLSTGDINGDGVVDMTDVSVLLDTLTEK

Secondary structure (DSSP, 8-state):
-EEEEETTEEEEE-TTT--EEEEEE-SSS-B-SPPEEETTEEEEEBTTSEEEEEE-S-S-TT-TTEEPPPSEEEE-SS--SS--EEE-SSEEEEE-TTSEEEEEETTT--EEEEEE-S-S----PPEEETTEEEEE-TTSEEEEEEBPTTSSB-SSS--PPEE-SS---PPPEEETTEEEEEES--GGGT--S-EEEEEEE-TTT--EEEEEEEE-TTTTS-B-SPPEEE-TTHHHHS-EEEEEEB-STT--EEEEEE-TT--S--TT-EEEE--SS-----SPPEE-TT-PEEEE-TT--EEEE---SS-EEEEEEESTT-EETTTPPP-TT-SEEEEEE-TT--EEEEEEEEPTT-EEEETTEE-SEEEEE--SSEEEEEEEEEETTEEEEEEEEEEESS-EEEEEEES-SSTTSS-B-EEESPP-TT--EEEEEE--SS---EEEEEEEESSTT-EEEEEEEESBB-SSSSBPPTT-EE-EEE-TTS-EEEEEEBSS--TT---EEEEEEEEE-TTSS-EEEEEEEEEETT-S--EE--TT-EEEE-SSEEEEEEEESS-EEEEEEEEETTSPPPPHHHHHHHSEEEEE-SEEEEEEEES--SS-EEEEEEEE-TTS-B-PPEEEEEPP-PPTT-SS-SS--SHHHHHHHHHHHHTT----HHHH-SSSSS--SHHHHHHHHHHHH--

Radius of gyration: 34.85 Å; Cα contacts (8 Å, |Δi|>4): 1812; chains: 1; bounding box: 84×69×94 Å

Organism: NCBI:txid1256908

Solvent-accessible surface area (backbone atoms only — not comparable to full-atom values): 36284 Å² total; per-residue (Å²): 110,41,82,41,66,46,97,31,16,38,36,31,22,38,70,87,77,66,46,52,38,30,28,36,74,54,92,33,46,50,44,66,22,49,75,33,76,56,95,66,29,34,36,40,17,12,38,59,17,38,35,37,34,34,70,64,69,72,88,50,86,88,36,47,64,40,75,60,74,61,78,27,63,35,81,43,94,58,6,13,41,44,10,12,45,35,71,62,99,59,32,35,36,35,40,30,24,51,20,34,39,37,35,18,35,64,82,65,35,49,71,79,43,77,48,78,52,98,32,65,34,30,27,16,26,41,30,77,59,95,66,25,39,31,34,31,17,44,62,12,38,37,44,51,41,45,48,39,98,89,64,46,76,36,81,88,70,68,60,80,53,36,74,46,39,46,31,20,38,8,30,47,29,72,58,87,53,34,36,35,36,17,23,49,19,28,55,78,74,76,40,83,47,22,19,37,40,36,27,40,39,42,88,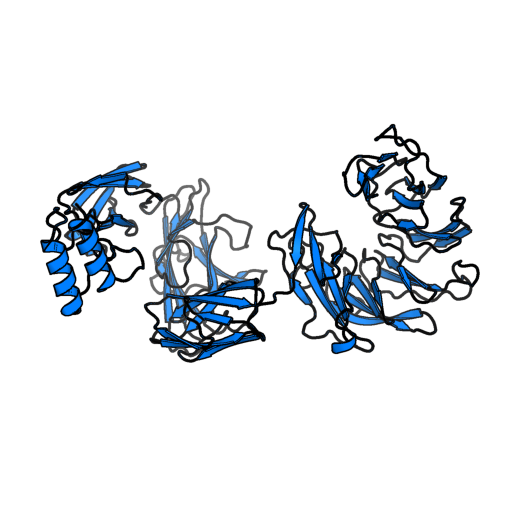89,78,51,49,54,44,82,37,36,61,45,63,34,71,94,60,78,28,27,23,43,10,30,44,33,78,46,57,91,48,27,91,85,70,58,34,34,40,34,34,31,26,22,42,19,71,46,28,31,34,31,35,41,54,45,45,84,89,57,62,61,69,42,89,87,36,32,85,71,45,71,49,96,74,55,26,37,19,67,51,47,48,47,64,55,96,86,62,35,37,37,42,43,34,74,85,67,53,73,48,73,52,65,85,69,74,33,49,63,76,46,78,46,62,46,53,37,80,50,32,44,65,39,71,50,80,88,61,70,88,56,42,75,48,39,31,35,25,39,64,85,45,53,52,36,33,44,39,50,37,58,43,86,83,35,47,38,20,46,71,82,42,82,41,48,60,48,78,45,74,46,86,53,52,62,36,78,42,43,35,43,28,38,23,90,91,42,71,36,66,34,41,35,39,38,32,42,29,44,41,42,71,46,60,52,41,25,59,38,86,48,90,91,75,55,51,71,35,52,53,45,59,69,80,50,61,75,66,37,68,34,40,33,42,44,71,50,81,56,59,57,57,49,42,26,43,33,51,37,63,32,42,73,70,40,46,76,48,40,22,36,54,36,40,29,43,55,90,76,91,45,58,44,57,64,67,42,76,50,72,77,46,67,40,98,85,71,52,41,31,35,77,45,42,40,51,61,61,41,64,56,48,53,30,54,29,29,37,35,41,38,30,27,31,69,87,67,85,44,69,34,64,33,41,40,34,39,31,22,49,71,55,59,49,47,73,47,70,57,99,71,23,71,75,44,77,57,59,39,34,35,33,34,44,39,34,23,77,48,54,33,42,36,24,32,36,76,41,54,61,88,58,79,85,76,54,73,66,52,30,67,71,74,28,52,76,46,81,44,52,55,41,82,41,74,49,79,45,74,84,48,59,45,61,33,28,35,38,38,34,36,42,32,37,96,89,66,50,55,26,68,78,43,73,50,78,45,75,52,69,67,51,75,45,26,59,76,70,80,88,61,72,47,76,64,18,36,50,48,47,44,50,34,54,75,72,68,47,90,69,57,59,73,21,40,27,68,81,68,80,85,56,71,49,76,66,22,38,50,53,50,45,49,68,68,64,77,114